Protein AF-0000000081105842 (afdb_homodimer)

InterPro domains:
  IPR046530 Copper acquisition factor BIM1-like domain [PF20238] (21-188)
  IPR046936 Copper acquisition factor BIM1-like [PTHR34992] (12-199)

Radius of gyration: 24.16 Å; Cα contacts (8 Å, |Δi|>4): 1075; chains: 2; bounding box: 125×65×45 Å

Sequence (418 aa):
MSARGFLAAFCLFALPLLSWAHTVIVYPGWRGDNLITNDTFPYGMQWMYPCGGIPLTTNRTYWPTTGGPISFQPGWFVGHATAMLQVNLGMGTDGPDGGPLEMSHRIVPPFSIVGPSNNPFPGTICLDKVQIPNPSDIGIKAGVNATIQVLMNAQHGASLFSCVDITFVDPGDKRLAPVNSTNCFNSSDIGFADIETITISKGVFIDDLMSARGFLAAFCLFALPLLSWAHTVIVYPGWRGDNLITNDTFPYGMQWMYPCGGIPLTTNRTYWPTTGGPISFQPGWFVGHATAMLQVNLGMGTDGPDGGPLEMSHRIVPPFSIVGPSNNPFPGTICLDKVQIPNPSDIGIKAGVNATIQVLMNAQHGASLFSCVDITFVDPGDKRLAPVNSTNCFNSSDIGFADIETITISKGVFIDDL

Solvent-accessible surface area (backbone atoms only — not comparable to full-atom values): 22474 Å² total; per-residue (Å²): 138,84,80,76,76,79,76,75,78,77,72,74,74,73,63,74,73,68,49,46,72,41,57,45,43,58,27,89,34,47,75,63,90,34,90,44,68,43,88,92,24,72,83,33,26,25,39,28,72,75,33,8,69,56,75,79,67,87,79,54,41,55,42,36,43,53,39,44,56,41,11,30,26,75,29,57,31,31,41,53,31,37,35,38,33,35,30,25,36,13,57,56,50,82,18,75,93,50,28,40,65,48,55,74,41,71,56,38,72,70,33,30,39,33,40,85,40,41,54,55,44,85,56,35,42,41,44,70,74,37,53,37,81,65,31,60,82,76,67,49,39,68,72,40,56,35,32,42,30,44,37,38,26,43,80,78,52,50,29,34,24,28,25,26,44,29,29,23,31,55,78,85,44,86,77,47,72,86,82,47,79,87,55,42,43,67,36,57,44,49,14,34,23,44,67,44,73,47,78,76,44,74,32,59,43,72,84,74,98,138,82,83,77,76,79,75,76,77,77,75,76,73,74,64,74,72,67,47,44,73,40,55,46,42,57,27,89,33,46,75,63,92,35,92,43,66,43,90,92,24,72,83,34,25,25,38,29,71,76,35,8,70,56,74,80,68,88,81,54,40,56,41,37,43,52,40,45,54,41,12,30,27,77,29,57,26,36,29,54,35,36,34,36,34,36,30,26,36,14,57,55,49,82,18,75,94,48,29,39,66,47,55,74,42,70,55,36,72,72,32,30,38,34,40,88,38,46,52,55,46,86,56,36,42,41,45,69,74,36,55,38,80,65,30,60,81,78,67,48,39,68,73,41,56,36,33,43,30,43,35,38,25,42,80,76,52,50,30,35,25,28,26,25,41,29,28,23,30,55,78,85,44,86,77,47,74,86,82,47,79,87,55,42,42,66,35,56,45,50,14,32,22,44,67,44,73,46,78,75,45,74,32,59,42,71,84,74,99

Secondary structure (DSSP, 8-state):
-----------------------EEEETT-S------SSSSTT-GGGSTTTTTPPPPSSPEEEETT---EEEES-SSTT-SEEEEEEEEEE-S-SGGG--S---EEEEEEEEEE-S-SS-----EEETT---SSGGGGT--TT-EEEEEEEEE-TTS-EEEEEEEEEEE-TT-TTSPP--TTTS---TT-EEEEEEEEEEE----GGG-/-----------------------EEEETT-S------SSSSTT-GGGSTTTTTPPPPSSPEEEETT---EEEE--SSS--SEEEEEEEEEE-S-SGGG--S---EEEEEEEEEE-S-SS-----EEETT---SSGGGGT--TT-EEEEEEEEE-TTS-EEEEEEEEEEE-TT-TTSPP--TTTS---TT-EEEEEEEEEEE----GGG-

Organism: NCBI:txid173218

pLDDT: mean 85.29, std 18.61, range [30.45, 98.75]

Structure (mmCIF, N/CA/C/O backbone):
data_AF-0000000081105842-model_v1
#
loop_
_entity.id
_entity.type
_entity.pdbx_description
1 polymer 'Copper acquisition factor BIM1-like domain-containing protein'
#
loop_
_atom_site.group_PDB
_atom_site.id
_atom_site.type_symbol
_atom_site.label_atom_id
_atom_site.label_alt_id
_atom_site.label_comp_id
_atom_site.label_asym_id
_atom_site.label_entity_id
_atom_site.label_seq_id
_atom_site.pdbx_PDB_ins_code
_atom_site.Cartn_x
_atom_site.Cartn_y
_atom_site.Cartn_z
_atom_site.occupancy
_atom_site.B_iso_or_equiv
_atom_site.auth_seq_id
_atom_site.auth_comp_id
_atom_site.auth_asym_id
_atom_site.auth_atom_id
_atom_site.pdbx_PDB_model_num
ATOM 1 N N . MET A 1 1 ? 63.469 15.727 -16.938 1 30.97 1 MET A N 1
ATOM 2 C CA . MET A 1 1 ? 62.094 16.219 -17.125 1 30.97 1 MET A CA 1
ATOM 3 C C . MET A 1 1 ? 61.094 15.211 -16.594 1 30.97 1 MET A C 1
ATOM 5 O O . MET A 1 1 ? 60.938 14.125 -17.141 1 30.97 1 MET A O 1
ATOM 9 N N . SER A 1 2 ? 60.844 15.164 -15.188 1 35.81 2 SER A N 1
ATOM 10 C CA . SER A 1 2 ? 60.031 14.281 -14.352 1 35.81 2 SER A CA 1
ATOM 11 C C . SER A 1 2 ? 58.562 14.461 -14.641 1 35.81 2 SER A C 1
ATOM 13 O O . SER A 1 2 ? 58.031 15.57 -14.578 1 35.81 2 SER A O 1
ATOM 15 N N . ALA A 1 3 ? 57.938 13.641 -15.57 1 39.03 3 ALA A N 1
ATOM 16 C CA . ALA A 1 3 ? 56.531 13.586 -15.938 1 39.03 3 ALA A CA 1
ATOM 17 C C . ALA A 1 3 ? 55.656 13.391 -14.703 1 39.03 3 ALA A C 1
ATOM 19 O O . ALA A 1 3 ? 55.75 12.375 -14.016 1 39.03 3 ALA A O 1
ATOM 20 N N . ARG A 1 4 ? 55.281 14.523 -14 1 40.44 4 ARG A N 1
ATOM 21 C CA . ARG A 1 4 ? 54.281 14.539 -12.945 1 40.44 4 ARG A CA 1
ATOM 22 C C . ARG A 1 4 ? 52.969 13.875 -13.406 1 40.44 4 ARG A C 1
ATOM 24 O O . ARG A 1 4 ? 52.375 14.305 -14.391 1 40.44 4 ARG A O 1
ATOM 31 N N . GLY A 1 5 ? 52.844 12.562 -13.281 1 39.09 5 GLY A N 1
ATOM 32 C CA . GLY A 1 5 ? 51.625 11.836 -13.562 1 39.09 5 GLY A CA 1
ATOM 33 C C . GLY A 1 5 ? 50.406 12.43 -12.883 1 39.09 5 GLY A C 1
ATOM 34 O O . GLY A 1 5 ? 50.406 12.68 -11.672 1 39.09 5 GLY A O 1
ATOM 35 N N . PHE A 1 6 ? 49.594 13.258 -13.625 1 42.22 6 PHE A N 1
ATOM 36 C CA . PHE A 1 6 ? 48.281 13.789 -13.195 1 42.22 6 PHE A CA 1
ATOM 37 C C . PHE A 1 6 ? 47.375 12.664 -12.734 1 42.22 6 PHE A C 1
ATOM 39 O O . PHE A 1 6 ? 46.969 11.812 -13.531 1 42.22 6 PHE A O 1
ATOM 46 N N . LEU A 1 7 ? 47.438 12.25 -11.461 1 39.81 7 LEU A N 1
ATOM 47 C CA . LEU A 1 7 ? 46.406 11.375 -10.898 1 39.81 7 LEU A CA 1
ATOM 48 C C . LEU A 1 7 ? 45.031 12.031 -10.953 1 39.81 7 LEU A C 1
ATOM 50 O O . LEU A 1 7 ? 44.812 13.055 -10.297 1 39.81 7 LEU A O 1
ATOM 54 N N . ALA A 1 8 ? 44.344 11.945 -12.055 1 38.25 8 ALA A N 1
ATOM 55 C CA . ALA A 1 8 ? 42.969 12.391 -12.133 1 38.25 8 ALA A CA 1
ATOM 56 C C . ALA A 1 8 ? 42.125 11.75 -11.023 1 38.25 8 ALA A C 1
ATOM 58 O O . ALA A 1 8 ? 42.094 10.523 -10.891 1 38.25 8 ALA A O 1
ATOM 59 N N . ALA A 1 9 ? 41.844 12.453 -9.961 1 39.62 9 ALA A N 1
ATOM 60 C CA . ALA A 1 9 ? 40.875 12.07 -8.938 1 39.62 9 ALA A CA 1
ATOM 61 C C . ALA A 1 9 ? 39.531 11.773 -9.562 1 39.62 9 ALA A C 1
ATOM 63 O O . ALA A 1 9 ? 38.906 12.648 -10.172 1 39.62 9 ALA A O 1
ATOM 64 N N . PHE A 1 10 ? 39.312 10.57 -10.094 1 39.09 10 PHE A N 1
ATOM 65 C CA . PHE A 1 10 ? 37.969 10.148 -10.492 1 39.09 10 PHE A CA 1
ATOM 66 C C . PHE A 1 10 ? 36.969 10.445 -9.398 1 39.09 10 PHE A C 1
ATOM 68 O O . PHE A 1 10 ? 37.062 9.906 -8.289 1 39.09 10 PHE A O 1
ATOM 75 N N . CYS A 1 11 ? 36.375 11.656 -9.352 1 36.66 11 CYS A N 1
ATOM 76 C CA . CYS A 1 11 ? 35.219 11.961 -8.5 1 36.66 11 CYS A CA 1
ATOM 77 C C . CYS A 1 11 ? 34.125 10.938 -8.695 1 36.66 11 CYS A C 1
ATOM 79 O O . CYS A 1 11 ? 33.531 10.82 -9.781 1 36.66 11 CYS A O 1
ATOM 81 N N . LEU A 1 12 ? 34.156 9.844 -8.047 1 36.91 12 LEU A N 1
ATOM 82 C CA . LEU A 1 12 ? 33 8.961 -7.961 1 36.91 12 LEU A CA 1
ATOM 83 C C . LEU A 1 12 ? 31.734 9.758 -7.664 1 36.91 12 LEU A C 1
ATOM 85 O O . LEU A 1 12 ? 31.609 10.352 -6.594 1 36.91 12 LEU A O 1
ATOM 89 N N . PHE A 1 13 ? 31.203 10.406 -8.68 1 35.5 13 PHE A N 1
ATOM 90 C CA . PHE A 1 13 ? 29.859 10.945 -8.523 1 35.5 13 PHE A CA 1
ATOM 91 C C . PHE A 1 13 ? 28.953 9.953 -7.809 1 35.5 13 PHE A C 1
ATOM 93 O O . PHE A 1 13 ? 28.734 8.836 -8.289 1 35.5 13 PHE A O 1
ATOM 100 N N . ALA A 1 14 ? 28.938 9.922 -6.523 1 37.06 14 ALA A N 1
ATOM 101 C CA . ALA A 1 14 ? 27.922 9.203 -5.766 1 37.06 14 ALA A CA 1
ATOM 102 C C . ALA A 1 14 ? 26.531 9.438 -6.359 1 37.06 14 ALA A C 1
ATOM 104 O O . ALA A 1 14 ? 25.969 10.523 -6.23 1 37.06 14 ALA A O 1
ATOM 105 N N . LEU A 1 15 ? 26.25 8.961 -7.535 1 39.03 15 LEU A N 1
ATOM 106 C CA . LEU A 1 15 ? 24.844 8.992 -7.926 1 39.03 15 LEU A CA 1
ATOM 107 C C . LEU A 1 15 ? 23.938 8.641 -6.746 1 39.03 15 LEU A C 1
ATOM 109 O O . LEU A 1 15 ? 24.219 7.688 -6.012 1 39.03 15 LEU A O 1
ATOM 113 N N . PRO A 1 16 ? 23.312 9.625 -6.246 1 40.47 16 PRO A N 1
ATOM 114 C CA . PRO A 1 16 ? 22.391 9.234 -5.184 1 40.47 16 PRO A CA 1
ATOM 115 C C . PRO A 1 16 ? 21.672 7.922 -5.488 1 40.47 16 PRO A C 1
ATOM 117 O O . PRO A 1 16 ? 21.188 7.723 -6.605 1 40.47 16 PRO A O 1
ATOM 120 N N . LEU A 1 17 ? 22.203 6.805 -5.055 1 39.97 17 LEU A N 1
ATOM 121 C CA . LEU A 1 17 ? 21.422 5.582 -5.055 1 39.97 17 LEU A CA 1
ATOM 122 C C . LEU A 1 17 ? 19.969 5.875 -4.691 1 39.97 17 LEU A C 1
ATOM 124 O O . LEU A 1 17 ? 19.672 6.25 -3.553 1 39.97 17 LEU A O 1
ATOM 128 N N . LEU A 1 18 ? 19.344 6.695 -5.539 1 42.38 18 LEU A N 1
ATOM 129 C CA . LEU A 1 18 ? 17.891 6.762 -5.324 1 42.38 18 LEU A CA 1
ATOM 130 C C . LEU A 1 18 ? 17.359 5.438 -4.777 1 42.38 18 LEU A C 1
ATOM 132 O O . LEU A 1 18 ? 17.719 4.371 -5.281 1 42.38 18 LEU A O 1
ATOM 136 N N . SER A 1 19 ? 17.266 5.324 -3.482 1 46.53 19 SER A N 1
ATOM 137 C CA . SER A 1 19 ? 16.688 4.293 -2.623 1 46.53 19 SER A CA 1
ATOM 138 C C . SER A 1 19 ? 15.461 3.66 -3.262 1 46.53 19 SER A C 1
ATOM 140 O O . SER A 1 19 ? 14.367 4.223 -3.203 1 46.53 19 SER A O 1
ATOM 142 N N . TRP A 1 20 ? 15.578 3.168 -4.574 1 57.19 20 TRP A N 1
ATOM 143 C CA . TRP A 1 20 ? 14.367 2.695 -5.246 1 57.19 20 TRP A CA 1
ATOM 144 C C . TRP A 1 20 ? 13.922 1.352 -4.68 1 57.19 20 TRP A C 1
ATOM 146 O O . TRP A 1 20 ? 14.727 0.421 -4.566 1 57.19 20 TRP A O 1
ATOM 156 N N . ALA A 1 21 ? 12.906 1.264 -3.826 1 62.78 21 ALA A N 1
ATOM 157 C CA . ALA A 1 21 ? 12.25 0.018 -3.441 1 62.78 21 ALA A CA 1
ATOM 158 C C . ALA A 1 21 ? 11.727 -0.724 -4.668 1 62.78 21 ALA A C 1
ATOM 160 O O . ALA A 1 21 ? 11.117 -0.119 -5.555 1 62.78 21 ALA A O 1
ATOM 161 N N . HIS A 1 22 ? 12.297 -1.938 -4.852 1 79.56 22 HIS A N 1
ATOM 162 C CA . HIS A 1 22 ? 11.82 -2.721 -5.984 1 79.56 22 HIS A CA 1
ATOM 163 C C . HIS A 1 22 ? 11.531 -4.16 -5.578 1 79.56 22 HIS A C 1
ATOM 165 O O . HIS A 1 22 ? 12.07 -4.648 -4.582 1 79.56 22 HIS A O 1
ATOM 171 N N . THR A 1 23 ? 10.641 -4.754 -6.203 1 87.5 23 THR A N 1
ATOM 172 C CA . THR A 1 23 ? 10.391 -6.188 -6.094 1 87.5 23 THR A CA 1
ATOM 173 C C . THR A 1 23 ? 10.391 -6.84 -7.473 1 87.5 23 THR A C 1
ATOM 175 O O . THR A 1 23 ? 9.766 -6.332 -8.406 1 87.5 23 THR A O 1
ATOM 178 N N . VAL A 1 24 ? 11.188 -7.918 -7.594 1 90.81 24 VAL A N 1
ATOM 179 C CA . VAL A 1 24 ? 11.344 -8.656 -8.844 1 90.81 24 VAL A CA 1
ATOM 180 C C . VAL A 1 24 ? 10.922 -10.109 -8.641 1 90.81 24 VAL A C 1
ATOM 182 O O . VAL A 1 24 ? 11.5 -10.82 -7.812 1 90.81 24 VAL A O 1
ATOM 185 N N . ILE A 1 25 ? 9.961 -10.555 -9.406 1 95.06 25 ILE A N 1
ATOM 186 C CA . ILE A 1 25 ? 9.602 -11.969 -9.344 1 95.06 25 ILE A CA 1
ATOM 187 C C . ILE A 1 25 ? 10.602 -12.797 -10.148 1 95.06 25 ILE A C 1
ATOM 189 O O . ILE A 1 25 ? 10.758 -12.594 -11.352 1 95.06 25 ILE A O 1
ATOM 193 N N . VAL A 1 26 ? 11.219 -13.688 -9.508 1 94.62 26 VAL A N 1
ATOM 194 C CA . VAL A 1 26 ? 12.219 -14.539 -10.141 1 94.62 26 VAL A CA 1
ATOM 195 C C . VAL A 1 26 ? 11.555 -15.797 -10.695 1 94.62 26 VAL A C 1
ATOM 197 O O . VAL A 1 26 ? 11.789 -16.172 -11.852 1 94.62 26 VAL A O 1
ATOM 200 N N . TYR A 1 27 ? 10.742 -16.391 -9.922 1 96.38 27 TYR A N 1
ATOM 201 C CA . TYR A 1 27 ? 9.922 -17.531 -10.328 1 96.38 27 TYR A CA 1
ATOM 202 C C . TYR A 1 27 ? 8.461 -17.312 -9.938 1 96.38 27 TYR A C 1
ATOM 204 O O . TYR A 1 27 ? 8.156 -17.031 -8.781 1 96.38 27 TYR A O 1
ATOM 212 N N . PRO A 1 28 ? 7.496 -17.531 -10.867 1 96.44 28 PRO A N 1
ATOM 213 C CA . PRO A 1 28 ? 7.664 -18.078 -12.219 1 96.44 28 PRO A CA 1
ATOM 214 C C . PRO A 1 28 ? 8.148 -17.031 -13.219 1 96.44 28 PRO A C 1
ATOM 216 O O . PRO A 1 28 ? 8.219 -17.312 -14.422 1 96.44 28 PRO A O 1
ATOM 219 N N . GLY A 1 29 ? 8.43 -15.781 -12.82 1 95.12 29 GLY A N 1
ATOM 220 C CA . GLY A 1 29 ? 8.961 -14.719 -13.656 1 95.12 29 GLY A CA 1
ATOM 221 C C . GLY A 1 29 ? 8.062 -13.492 -13.695 1 95.12 29 GLY A C 1
ATOM 222 O O . GLY A 1 29 ? 6.836 -13.617 -13.758 1 95.12 29 GLY A O 1
ATOM 223 N N . TRP A 1 30 ? 8.648 -12.367 -13.742 1 94.69 30 TRP A N 1
ATOM 224 C CA . TRP A 1 30 ? 7.84 -11.156 -13.727 1 94.69 30 TRP A CA 1
ATOM 225 C C . TRP A 1 30 ? 7.387 -10.789 -15.133 1 94.69 30 TRP A C 1
ATOM 227 O O . TRP A 1 30 ? 7.93 -11.289 -16.125 1 94.69 30 TRP A O 1
ATOM 237 N N . ARG A 1 31 ? 6.352 -9.883 -15.273 1 94.62 31 ARG A N 1
ATOM 238 C CA . ARG A 1 31 ? 5.824 -9.375 -16.531 1 94.62 31 ARG A CA 1
ATOM 239 C C . ARG A 1 31 ? 6.906 -8.641 -17.328 1 94.62 31 ARG A C 1
ATOM 241 O O . ARG A 1 31 ? 6.883 -8.633 -18.562 1 94.62 31 ARG A O 1
ATOM 248 N N . GLY A 1 32 ? 7.734 -7.992 -16.547 1 92.81 32 GLY A N 1
ATOM 249 C CA . GLY A 1 32 ? 8.758 -7.188 -17.188 1 92.81 32 GLY A CA 1
ATOM 250 C C . GLY A 1 32 ? 9.43 -6.211 -16.25 1 92.81 32 GLY A C 1
ATOM 251 O O . GLY A 1 32 ? 9.07 -6.125 -15.07 1 92.81 32 GLY A O 1
ATOM 252 N N . ASP A 1 33 ? 10.367 -5.531 -16.844 1 92.38 33 ASP A N 1
ATOM 253 C CA . ASP A 1 33 ? 11.141 -4.574 -16.062 1 92.38 33 ASP A CA 1
ATOM 254 C C . ASP A 1 33 ? 10.359 -3.285 -15.828 1 92.38 33 ASP A C 1
ATOM 256 O O . ASP A 1 33 ? 10.141 -2.51 -16.766 1 92.38 33 ASP A O 1
ATOM 260 N N . ASN A 1 34 ? 9.953 -3.125 -14.609 1 93.5 34 ASN A N 1
ATOM 261 C CA . ASN A 1 34 ? 9.242 -1.902 -14.25 1 93.5 34 ASN A CA 1
ATOM 262 C C . ASN A 1 34 ? 10.016 -1.093 -13.211 1 93.5 34 ASN A C 1
ATOM 264 O O . ASN A 1 34 ? 9.422 -0.315 -12.461 1 93.5 34 ASN A O 1
ATOM 268 N N . LEU A 1 35 ? 11.336 -1.365 -13.156 1 90.5 35 LEU A N 1
ATOM 269 C CA . LEU A 1 35 ? 12.219 -0.552 -12.336 1 90.5 35 LEU A CA 1
ATOM 270 C C . LEU A 1 35 ? 12.625 0.723 -13.07 1 90.5 35 LEU A C 1
ATOM 272 O O . LEU A 1 35 ? 13.805 0.937 -13.344 1 90.5 35 LEU A O 1
ATOM 276 N N . ILE A 1 36 ? 11.625 1.546 -13.32 1 92.69 36 ILE A N 1
ATOM 277 C CA . ILE A 1 36 ? 11.781 2.736 -14.148 1 92.69 36 ILE A CA 1
ATOM 278 C C . ILE A 1 36 ? 11.391 3.977 -13.352 1 92.69 36 ILE A C 1
ATOM 280 O O . ILE A 1 36 ? 10.328 4.012 -12.719 1 92.69 36 ILE A O 1
ATOM 284 N N . THR A 1 37 ? 12.219 4.922 -13.227 1 92.38 37 THR A N 1
ATOM 285 C CA . THR A 1 37 ? 11.945 6.266 -12.719 1 92.38 37 THR A CA 1
ATOM 286 C C . THR A 1 37 ? 12.359 7.316 -13.742 1 92.38 37 THR A C 1
ATOM 288 O O . THR A 1 37 ? 13.531 7.398 -14.125 1 92.38 37 THR A O 1
ATOM 291 N N . ASN A 1 38 ? 11.484 8.047 -14.211 1 93.81 38 ASN A N 1
ATOM 292 C CA . ASN A 1 38 ? 11.688 9.07 -15.227 1 93.81 38 ASN A CA 1
ATOM 293 C C . ASN A 1 38 ? 10.57 10.109 -15.203 1 93.81 38 ASN A C 1
ATOM 295 O O . ASN A 1 38 ? 9.836 10.219 -14.227 1 93.81 38 ASN A O 1
ATOM 299 N N . 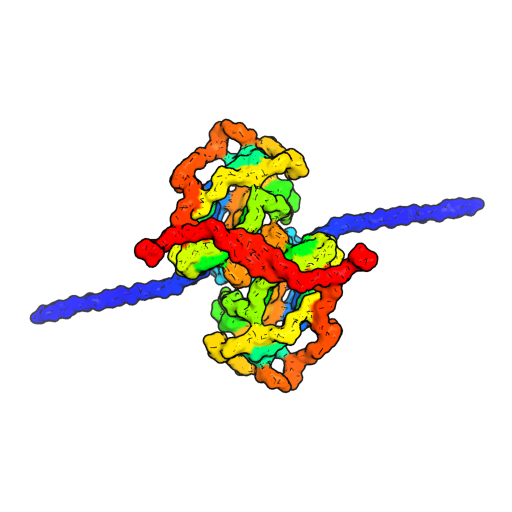ASP A 1 39 ? 10.438 10.891 -16.219 1 93.19 39 ASP A N 1
ATOM 300 C CA . ASP A 1 39 ? 9.453 11.969 -16.25 1 93.19 39 ASP A CA 1
ATOM 301 C C . ASP A 1 39 ? 8.031 11.414 -16.188 1 93.19 39 ASP A C 1
ATOM 303 O O . ASP A 1 39 ? 7.141 12.031 -15.602 1 93.19 39 ASP A O 1
ATOM 307 N N . THR A 1 40 ? 7.832 10.258 -16.875 1 93.88 40 THR A N 1
ATOM 308 C CA . THR A 1 40 ? 6.52 9.625 -16.891 1 93.88 40 THR A CA 1
ATOM 309 C C . THR A 1 40 ? 6.199 9.016 -15.523 1 93.88 40 THR A C 1
ATOM 311 O O . THR A 1 40 ? 5.047 9.031 -15.086 1 93.88 40 THR A O 1
ATOM 314 N N . PHE A 1 41 ? 7.234 8.531 -14.906 1 94.62 41 PHE A N 1
ATOM 315 C CA . PHE A 1 41 ? 7.125 7.918 -13.586 1 94.62 41 PHE A CA 1
ATOM 316 C C . PHE A 1 41 ? 8.086 8.562 -12.602 1 94.62 41 PHE A C 1
ATOM 318 O O . PHE A 1 41 ? 9.047 7.926 -12.156 1 94.62 41 PHE A O 1
ATOM 325 N N . PRO A 1 42 ? 7.738 9.711 -12.203 1 93.19 42 PRO A N 1
ATOM 326 C CA . PRO A 1 42 ? 8.727 10.461 -11.43 1 93.19 42 PRO A CA 1
ATOM 327 C C . PRO A 1 42 ? 8.953 9.875 -10.039 1 93.19 42 PRO A C 1
ATOM 329 O O . PRO A 1 42 ? 9.992 10.125 -9.414 1 93.19 42 PRO A O 1
ATOM 332 N N . TYR A 1 43 ? 7.996 9.078 -9.531 1 93.06 43 TYR A N 1
ATOM 333 C CA . TYR A 1 43 ? 8.148 8.477 -8.211 1 93.06 43 TYR A CA 1
ATOM 334 C C . TYR A 1 43 ? 8.547 7.012 -8.32 1 93.06 43 TYR A C 1
ATOM 336 O O . TYR A 1 43 ? 8.789 6.352 -7.309 1 93.06 43 TYR A O 1
ATOM 344 N N . GLY A 1 44 ? 8.594 6.52 -9.547 1 93 44 GLY A N 1
ATOM 345 C CA . GLY A 1 44 ? 8.852 5.109 -9.797 1 93 44 GLY A CA 1
ATOM 346 C C . GLY A 1 44 ? 7.648 4.371 -10.352 1 93 44 GLY A C 1
ATOM 347 O O . GLY A 1 44 ? 6.531 4.52 -9.852 1 93 44 GLY A O 1
ATOM 348 N N . MET A 1 45 ? 7.871 3.564 -11.312 1 95.44 45 MET A N 1
ATOM 349 C CA . MET A 1 45 ? 6.828 2.859 -12.047 1 95.44 45 MET A CA 1
ATOM 350 C C . MET A 1 45 ? 6.219 1.748 -11.203 1 95.44 45 MET A C 1
ATOM 352 O O . MET A 1 45 ? 5.023 1.465 -11.312 1 95.44 45 MET A O 1
ATOM 356 N N . GLN A 1 46 ? 6.957 1.226 -10.266 1 94.81 46 GLN A N 1
ATOM 357 C CA . GLN A 1 46 ? 6.527 0.035 -9.539 1 94.81 46 GLN A CA 1
ATOM 358 C C . GLN A 1 46 ? 5.438 0.372 -8.531 1 94.81 46 GLN A C 1
ATOM 360 O O . GLN A 1 46 ? 4.797 -0.526 -7.977 1 94.81 46 GLN A O 1
ATOM 365 N N . TRP A 1 47 ? 5.18 1.663 -8.328 1 95.44 47 TRP A N 1
ATOM 366 C CA . TRP A 1 47 ? 4.129 2.088 -7.41 1 95.44 47 TRP A CA 1
ATOM 367 C C . TRP A 1 47 ? 2.76 2.008 -8.078 1 95.44 47 TRP A C 1
ATOM 369 O O . TRP A 1 47 ? 1.73 2.168 -7.414 1 95.44 47 TRP A O 1
ATOM 379 N N . MET A 1 48 ? 2.707 1.716 -9.352 1 96.31 48 MET A N 1
ATOM 380 C CA . MET A 1 48 ? 1.454 1.775 -10.102 1 96.31 48 MET A CA 1
ATOM 381 C C . MET A 1 48 ? 0.638 0.503 -9.898 1 96.31 48 MET A C 1
ATOM 383 O O . MET A 1 48 ? 1.051 -0.579 -10.312 1 96.31 48 MET A O 1
ATOM 387 N N . TYR A 1 49 ? -0.498 0.628 -9.289 1 96.44 49 TYR A N 1
ATOM 388 C CA . TYR A 1 49 ? -1.422 -0.482 -9.086 1 96.44 49 TYR A CA 1
ATOM 389 C C . TYR A 1 49 ? -2.023 -0.94 -10.414 1 96.44 49 TYR A C 1
ATOM 391 O O . TYR A 1 49 ? -2.371 -0.116 -11.266 1 96.44 49 TYR A O 1
ATOM 399 N N . PRO A 1 50 ? -2.248 -2.158 -10.578 1 96.81 50 PRO A N 1
ATOM 400 C CA . PRO A 1 50 ? -2.008 -3.299 -9.695 1 96.81 50 PRO A CA 1
ATOM 401 C C . PRO A 1 50 ? -0.715 -4.043 -10.023 1 96.81 50 PRO A C 1
ATOM 403 O O . PRO A 1 50 ? -0.293 -4.918 -9.266 1 96.81 50 PRO A O 1
ATOM 406 N N . CYS A 1 51 ? -0.031 -3.73 -11.133 1 97.31 51 CYS A N 1
ATOM 407 C CA . CYS A 1 51 ? 1.043 -4.602 -11.594 1 97.31 51 CYS A CA 1
ATOM 408 C C . CYS A 1 51 ? 2.287 -3.797 -11.953 1 97.31 51 CYS A C 1
ATOM 410 O O . CYS A 1 51 ? 3.021 -4.156 -12.875 1 97.31 51 CYS A O 1
ATOM 412 N N . GLY A 1 52 ? 2.408 -2.664 -11.273 1 96.06 52 GLY A N 1
ATOM 413 C CA . GLY A 1 52 ? 3.629 -1.892 -11.453 1 96.06 52 GLY A CA 1
ATOM 414 C C . GLY A 1 52 ? 3.701 -1.188 -12.789 1 96.06 52 GLY A C 1
ATOM 415 O O . GLY A 1 52 ? 4.785 -1.034 -13.359 1 96.06 52 GLY A O 1
ATOM 416 N N . GLY A 1 53 ? 2.654 -0.948 -13.359 1 95.31 53 GLY A N 1
ATOM 417 C CA . GLY A 1 53 ? 2.596 -0.108 -14.547 1 95.31 53 GLY A CA 1
ATOM 418 C C . GLY A 1 53 ? 2.748 -0.887 -15.836 1 95.31 53 GLY A C 1
ATOM 419 O O . GLY A 1 53 ? 2.758 -0.303 -16.922 1 95.31 53 GLY A O 1
ATOM 420 N N . ILE A 1 54 ? 2.883 -2.17 -15.789 1 95.69 54 ILE A N 1
ATOM 421 C CA . ILE A 1 54 ? 3.021 -2.965 -17 1 95.69 54 ILE A CA 1
ATOM 422 C C . ILE A 1 54 ? 1.68 -3.604 -17.359 1 95.69 54 ILE A C 1
ATOM 424 O O . ILE A 1 54 ? 1.065 -4.273 -16.516 1 95.69 54 ILE A O 1
ATOM 428 N N . PRO A 1 55 ? 1.249 -3.393 -18.562 1 94.12 55 PRO A N 1
ATOM 429 C CA . PRO A 1 55 ? -0.024 -3.992 -18.969 1 94.12 55 PRO A CA 1
ATOM 430 C C . PRO A 1 55 ? 0.051 -5.512 -19.078 1 94.12 55 PRO A C 1
ATOM 432 O O . PRO A 1 55 ? 1.144 -6.086 -19.062 1 94.12 55 PRO A O 1
ATOM 435 N N . LEU A 1 56 ? -1.069 -6.074 -19.188 1 94.94 56 LEU A N 1
ATOM 436 C CA . LEU A 1 56 ? -1.19 -7.523 -19.328 1 94.94 56 LEU A CA 1
ATOM 437 C C . LEU A 1 56 ? -0.388 -8.023 -20.516 1 94.94 56 LEU A C 1
ATOM 439 O O . LEU A 1 56 ? -0.413 -7.406 -21.594 1 94.94 56 LEU A O 1
ATOM 443 N N . THR A 1 57 ? 0.233 -9.109 -20.266 1 88.69 57 THR A N 1
ATOM 444 C CA . THR A 1 57 ? 0.971 -9.719 -21.375 1 88.69 57 THR A CA 1
ATOM 445 C C . THR A 1 57 ? 0.201 -10.898 -21.953 1 88.69 57 THR A C 1
ATOM 447 O O . THR A 1 57 ? -0.643 -11.492 -21.266 1 88.69 57 THR A O 1
ATOM 450 N N . THR A 1 58 ? 0.537 -11.219 -23.234 1 86.56 58 THR A N 1
ATOM 451 C CA . THR A 1 58 ? -0.122 -12.352 -23.859 1 86.56 58 THR A CA 1
ATOM 452 C C . THR A 1 58 ? 0.697 -13.625 -23.672 1 86.56 58 THR A C 1
ATOM 454 O O . THR A 1 58 ? 0.172 -14.734 -23.797 1 86.56 58 THR A O 1
ATOM 457 N N . ASN A 1 59 ? 1.98 -13.391 -23.453 1 89.81 59 ASN A N 1
ATOM 458 C CA . ASN A 1 59 ? 2.812 -14.547 -23.109 1 89.81 59 ASN A CA 1
ATOM 459 C C . ASN A 1 59 ? 2.693 -14.914 -21.641 1 89.81 59 ASN A C 1
ATOM 461 O O . ASN A 1 59 ? 3.281 -14.25 -20.781 1 89.81 59 ASN A O 1
ATOM 465 N N . ARG A 1 60 ? 1.996 -15.992 -21.391 1 95.12 60 ARG A N 1
ATOM 466 C CA . ARG A 1 60 ? 1.729 -16.391 -20.016 1 95.12 60 ARG A CA 1
ATOM 467 C C . ARG A 1 60 ? 2.613 -17.562 -19.594 1 95.12 60 ARG A C 1
ATOM 469 O O . ARG A 1 60 ? 2.955 -18.406 -20.422 1 95.12 60 ARG A O 1
ATOM 476 N N . THR A 1 61 ? 3.031 -17.562 -18.344 1 97.38 61 THR A N 1
ATOM 477 C CA . THR A 1 61 ? 3.795 -18.656 -17.766 1 97.38 61 THR A CA 1
ATOM 478 C C . THR A 1 61 ? 2.863 -19.719 -17.172 1 97.38 61 THR A C 1
ATOM 480 O O . THR A 1 61 ? 1.82 -19.375 -16.609 1 97.38 61 THR A O 1
ATOM 483 N N . TYR A 1 62 ? 3.256 -20.953 -17.312 1 98.31 62 TYR A N 1
ATOM 484 C CA . TYR A 1 62 ? 2.438 -22.016 -16.734 1 98.31 62 TYR A CA 1
ATOM 485 C C . TYR A 1 62 ? 2.678 -22.141 -15.234 1 98.31 62 TYR A C 1
ATOM 487 O O . TYR A 1 62 ? 3.814 -22.016 -14.773 1 98.31 62 TYR A O 1
ATOM 495 N N . TRP A 1 63 ? 1.635 -22.391 -14.484 1 98.25 63 TRP A N 1
ATOM 496 C CA . TRP A 1 63 ? 1.665 -22.531 -13.031 1 98.25 63 TRP A CA 1
ATOM 497 C C . TRP A 1 63 ? 0.62 -23.531 -12.555 1 98.25 63 TRP A C 1
ATOM 499 O O . TRP A 1 63 ? -0.473 -23.609 -13.125 1 98.25 63 TRP A O 1
ATOM 509 N N . PRO A 1 64 ? 0.937 -24.312 -11.547 1 98.19 64 PRO A N 1
ATOM 510 C CA . PRO A 1 64 ? 0.045 -25.422 -11.188 1 98.19 64 PRO A CA 1
ATOM 511 C C . PRO A 1 64 ? -1.283 -24.938 -10.609 1 98.19 64 PRO A C 1
ATOM 513 O O . PRO A 1 64 ? -1.317 -23.953 -9.867 1 98.19 64 PRO A O 1
ATOM 516 N N . THR A 1 65 ? -2.352 -25.688 -10.828 1 98.44 65 THR A N 1
ATOM 517 C CA . THR A 1 65 ? -3.695 -25.391 -10.344 1 98.44 65 THR A CA 1
ATOM 518 C C . THR A 1 65 ? -3.752 -25.438 -8.82 1 98.44 65 THR A C 1
ATOM 520 O O . THR A 1 65 ? -4.613 -24.797 -8.211 1 98.44 65 THR A O 1
ATOM 523 N N . THR A 1 66 ? -2.846 -26.125 -8.219 1 97.62 66 THR A N 1
ATOM 524 C CA . THR A 1 66 ? -2.904 -26.312 -6.773 1 97.62 66 THR A CA 1
ATOM 525 C C . THR A 1 66 ? -1.937 -25.359 -6.066 1 97.62 66 THR A C 1
ATOM 527 O O . THR A 1 66 ? -1.771 -25.438 -4.848 1 97.62 66 THR A O 1
ATOM 530 N N . GLY A 1 67 ? -1.272 -24.547 -6.793 1 97.69 67 GLY A N 1
ATOM 531 C CA . GLY A 1 67 ? -0.23 -23.688 -6.254 1 97.69 67 GLY A CA 1
ATOM 532 C C . GLY A 1 67 ? 1.17 -24.172 -6.586 1 97.69 67 GLY A C 1
ATOM 533 O O . GLY A 1 67 ? 1.344 -25.266 -7.125 1 97.69 67 GLY A O 1
ATOM 534 N N . GLY A 1 68 ? 2.156 -23.391 -6.289 1 97 68 GLY A N 1
ATOM 535 C CA . GLY A 1 68 ? 3.557 -23.656 -6.574 1 97 68 GLY A CA 1
ATOM 536 C C . GLY A 1 68 ? 4.492 -22.625 -5.98 1 97 68 GLY A C 1
ATOM 537 O O . GLY A 1 68 ? 4.055 -21.719 -5.266 1 97 68 GLY A O 1
ATOM 538 N N . PRO A 1 69 ? 5.734 -22.797 -6.285 1 96.94 69 PRO A N 1
ATOM 539 C CA . PRO A 1 69 ? 6.707 -21.875 -5.715 1 96.94 69 PRO A CA 1
ATOM 540 C C . PRO A 1 69 ? 6.609 -20.469 -6.312 1 96.94 69 PRO A C 1
ATOM 542 O O . PRO A 1 69 ? 6.234 -20.312 -7.48 1 96.94 69 PRO A O 1
ATOM 545 N N . ILE A 1 70 ? 6.891 -19.531 -5.523 1 97.56 70 ILE A N 1
ATOM 546 C CA . ILE A 1 70 ? 7.07 -18.141 -5.914 1 97.56 70 ILE A CA 1
ATOM 547 C C . ILE A 1 70 ? 8.352 -17.594 -5.297 1 97.56 70 ILE A C 1
ATOM 549 O O . ILE A 1 70 ? 8.555 -17.688 -4.086 1 97.56 70 ILE A O 1
ATOM 553 N N . SER A 1 71 ? 9.188 -17.094 -6.133 1 96.12 71 SER A N 1
ATOM 554 C CA . SER A 1 71 ? 10.445 -16.516 -5.691 1 96.12 71 SER A CA 1
ATOM 555 C C . SER A 1 71 ? 10.586 -15.07 -6.176 1 96.12 71 SER A C 1
ATOM 557 O O . SER A 1 71 ? 10.234 -14.758 -7.312 1 96.12 71 SER A O 1
ATOM 559 N N . PHE A 1 72 ? 11.07 -14.25 -5.27 1 92.06 72 PHE A N 1
ATOM 560 C CA . PHE A 1 72 ? 11.227 -12.852 -5.648 1 92.06 72 PHE A CA 1
ATOM 561 C C . PHE A 1 72 ? 12.336 -12.188 -4.848 1 92.06 72 PHE A C 1
ATOM 563 O O . PHE A 1 72 ? 12.734 -12.695 -3.795 1 92.06 72 PHE A O 1
ATOM 570 N N . GLN A 1 73 ? 12.719 -11.133 -5.41 1 86.5 73 GLN A N 1
ATOM 571 C CA . GLN A 1 73 ? 13.68 -10.258 -4.746 1 86.5 73 GLN A CA 1
ATOM 572 C C . GLN A 1 73 ? 12.984 -9.039 -4.137 1 86.5 73 GLN A C 1
ATOM 574 O O . GLN A 1 73 ? 12.398 -8.227 -4.859 1 86.5 73 GLN A O 1
ATOM 579 N N . PRO A 1 74 ? 12.742 -8.891 -2.768 1 76 74 PRO A N 1
ATOM 580 C CA . PRO A 1 74 ? 11.984 -7.805 -2.139 1 76 74 PRO A CA 1
ATOM 581 C C . PRO A 1 74 ? 12.688 -6.453 -2.248 1 76 74 PRO A C 1
ATOM 583 O O . PRO A 1 74 ? 12.039 -5.406 -2.139 1 76 74 PRO A O 1
ATOM 586 N N . GLY A 1 75 ? 13.93 -6.137 -2.533 1 60.41 75 GLY A N 1
ATOM 587 C CA . GLY A 1 75 ? 14.445 -4.781 -2.629 1 60.41 75 GLY A CA 1
ATOM 588 C C . GLY A 1 75 ? 15.953 -4.727 -2.727 1 60.41 75 GLY A C 1
ATOM 589 O O . GLY A 1 75 ? 16.656 -5.215 -1.843 1 60.41 75 GLY A O 1
ATOM 590 N N . TRP A 1 76 ? 16.484 -5.012 -3.84 1 52.22 76 TRP A N 1
ATOM 591 C CA . TRP A 1 76 ? 17.875 -4.566 -3.926 1 52.22 76 TRP A CA 1
ATOM 592 C C . TRP A 1 76 ? 18.016 -3.156 -3.367 1 52.22 76 TRP A C 1
ATOM 594 O O . TRP A 1 76 ? 19.094 -2.787 -2.885 1 52.22 76 TRP A O 1
ATOM 604 N N . PHE A 1 77 ? 17.125 -2.18 -3.559 1 43.94 77 PHE A N 1
ATOM 605 C CA . PHE A 1 77 ? 17.531 -0.786 -3.42 1 43.94 77 PHE A CA 1
ATOM 606 C C . PHE A 1 77 ? 17.344 -0.307 -1.985 1 43.94 77 PHE A C 1
ATOM 608 O O . PHE A 1 77 ? 16.734 -1.003 -1.168 1 43.94 77 PHE A O 1
ATOM 615 N N . VAL A 1 78 ? 17.5 0.963 -1.713 1 43.56 78 VAL A N 1
ATOM 616 C CA . VAL A 1 78 ? 17.547 1.724 -0.469 1 43.56 78 VAL A CA 1
ATOM 617 C C . VAL A 1 78 ? 16.266 1.517 0.326 1 43.56 78 VAL A C 1
ATOM 619 O O . VAL A 1 78 ? 15.164 1.699 -0.202 1 43.56 78 VAL A O 1
ATOM 622 N N . GLY A 1 79 ? 16.375 0.8 1.348 1 51.5 79 GLY A N 1
ATOM 623 C CA . GLY A 1 79 ? 15.359 1.233 2.299 1 51.5 79 GLY A CA 1
ATOM 624 C C . GLY A 1 79 ? 14.867 0.114 3.195 1 51.5 79 GLY A C 1
ATOM 625 O O . GLY A 1 79 ? 14.586 0.335 4.375 1 51.5 79 GLY A O 1
ATOM 626 N N . HIS A 1 80 ? 14.352 -1.308 2.957 1 61.06 80 HIS A N 1
ATOM 627 C CA . HIS A 1 80 ? 13.383 -1.58 4.012 1 61.06 80 HIS A CA 1
ATOM 628 C C . HIS A 1 80 ? 13.922 -2.605 5.004 1 61.06 80 HIS A C 1
ATOM 630 O O . HIS A 1 80 ? 14.062 -3.785 4.668 1 61.06 80 HIS A O 1
ATOM 636 N N . ALA A 1 81 ? 14.695 -2.059 5.941 1 79 81 ALA A N 1
ATOM 637 C CA . ALA A 1 81 ? 14.977 -2.891 7.109 1 79 81 ALA A CA 1
ATOM 638 C C . ALA A 1 81 ? 13.797 -3.814 7.414 1 79 81 ALA A C 1
ATOM 640 O O . ALA A 1 81 ? 13.992 -4.93 7.91 1 79 81 ALA A O 1
ATOM 641 N N . THR A 1 82 ? 12.656 -3.303 7.047 1 87.25 82 THR A N 1
ATOM 642 C CA . THR A 1 82 ? 11.438 -4.098 7.18 1 87.25 82 THR A CA 1
ATOM 643 C C . THR A 1 82 ? 10.461 -3.787 6.051 1 87.25 82 THR A C 1
ATOM 645 O O . THR A 1 82 ? 10.492 -2.695 5.48 1 87.25 82 THR A O 1
ATOM 648 N N . ALA A 1 83 ? 9.758 -4.762 5.672 1 90.25 83 ALA A N 1
ATOM 649 C CA . ALA A 1 83 ? 8.672 -4.621 4.703 1 90.25 83 ALA A CA 1
ATOM 650 C C . ALA A 1 83 ? 7.598 -5.68 4.926 1 90.25 83 ALA A C 1
ATOM 652 O O . ALA A 1 83 ? 7.871 -6.738 5.5 1 90.25 83 ALA A O 1
ATOM 653 N N . MET A 1 84 ? 6.461 -5.328 4.539 1 92.06 84 MET A N 1
ATOM 654 C CA . MET A 1 84 ? 5.367 -6.297 4.574 1 92.06 84 MET A CA 1
ATOM 655 C C . MET A 1 84 ? 5.062 -6.824 3.174 1 92.06 84 MET A C 1
ATOM 657 O O . MET A 1 84 ? 4.965 -6.047 2.223 1 92.06 84 MET A O 1
ATOM 661 N N . LEU A 1 85 ? 4.914 -8.148 3.121 1 93.88 85 LEU A N 1
ATOM 662 C CA . LEU A 1 85 ? 4.684 -8.797 1.834 1 93.88 85 LEU A CA 1
ATOM 663 C C . LEU A 1 85 ? 3.357 -9.547 1.833 1 93.88 85 LEU A C 1
ATOM 665 O O . LEU A 1 85 ? 2.904 -10.016 2.879 1 93.88 85 LEU A O 1
ATOM 669 N N . GLN A 1 86 ? 2.859 -9.609 0.68 1 95.81 86 GLN A N 1
ATOM 670 C CA . GLN A 1 86 ? 1.643 -10.367 0.402 1 95.81 86 GLN A CA 1
ATOM 671 C C . GLN A 1 86 ? 1.587 -10.805 -1.06 1 95.81 86 GLN A C 1
ATOM 673 O O . GLN A 1 86 ? 2.201 -10.172 -1.924 1 95.81 86 GLN A O 1
ATOM 678 N N . VAL A 1 87 ? 0.931 -11.969 -1.314 1 98 87 VAL A N 1
ATOM 679 C CA . VAL A 1 87 ? 0.746 -12.422 -2.689 1 98 87 VAL A CA 1
ATOM 680 C C . VAL A 1 87 ? -0.74 -12.648 -2.965 1 98 87 VAL A C 1
ATOM 682 O O . VAL A 1 87 ? -1.424 -13.328 -2.195 1 98 87 VAL A O 1
ATOM 685 N N . ASN A 1 88 ? -1.164 -12.062 -4.039 1 97.44 88 ASN A N 1
ATOM 686 C CA . ASN A 1 88 ? -2.562 -12.195 -4.438 1 97.44 88 ASN A CA 1
ATOM 687 C C . ASN A 1 88 ? -2.697 -12.883 -5.797 1 97.44 88 ASN A C 1
ATOM 689 O O . ASN A 1 88 ? -1.738 -12.93 -6.566 1 97.44 88 ASN A O 1
ATOM 693 N N . LEU A 1 89 ? -3.85 -13.438 -5.984 1 97.94 89 LEU A N 1
ATOM 694 C CA . LEU A 1 89 ? -4.27 -13.984 -7.273 1 97.94 89 LEU A CA 1
ATOM 695 C C . LEU A 1 89 ? -5.457 -13.211 -7.828 1 97.94 89 LEU A C 1
ATOM 697 O O . LEU A 1 89 ? -6.438 -12.977 -7.121 1 97.94 89 LEU A O 1
ATOM 701 N N . GLY A 1 90 ? -5.34 -12.734 -9.008 1 97.06 90 GLY A N 1
ATOM 702 C CA . GLY A 1 90 ? -6.453 -12.164 -9.758 1 97.06 90 GLY A CA 1
ATOM 703 C C . GLY A 1 90 ? -7.027 -13.117 -10.789 1 97.06 90 GLY A C 1
ATOM 704 O O . GLY A 1 90 ? -6.293 -13.625 -11.641 1 97.06 90 GLY A O 1
ATOM 705 N N . MET A 1 91 ? -8.312 -13.305 -10.742 1 97.06 91 MET A N 1
ATOM 706 C CA . MET A 1 91 ? -9.016 -14.156 -11.688 1 97.06 91 MET A CA 1
ATOM 707 C C . MET A 1 91 ? -9.875 -13.328 -12.633 1 97.06 91 MET A C 1
ATOM 709 O O . MET A 1 91 ? -10.195 -12.172 -12.344 1 97.06 91 MET A O 1
ATOM 713 N N . GLY A 1 92 ? -10.188 -13.891 -13.781 1 92.94 92 GLY A N 1
ATOM 714 C CA . GLY A 1 92 ? -11.141 -13.289 -14.695 1 92.94 92 GLY A CA 1
ATOM 715 C C . GLY A 1 92 ? -10.484 -12.445 -15.773 1 92.94 92 GLY A C 1
ATOM 716 O O . GLY A 1 92 ? -9.258 -12.391 -15.867 1 92.94 92 GLY A O 1
ATOM 717 N N . THR A 1 93 ? -11.375 -11.891 -16.625 1 90.62 93 THR A N 1
ATOM 718 C CA . THR A 1 93 ? -10.891 -11.195 -17.812 1 90.62 93 THR A CA 1
ATOM 719 C C . THR A 1 93 ? -11.609 -9.859 -17.984 1 90.62 93 THR A C 1
ATOM 721 O O . THR A 1 93 ? -11.641 -9.305 -19.078 1 90.62 93 THR A O 1
ATOM 724 N N . ASP A 1 94 ? -12.219 -9.328 -16.938 1 91.44 94 ASP A N 1
ATOM 725 C CA . ASP A 1 94 ? -13.086 -8.164 -17.047 1 91.44 94 ASP A CA 1
ATOM 726 C C . ASP A 1 94 ? -12.289 -6.871 -16.875 1 91.44 94 ASP A C 1
ATOM 728 O O . ASP A 1 94 ? -12.836 -5.777 -17.031 1 91.44 94 ASP A O 1
ATOM 732 N N . GLY A 1 95 ? -11.102 -7.078 -16.578 1 92.69 95 GLY A N 1
ATOM 733 C CA . GLY A 1 95 ? -10.273 -5.898 -16.422 1 92.69 95 GLY A CA 1
ATOM 734 C C . GLY A 1 95 ? -9.625 -5.438 -17.719 1 92.69 95 GLY A C 1
ATOM 735 O O . GLY A 1 95 ? -9.922 -5.977 -18.781 1 92.69 95 GLY A O 1
ATOM 736 N N . PRO A 1 96 ? -8.859 -4.391 -17.625 1 93.44 96 PRO A N 1
ATOM 737 C CA . PRO A 1 96 ? -8.141 -3.889 -18.797 1 93.44 96 PRO A CA 1
ATOM 738 C C . PRO A 1 96 ? -7.383 -4.988 -19.531 1 93.44 96 PRO A C 1
ATOM 740 O O . PRO A 1 96 ? -6.801 -5.875 -18.906 1 93.44 96 PRO A O 1
ATOM 743 N N . ASP A 1 97 ? -7.449 -5.012 -20.906 1 90.69 97 ASP A N 1
ATOM 744 C CA . ASP A 1 97 ? -6.75 -5.906 -21.812 1 90.69 97 ASP A CA 1
ATOM 745 C C . ASP A 1 97 ? -7.117 -7.363 -21.562 1 90.69 97 ASP A C 1
ATOM 747 O O . ASP A 1 97 ? -6.395 -8.273 -21.969 1 90.69 97 ASP A O 1
ATOM 751 N N . GLY A 1 98 ? -8.141 -7.59 -20.797 1 92.12 98 GLY A N 1
ATOM 752 C CA . GLY A 1 98 ? -8.594 -8.945 -20.531 1 92.12 98 GLY A CA 1
ATOM 753 C C . GLY A 1 98 ? -7.98 -9.547 -19.281 1 92.12 98 GLY A C 1
ATOM 754 O O . GLY A 1 98 ? -7.906 -10.766 -19.156 1 92.12 98 GLY A O 1
ATOM 755 N N . GLY A 1 99 ? -7.438 -8.734 -18.469 1 94.75 99 GLY A N 1
ATOM 756 C CA . GLY A 1 99 ? -6.926 -9.18 -17.188 1 94.75 99 GLY A CA 1
ATOM 757 C C . GLY A 1 99 ? -7.945 -9.078 -16.062 1 94.75 99 GLY A C 1
ATOM 758 O O . GLY A 1 99 ? -9.094 -8.688 -16.297 1 94.75 99 GLY A O 1
ATOM 759 N N . PRO A 1 100 ? -7.5 -9.523 -14.93 1 95.94 100 PRO A N 1
ATOM 760 C CA . PRO A 1 100 ? -8.43 -9.438 -13.797 1 95.94 100 PRO A CA 1
ATOM 761 C C . PRO A 1 100 ? -8.742 -7.992 -13.406 1 95.94 100 PRO A C 1
ATOM 763 O O . PRO A 1 100 ? -7.871 -7.125 -13.469 1 95.94 100 PRO A O 1
ATOM 766 N N . LEU A 1 101 ? -9.938 -7.793 -13.016 1 93.88 101 LEU A N 1
ATOM 767 C CA . LEU A 1 101 ? -10.336 -6.488 -12.508 1 93.88 101 LEU A CA 1
ATOM 768 C C . LEU A 1 101 ? -9.891 -6.309 -11.055 1 93.88 101 LEU A C 1
ATOM 770 O O . LEU A 1 101 ? -9.617 -5.188 -10.625 1 93.88 101 LEU A O 1
ATOM 774 N N . GLU A 1 102 ? -9.797 -7.441 -10.336 1 91.81 102 GLU A N 1
ATOM 775 C CA . GLU A 1 102 ? -9.453 -7.418 -8.914 1 91.81 102 GLU A CA 1
ATOM 776 C C . GLU A 1 102 ? -8.391 -8.461 -8.594 1 91.81 102 GLU A C 1
ATOM 778 O O . GLU A 1 102 ? -8.43 -9.586 -9.102 1 91.81 102 GLU A O 1
ATOM 783 N N . MET A 1 103 ? -7.512 -8.062 -7.77 1 95.25 103 MET A N 1
ATOM 784 C CA . MET A 1 103 ? -6.551 -8.984 -7.18 1 95.25 103 MET A CA 1
ATOM 785 C C . MET A 1 103 ? -7.023 -9.469 -5.812 1 95.25 103 MET A C 1
ATOM 787 O O . MET A 1 103 ? -6.352 -9.25 -4.805 1 95.25 103 MET A O 1
ATOM 791 N N . SER A 1 104 ? -8.047 -10.25 -5.777 1 89.56 104 SER A N 1
ATOM 792 C CA . SER A 1 104 ? -8.844 -10.352 -4.559 1 89.56 104 SER A CA 1
ATOM 793 C C . SER A 1 104 ? -8.5 -11.609 -3.773 1 89.56 104 SER A C 1
ATOM 795 O O . SER A 1 104 ? -8.883 -11.75 -2.609 1 89.56 104 SER A O 1
ATOM 797 N N . HIS A 1 105 ? -7.82 -12.57 -4.379 1 94.62 105 HIS A N 1
ATOM 798 C CA . HIS A 1 105 ? -7.586 -13.836 -3.689 1 94.62 105 HIS A CA 1
ATOM 799 C C . HIS A 1 105 ? -6.199 -13.867 -3.055 1 94.62 105 HIS A C 1
ATOM 801 O O . HIS A 1 105 ? -5.203 -14.078 -3.744 1 94.62 105 HIS A O 1
ATOM 807 N N . ARG A 1 106 ? -6.207 -13.766 -1.774 1 94.94 106 ARG A N 1
ATOM 808 C CA . ARG A 1 106 ? -4.945 -13.812 -1.043 1 94.94 106 ARG A CA 1
ATOM 809 C C . ARG A 1 106 ? -4.422 -15.242 -0.948 1 94.94 106 ARG A C 1
ATOM 811 O O . ARG A 1 106 ? -4.98 -16.062 -0.224 1 94.94 106 ARG A O 1
ATOM 818 N N . ILE A 1 107 ? -3.34 -15.469 -1.596 1 97.31 107 ILE A N 1
ATOM 819 C CA . ILE A 1 107 ? -2.854 -16.844 -1.596 1 97.31 107 ILE A CA 1
ATOM 820 C C . ILE A 1 107 ? -1.654 -16.969 -0.658 1 97.31 107 ILE A C 1
ATOM 822 O O . ILE A 1 107 ? -1.268 -18.078 -0.276 1 97.31 107 ILE A O 1
ATOM 826 N N . VAL A 1 108 ? -1.026 -15.867 -0.32 1 97 108 VAL A N 1
ATOM 827 C CA . VAL A 1 108 ? -0.067 -15.789 0.777 1 97 108 VAL A CA 1
ATOM 828 C C . VAL A 1 108 ? -0.427 -14.617 1.69 1 97 108 VAL A C 1
ATOM 830 O O . VAL A 1 108 ? -0.347 -13.453 1.283 1 97 108 VAL A O 1
ATOM 833 N N . PRO A 1 109 ? -0.86 -14.891 2.916 1 94.44 109 PRO A N 1
ATOM 834 C CA . PRO A 1 109 ? -1.203 -13.797 3.826 1 94.44 109 PRO A CA 1
ATOM 835 C C . PRO A 1 109 ? -0.017 -12.883 4.121 1 94.44 109 PRO A C 1
ATOM 837 O O . PRO A 1 109 ? 1.132 -13.258 3.877 1 94.44 109 PRO A O 1
ATOM 840 N N . PRO A 1 110 ? -0.349 -11.695 4.629 1 94.94 110 PRO A N 1
ATOM 841 C CA . PRO A 1 110 ? 0.741 -10.758 4.891 1 94.94 110 PRO A CA 1
ATOM 842 C C . PRO A 1 110 ? 1.769 -11.305 5.879 1 94.94 110 PRO A C 1
ATOM 844 O O . PRO A 1 110 ? 1.404 -11.984 6.84 1 94.94 110 PRO A O 1
ATOM 847 N N . PHE A 1 111 ? 2.99 -11.047 5.648 1 93.75 111 PHE A N 1
ATOM 848 C CA . PHE A 1 111 ? 4.109 -11.297 6.551 1 93.75 111 PHE A CA 1
ATOM 849 C C . PHE A 1 111 ? 5.18 -10.227 6.395 1 93.75 111 PHE A C 1
ATOM 851 O O . PHE A 1 111 ? 5.16 -9.453 5.434 1 93.75 111 P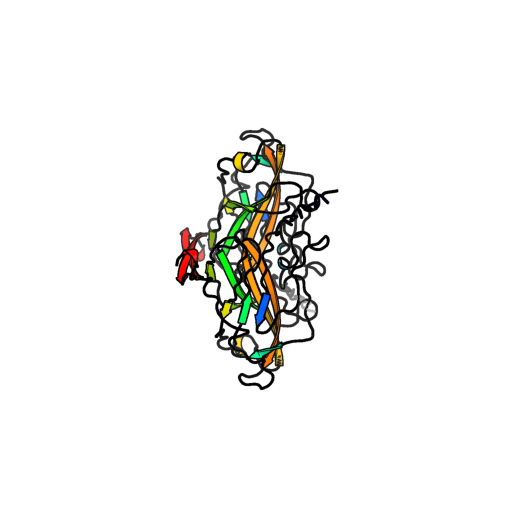HE A O 1
ATOM 858 N N . SER A 1 112 ? 6.051 -10.141 7.359 1 92.94 112 SER A N 1
ATOM 859 C CA . SER A 1 112 ? 7.098 -9.125 7.328 1 92.94 112 SER A CA 1
ATOM 860 C C . SER A 1 112 ? 8.469 -9.75 7.09 1 92.94 112 SER A C 1
ATOM 862 O O . SER A 1 112 ? 8.719 -10.883 7.508 1 92.94 112 SER A O 1
ATOM 864 N N . ILE A 1 113 ? 9.297 -9.023 6.461 1 89.81 113 ILE A N 1
ATOM 865 C CA . ILE A 1 113 ? 10.703 -9.406 6.367 1 89.81 113 ILE A CA 1
ATOM 866 C C . ILE A 1 113 ? 11.547 -8.484 7.238 1 89.81 113 ILE A C 1
ATOM 868 O O . ILE A 1 113 ? 11.164 -7.34 7.496 1 89.81 113 ILE A O 1
ATOM 872 N N . VAL A 1 114 ? 12.578 -9 7.66 1 87 114 VAL A N 1
ATOM 873 C CA . VAL A 1 114 ? 13.562 -8.266 8.445 1 87 114 VAL A CA 1
ATOM 874 C C . VAL A 1 114 ? 14.93 -8.367 7.781 1 87 114 VAL A C 1
ATOM 876 O O . VAL A 1 114 ? 15.508 -9.453 7.684 1 87 114 VAL A O 1
ATOM 879 N N . GLY A 1 115 ? 15.375 -7.316 7.285 1 82.38 115 GLY A N 1
ATOM 880 C CA . GLY A 1 115 ? 16.688 -7.254 6.668 1 82.38 115 GLY A CA 1
ATOM 881 C C . GLY A 1 115 ? 17.734 -6.609 7.559 1 82.38 115 GLY A C 1
ATOM 882 O O . GLY A 1 115 ? 17.422 -6.176 8.672 1 82.38 115 GLY A O 1
ATOM 883 N N . PRO A 1 116 ? 18.922 -6.582 7.051 1 79.94 116 PRO A N 1
ATOM 884 C CA . PRO A 1 116 ? 20.031 -6.117 7.891 1 79.94 116 PRO A CA 1
ATOM 885 C C . PRO A 1 116 ? 20.047 -4.602 8.07 1 79.94 116 PRO A C 1
ATOM 887 O O . PRO A 1 116 ? 20.562 -4.094 9.062 1 79.94 116 PRO A O 1
ATOM 890 N N . SER A 1 117 ? 19.531 -3.842 7.098 1 79.25 117 SER A N 1
ATOM 891 C CA . SER A 1 117 ? 19.531 -2.383 7.141 1 79.25 117 SER A CA 1
ATOM 892 C C . SER A 1 117 ? 18.594 -1.796 6.098 1 79.25 117 SER A C 1
ATOM 894 O O . SER A 1 117 ? 17.969 -2.533 5.324 1 79.25 117 SER A O 1
ATOM 896 N N . ASN A 1 118 ? 18.516 -0.503 6.141 1 79.12 118 ASN A N 1
ATOM 897 C CA . ASN A 1 118 ? 17.75 0.199 5.121 1 79.12 118 ASN A CA 1
ATOM 898 C C . ASN A 1 118 ? 18.562 0.417 3.85 1 79.12 118 ASN A C 1
ATOM 900 O O . ASN A 1 118 ? 18.031 0.918 2.852 1 79.12 118 ASN A O 1
ATOM 904 N N . ASN A 1 119 ? 19.75 -0.068 3.865 1 76.69 119 ASN A N 1
ATOM 905 C CA . ASN A 1 119 ? 20.578 -0.007 2.666 1 76.69 119 ASN A CA 1
ATOM 906 C C . ASN A 1 119 ? 20.328 -1.202 1.75 1 76.69 119 ASN A C 1
ATOM 908 O O . ASN A 1 119 ? 19.828 -2.236 2.193 1 76.69 119 ASN A O 1
ATOM 912 N N . PRO A 1 120 ? 20.703 -0.986 0.503 1 73.38 120 PRO A N 1
ATOM 913 C CA . PRO A 1 120 ? 20.5 -2.113 -0.412 1 73.38 120 PRO A CA 1
ATOM 914 C C . PRO A 1 120 ? 21.234 -3.375 0.038 1 73.38 120 PRO A C 1
ATOM 916 O O . PRO A 1 120 ? 22.344 -3.295 0.546 1 73.38 120 PRO A O 1
ATOM 919 N N . PHE A 1 121 ? 20.625 -4.461 -0.007 1 73.81 121 PHE A N 1
ATOM 920 C CA . PHE A 1 121 ? 21.219 -5.773 0.223 1 73.81 121 PHE A CA 1
ATOM 921 C C . PHE A 1 121 ? 20.625 -6.809 -0.723 1 73.81 121 PHE A C 1
ATOM 923 O O . PHE A 1 121 ? 19.453 -6.727 -1.085 1 73.81 121 PHE A O 1
ATOM 930 N N . PRO A 1 122 ? 21.547 -7.551 -1.217 1 74.38 122 PRO A N 1
ATOM 931 C CA . PRO A 1 122 ? 21.016 -8.602 -2.09 1 74.38 122 PRO A CA 1
ATOM 932 C C . PRO A 1 122 ? 20.156 -9.617 -1.338 1 74.38 122 PRO A C 1
ATOM 934 O O . PRO A 1 122 ? 20.234 -9.711 -0.11 1 74.38 122 PRO A O 1
ATOM 937 N N . GLY A 1 123 ? 19.203 -10.211 -1.954 1 80.44 123 GLY A N 1
ATOM 938 C CA . GLY A 1 123 ? 18.5 -11.32 -1.339 1 80.44 123 GLY A CA 1
ATOM 939 C C . GLY A 1 123 ? 17.297 -11.781 -2.141 1 80.44 123 GLY A C 1
ATOM 940 O O . GLY A 1 123 ? 16.797 -11.055 -3.006 1 80.44 123 GLY A O 1
ATOM 941 N N . THR A 1 124 ? 17.062 -12.977 -1.893 1 87 124 THR A N 1
ATOM 942 C CA . THR A 1 124 ? 15.891 -13.586 -2.518 1 87 124 THR A CA 1
ATOM 943 C C . THR A 1 124 ? 15.023 -14.289 -1.473 1 87 124 THR A C 1
ATOM 945 O O . THR A 1 124 ? 15.531 -14.781 -0.463 1 87 124 THR A O 1
ATOM 948 N N . ILE A 1 125 ? 13.82 -14.227 -1.689 1 91.19 125 ILE A N 1
ATOM 949 C CA . ILE A 1 125 ? 12.844 -14.977 -0.918 1 91.19 125 ILE A CA 1
ATOM 950 C C . ILE A 1 125 ? 12.211 -16.062 -1.799 1 91.19 125 ILE A C 1
ATOM 952 O O . ILE A 1 125 ? 11.859 -15.797 -2.953 1 91.19 125 ILE A O 1
ATOM 956 N N . CYS A 1 126 ? 12.133 -17.219 -1.249 1 95.25 126 CYS A N 1
ATOM 957 C CA . CYS A 1 126 ? 11.445 -18.312 -1.92 1 95.25 126 CYS A CA 1
ATOM 958 C C . CYS A 1 126 ? 10.305 -18.844 -1.065 1 95.25 126 CYS A C 1
ATOM 960 O O . CYS A 1 126 ? 10.531 -19.375 0.022 1 95.25 126 CYS A O 1
ATOM 962 N N . LEU A 1 127 ? 9.086 -18.625 -1.517 1 96.12 127 LEU A N 1
ATOM 963 C CA . LEU A 1 127 ? 7.914 -19.312 -0.986 1 96.12 127 LEU A CA 1
ATOM 964 C C . LEU A 1 127 ? 7.699 -20.641 -1.696 1 96.12 127 LEU A C 1
ATOM 966 O O . LEU A 1 127 ? 7.016 -20.703 -2.723 1 96.12 127 LEU A O 1
ATOM 970 N N . ASP A 1 128 ? 8.203 -21.641 -1.207 1 92.88 128 ASP A N 1
ATOM 971 C CA . ASP A 1 128 ? 8.406 -22.891 -1.955 1 92.88 128 ASP A CA 1
ATOM 972 C C . ASP A 1 128 ? 7.102 -23.672 -2.062 1 92.88 128 ASP A C 1
ATOM 974 O O . ASP A 1 128 ? 6.93 -24.469 -2.982 1 92.88 128 ASP A O 1
ATOM 978 N N . LYS A 1 129 ? 6.148 -23.375 -1.111 1 89.81 129 LYS A N 1
ATOM 979 C CA . LYS A 1 129 ? 4.938 -24.188 -1.106 1 89.81 129 LYS A CA 1
ATOM 980 C C . LYS A 1 129 ? 3.691 -23.312 -0.969 1 89.81 129 LYS A C 1
ATOM 982 O O . LYS A 1 129 ? 2.906 -23.484 -0.035 1 89.81 129 LYS A O 1
ATOM 987 N N . VAL A 1 130 ? 3.537 -22.5 -1.903 1 97.06 130 VAL A N 1
ATOM 988 C CA . VAL A 1 130 ? 2.275 -21.766 -1.918 1 97.06 130 VAL A CA 1
ATOM 989 C C . VAL A 1 130 ? 1.141 -22.703 -2.332 1 97.06 130 VAL A C 1
ATOM 991 O O . VAL A 1 130 ? 1.222 -23.359 -3.369 1 97.06 130 VAL A O 1
ATOM 994 N N . GLN A 1 131 ? 0.105 -22.75 -1.513 1 96.62 131 GLN A N 1
ATOM 995 C CA . GLN A 1 131 ? -1.002 -23.672 -1.763 1 96.62 131 GLN A CA 1
ATOM 996 C C . GLN A 1 131 ? -2.303 -22.906 -2.004 1 96.62 131 GLN A C 1
ATOM 998 O O . GLN A 1 131 ? -2.561 -21.891 -1.36 1 96.62 131 GLN A O 1
ATOM 1003 N N . ILE A 1 132 ? -2.979 -23.375 -2.912 1 95.88 132 ILE A N 1
ATOM 1004 C CA . ILE A 1 132 ? -4.355 -22.953 -3.117 1 95.88 132 ILE A CA 1
ATOM 1005 C C . ILE A 1 132 ? -5.309 -24.094 -2.775 1 95.88 132 ILE A C 1
ATOM 1007 O O . ILE A 1 132 ? -5.594 -24.953 -3.617 1 95.88 132 ILE A O 1
ATOM 1011 N N . PRO A 1 133 ? -5.828 -23.922 -1.58 1 88 133 PRO A N 1
ATOM 1012 C CA . PRO A 1 133 ? -6.754 -25 -1.222 1 88 133 PRO A CA 1
ATOM 1013 C C . PRO A 1 133 ? -8.078 -24.922 -1.982 1 88 133 PRO A C 1
ATOM 1015 O O . PRO A 1 133 ? -8.594 -23.828 -2.207 1 88 133 PRO A O 1
ATOM 1018 N N . ASN A 1 134 ? -8.555 -25.891 -2.447 1 94.06 134 ASN A N 1
ATOM 1019 C CA . ASN A 1 134 ? -9.82 -26.016 -3.162 1 94.06 134 ASN A CA 1
ATOM 1020 C C . ASN A 1 134 ? -9.883 -25.062 -4.355 1 94.06 134 ASN A C 1
ATOM 1022 O O . ASN A 1 134 ? -10.789 -24.234 -4.445 1 94.06 134 ASN A O 1
ATOM 1026 N N . PRO A 1 135 ? -8.992 -25.156 -5.199 1 96.38 135 PRO A N 1
ATOM 1027 C CA . PRO A 1 135 ? -8.852 -24.219 -6.316 1 96.38 135 PRO A CA 1
ATOM 1028 C C . PRO A 1 135 ? -10.141 -24.062 -7.121 1 96.38 135 PRO A C 1
ATOM 1030 O O . PRO A 1 135 ? -10.438 -22.969 -7.621 1 96.38 135 PRO A O 1
ATOM 1033 N N . SER A 1 136 ? -10.969 -25.062 -7.211 1 96.31 136 SER A N 1
ATOM 1034 C CA . SER A 1 136 ? -12.195 -25 -8.008 1 96.31 136 SER A CA 1
ATOM 1035 C C . SER A 1 136 ? -13.195 -24.016 -7.406 1 96.31 136 SER A C 1
ATOM 1037 O O . SER A 1 136 ? -14.062 -23.5 -8.117 1 96.31 136 SER A O 1
ATOM 1039 N N . ASP A 1 137 ? -13.031 -23.766 -6.117 1 96.56 137 ASP A N 1
ATOM 1040 C CA . ASP A 1 137 ? -13.961 -22.859 -5.43 1 96.56 137 ASP A CA 1
ATOM 1041 C C . ASP A 1 137 ? -13.891 -21.453 -6.008 1 96.56 137 ASP A C 1
ATOM 1043 O O . ASP A 1 137 ? -14.867 -20.703 -5.953 1 96.56 137 ASP A O 1
ATOM 1047 N N . ILE A 1 138 ? -12.711 -21.219 -6.629 1 95.38 138 ILE A N 1
ATOM 1048 C CA . ILE A 1 138 ? -12.578 -19.859 -7.152 1 95.38 138 ILE A CA 1
ATOM 1049 C C . ILE A 1 138 ? -12.367 -19.906 -8.664 1 95.38 138 ILE A C 1
ATOM 1051 O O . ILE A 1 138 ? -11.781 -18.984 -9.242 1 95.38 138 ILE A O 1
ATOM 1055 N N . GLY A 1 139 ? -12.711 -21.078 -9.227 1 97.06 139 GLY A N 1
ATOM 1056 C CA . GLY A 1 139 ? -12.766 -21.156 -10.68 1 97.06 139 GLY A CA 1
ATOM 1057 C C . GLY A 1 139 ? -11.445 -21.594 -11.297 1 97.06 139 GLY A C 1
ATOM 1058 O O . GLY A 1 139 ? -11.273 -21.516 -12.516 1 97.06 139 GLY A O 1
ATOM 1059 N N . ILE A 1 140 ? -10.523 -22.125 -10.555 1 98.31 140 ILE A N 1
ATOM 1060 C CA . ILE A 1 140 ? -9.227 -22.531 -11.078 1 98.31 140 ILE A CA 1
ATOM 1061 C C . ILE A 1 140 ? -9.336 -23.922 -11.695 1 98.31 140 ILE A C 1
ATOM 1063 O O . ILE A 1 140 ? -9.844 -24.859 -11.062 1 98.31 140 ILE A O 1
ATOM 1067 N N . LYS A 1 141 ? -8.938 -24.016 -12.828 1 98.25 141 LYS A N 1
ATOM 1068 C CA . LYS A 1 141 ? -8.766 -25.266 -13.555 1 98.25 141 LYS A CA 1
ATOM 1069 C C . LYS A 1 141 ? -7.734 -25.109 -14.672 1 98.25 141 LYS A C 1
ATOM 1071 O O . LYS A 1 141 ? -7.379 -24 -15.047 1 98.25 141 LYS A O 1
ATOM 1076 N N . ALA A 1 142 ? -7.312 -26.234 -15.164 1 98.5 142 ALA A N 1
ATOM 1077 C CA . ALA A 1 142 ? -6.328 -26.188 -16.25 1 98.5 142 ALA A CA 1
ATOM 1078 C C . ALA A 1 142 ? -6.844 -25.375 -17.422 1 98.5 142 ALA A C 1
ATOM 1080 O O . ALA A 1 142 ? -8.008 -25.5 -17.812 1 98.5 142 ALA A O 1
ATOM 1081 N N . GLY A 1 143 ? -5.98 -24.453 -17.938 1 98.19 143 GLY A N 1
ATOM 1082 C CA . GLY A 1 143 ? -6.336 -23.641 -19.094 1 98.19 143 GLY A CA 1
ATOM 1083 C C . GLY A 1 143 ? -6.82 -22.25 -18.703 1 98.19 143 GLY A C 1
ATOM 1084 O O . GLY A 1 143 ? -6.871 -21.359 -19.547 1 98.19 143 GLY A O 1
ATOM 1085 N N . VAL A 1 144 ? -7.184 -22.094 -17.484 1 98 144 VAL A N 1
ATOM 1086 C CA . VAL A 1 144 ? -7.688 -20.797 -17.016 1 98 144 VAL A CA 1
ATOM 1087 C C . VAL A 1 144 ? -6.523 -19.844 -16.797 1 98 144 VAL A C 1
ATOM 1089 O O . VAL A 1 144 ? -5.484 -20.219 -16.266 1 98 144 VAL A O 1
ATOM 1092 N N . ASN A 1 145 ? -6.672 -18.625 -17.266 1 97.25 145 ASN A N 1
ATOM 1093 C CA . ASN A 1 145 ? -5.684 -17.578 -17.078 1 97.25 145 ASN A CA 1
ATOM 1094 C C . ASN A 1 145 ? -5.91 -16.812 -15.773 1 97.25 145 ASN A C 1
ATOM 1096 O O . ASN A 1 145 ? -7.047 -16.672 -15.328 1 97.25 145 ASN A O 1
ATOM 1100 N N . ALA A 1 146 ? -4.812 -16.391 -15.195 1 97.88 146 ALA A N 1
ATOM 1101 C CA . ALA A 1 146 ? -4.832 -15.562 -13.984 1 97.88 146 ALA A CA 1
ATOM 1102 C C . ALA A 1 146 ? -3.584 -14.688 -13.891 1 97.88 146 ALA A C 1
ATOM 1104 O O . ALA A 1 146 ? -2.707 -14.758 -14.758 1 97.88 146 ALA A O 1
ATOM 1105 N N . THR A 1 147 ? -3.564 -13.844 -12.984 1 98.06 147 THR A N 1
ATOM 1106 C CA . THR A 1 147 ? -2.404 -13.016 -12.672 1 98.06 147 THR A CA 1
ATOM 1107 C C . THR A 1 147 ? -1.997 -13.18 -11.211 1 98.06 147 THR A C 1
ATOM 1109 O O . THR A 1 147 ? -2.838 -13.086 -10.312 1 98.06 147 THR A O 1
ATOM 1112 N N . ILE A 1 148 ? -0.721 -13.516 -10.984 1 98.38 148 ILE A N 1
ATOM 1113 C CA . ILE A 1 148 ? -0.149 -13.484 -9.641 1 98.38 148 ILE A CA 1
ATOM 1114 C C . ILE A 1 148 ? 0.432 -12.094 -9.359 1 98.38 148 ILE A C 1
ATOM 1116 O O . ILE A 1 148 ? 1.209 -11.57 -10.164 1 98.38 148 ILE A O 1
ATOM 1120 N N . GLN A 1 149 ? 0.015 -11.508 -8.297 1 98.12 149 GLN A N 1
ATOM 1121 C CA . GLN A 1 149 ? 0.51 -10.203 -7.852 1 98.12 149 GLN A CA 1
ATOM 1122 C C . GLN A 1 149 ? 1.335 -10.344 -6.578 1 98.12 149 GLN A C 1
ATOM 1124 O O . GLN A 1 149 ? 0.844 -10.844 -5.562 1 98.12 149 GLN A O 1
ATOM 1129 N N . VAL A 1 150 ? 2.58 -9.969 -6.617 1 97.25 150 VAL A N 1
ATOM 1130 C CA . VAL A 1 150 ? 3.416 -9.812 -5.434 1 97.25 150 VAL A CA 1
ATOM 1131 C C . VAL A 1 150 ? 3.463 -8.344 -5.023 1 97.25 150 VAL A C 1
ATOM 1133 O O . VAL A 1 150 ? 3.803 -7.477 -5.836 1 97.25 150 VAL A O 1
ATOM 1136 N N . LEU A 1 151 ? 3.061 -8.102 -3.885 1 95.06 151 LEU A N 1
ATOM 1137 C CA . LEU A 1 151 ? 3.154 -6.707 -3.459 1 95.06 151 LEU A CA 1
ATOM 1138 C C . LEU A 1 151 ? 3.975 -6.586 -2.178 1 95.06 151 LEU A C 1
ATOM 1140 O O . LEU A 1 151 ? 3.994 -7.508 -1.359 1 95.06 151 LEU A O 1
ATOM 1144 N N . MET A 1 152 ? 4.656 -5.508 -2.043 1 93.31 152 MET A N 1
ATOM 1145 C CA . MET A 1 152 ? 5.508 -5.152 -0.913 1 93.31 152 MET A CA 1
ATOM 1146 C C . MET A 1 152 ? 5.176 -3.756 -0.399 1 93.31 152 MET A C 1
ATOM 1148 O O . MET A 1 152 ? 5.293 -2.773 -1.135 1 93.31 152 MET A O 1
ATOM 1152 N N . ASN A 1 153 ? 4.734 -3.73 0.823 1 92.75 153 ASN A N 1
ATOM 1153 C CA . ASN A 1 153 ? 4.539 -2.432 1.457 1 92.75 153 ASN A CA 1
ATOM 1154 C C . ASN A 1 153 ? 5.836 -1.908 2.07 1 92.75 153 ASN A C 1
ATOM 1156 O O . ASN A 1 153 ? 6.414 -2.549 2.951 1 92.75 153 ASN A O 1
ATOM 1160 N N . ALA A 1 154 ? 6.211 -0.771 1.637 1 90.5 154 ALA A N 1
ATOM 1161 C CA . ALA A 1 154 ? 7.387 -0.12 2.209 1 90.5 154 ALA A CA 1
ATOM 1162 C C . ALA A 1 154 ? 7.086 0.432 3.6 1 90.5 154 ALA A C 1
ATOM 1164 O O . ALA A 1 154 ? 5.941 0.384 4.059 1 90.5 154 ALA A O 1
ATOM 1165 N N . GLN A 1 155 ? 8.109 0.971 4.23 1 88.62 155 GLN A N 1
ATOM 1166 C CA . GLN A 1 155 ? 7.953 1.478 5.59 1 88.62 155 GLN A CA 1
ATOM 1167 C C . GLN A 1 155 ? 7.012 2.68 5.621 1 88.62 155 GLN A C 1
ATOM 1169 O O . GLN A 1 155 ? 6.289 2.883 6.598 1 88.62 155 GLN A O 1
ATOM 1174 N N . HIS A 1 156 ? 7.039 3.422 4.559 1 90.94 156 HIS A N 1
ATOM 1175 C CA . HIS A 1 156 ? 6.16 4.586 4.539 1 90.94 156 HIS A CA 1
ATOM 1176 C C . HIS A 1 156 ? 4.746 4.199 4.113 1 90.94 156 HIS A C 1
ATOM 1178 O O . HIS A 1 156 ? 3.904 5.07 3.877 1 90.94 156 HIS A O 1
ATOM 1184 N N . GLY A 1 157 ? 4.535 2.949 3.832 1 92.19 157 GLY A N 1
ATOM 1185 C CA . GLY A 1 157 ? 3.178 2.434 3.742 1 92.19 157 GLY A CA 1
ATOM 1186 C C . GLY A 1 157 ? 2.729 2.18 2.316 1 92.19 157 GLY A C 1
ATOM 1187 O O . GLY A 1 157 ? 1.743 1.475 2.086 1 92.19 157 GLY A O 1
ATOM 1188 N N . ALA A 1 158 ? 3.402 2.756 1.344 1 94.06 158 ALA A N 1
ATOM 1189 C CA . ALA A 1 158 ? 3.004 2.568 -0.049 1 94.06 158 ALA A CA 1
ATOM 1190 C C . ALA A 1 158 ? 3.369 1.171 -0.541 1 94.06 158 ALA A C 1
ATOM 1192 O O . ALA A 1 158 ? 4.336 0.57 -0.063 1 94.06 158 ALA A O 1
ATOM 1193 N N . SER A 1 159 ? 2.639 0.74 -1.485 1 94.25 159 SER A N 1
ATOM 1194 C CA . SER A 1 159 ? 2.818 -0.618 -1.988 1 94.25 159 SER A CA 1
ATOM 1195 C C . SER A 1 159 ? 3.529 -0.618 -3.338 1 94.25 159 SER A C 1
ATOM 1197 O O . SER A 1 159 ? 3.16 0.138 -4.238 1 94.25 159 SER A O 1
ATOM 1199 N N . LEU A 1 160 ? 4.508 -1.511 -3.439 1 94.12 160 LEU A N 1
ATOM 1200 C CA . LEU A 1 160 ? 5.133 -1.862 -4.711 1 94.12 160 LEU A CA 1
ATOM 1201 C C . LEU A 1 160 ? 4.484 -3.105 -5.309 1 94.12 160 LEU A C 1
ATOM 1203 O O . LEU A 1 160 ? 4.082 -4.012 -4.582 1 94.12 160 LEU A O 1
ATOM 1207 N N . PHE A 1 161 ? 4.492 -3.104 -6.672 1 95.75 161 PHE A N 1
ATOM 1208 C CA . PHE A 1 161 ? 3.783 -4.199 -7.316 1 95.75 161 PHE A CA 1
ATOM 1209 C C . PHE A 1 161 ? 4.664 -4.875 -8.359 1 95.75 161 PHE A C 1
ATOM 1211 O O . PHE A 1 161 ? 5.391 -4.203 -9.094 1 95.75 161 PHE A O 1
ATOM 1218 N N . SER A 1 162 ? 4.613 -6.117 -8.438 1 96.12 162 SER A N 1
ATOM 1219 C CA . SER A 1 162 ? 5.113 -6.961 -9.516 1 96.12 162 SER A CA 1
ATOM 1220 C C . SER A 1 162 ? 4.145 -8.102 -9.82 1 96.12 162 SER A C 1
ATOM 1222 O O . SER A 1 162 ? 3.58 -8.703 -8.906 1 96.12 162 SER A O 1
ATOM 1224 N N . CYS A 1 163 ? 3.973 -8.352 -11.109 1 97.62 163 CYS A N 1
ATOM 1225 C CA . CYS A 1 163 ? 2.996 -9.367 -11.484 1 97.62 163 CYS A CA 1
ATOM 1226 C C . CYS A 1 163 ? 3.598 -10.367 -12.469 1 97.62 163 CYS A C 1
ATOM 1228 O O . CYS A 1 163 ? 4.621 -10.086 -13.094 1 97.62 163 CYS A O 1
ATOM 1230 N N . VAL A 1 164 ? 2.969 -11.445 -12.57 1 97.75 164 VAL A N 1
ATOM 1231 C CA . VAL A 1 164 ? 3.193 -12.43 -13.617 1 97.75 164 VAL A CA 1
ATOM 1232 C C . VAL A 1 164 ? 1.854 -12.992 -14.094 1 97.75 164 VAL A C 1
ATOM 1234 O O . VAL A 1 164 ? 0.979 -13.297 -13.281 1 97.75 164 VAL A O 1
ATOM 1237 N N . ASP A 1 165 ? 1.729 -13.062 -15.367 1 97.75 165 ASP A N 1
ATOM 1238 C CA . ASP A 1 165 ? 0.529 -13.648 -15.961 1 97.75 165 ASP A CA 1
ATOM 1239 C C . ASP A 1 165 ? 0.711 -15.148 -16.203 1 97.75 165 ASP A C 1
ATOM 1241 O O . ASP A 1 165 ? 1.688 -15.57 -16.828 1 97.75 165 ASP A O 1
ATOM 1245 N N . ILE A 1 166 ? -0.293 -15.914 -15.742 1 97.94 166 ILE A N 1
ATOM 1246 C CA . ILE A 1 166 ? -0.104 -17.359 -15.773 1 97.94 166 ILE A CA 1
ATOM 1247 C C . ILE A 1 166 ? -1.288 -18.016 -16.469 1 97.94 166 ILE A C 1
ATOM 1249 O O . ILE A 1 166 ? -2.342 -17.406 -16.641 1 97.94 166 ILE A O 1
ATOM 1253 N N . THR A 1 167 ? -1.078 -19.141 -16.969 1 97.81 167 THR A N 1
ATOM 1254 C CA . THR A 1 167 ? -2.094 -20.125 -17.312 1 97.81 167 THR A CA 1
ATOM 1255 C C . THR A 1 167 ? -1.967 -21.359 -16.422 1 97.81 167 THR A C 1
ATOM 1257 O O . THR A 1 167 ? -0.886 -21.938 -16.312 1 97.81 167 THR A O 1
ATOM 1260 N N . PHE A 1 168 ? -3.049 -21.75 -15.805 1 98.56 168 PHE A N 1
ATOM 1261 C CA . PHE A 1 168 ? -3.012 -22.906 -14.922 1 98.56 168 PHE A CA 1
ATOM 1262 C C . PHE A 1 168 ? -2.871 -24.188 -15.719 1 98.56 168 PHE A C 1
ATOM 1264 O O . PHE A 1 168 ? -3.51 -24.359 -16.766 1 98.56 168 PHE A O 1
ATOM 1271 N N . VAL A 1 169 ? -2.055 -25.062 -15.25 1 98.75 169 VAL A N 1
ATOM 1272 C CA . VAL A 1 169 ? -1.963 -26.438 -15.75 1 98.75 169 VAL A CA 1
ATOM 1273 C C . VAL A 1 169 ? -2 -27.406 -14.578 1 98.75 169 VAL A C 1
ATOM 1275 O O . VAL A 1 169 ? -1.856 -27.016 -13.422 1 98.75 169 VAL A O 1
ATOM 1278 N N . ASP A 1 170 ? -2.221 -28.641 -14.867 1 98.12 170 ASP A N 1
ATOM 1279 C CA . ASP A 1 170 ? -2.248 -29.656 -13.82 1 98.12 170 ASP A CA 1
ATOM 1280 C C . ASP A 1 170 ? -0.87 -29.828 -13.188 1 98.12 170 ASP A C 1
ATOM 1282 O O . ASP A 1 170 ? 0.151 -29.688 -13.859 1 98.12 170 ASP A O 1
ATOM 1286 N N . PRO A 1 171 ? -0.868 -30.156 -11.875 1 96.19 171 PRO A N 1
ATOM 1287 C CA . PRO A 1 171 ? 0.428 -30.469 -11.266 1 96.19 171 PRO A CA 1
ATOM 1288 C C . PRO A 1 171 ? 1.194 -31.547 -12.039 1 96.19 171 PRO A C 1
ATOM 1290 O O . PRO A 1 171 ? 0.598 -32.5 -12.516 1 96.19 171 PRO A O 1
ATOM 1293 N N . GLY A 1 172 ? 2.428 -31.344 -12.273 1 95.75 172 GLY A N 1
ATOM 1294 C CA . GLY A 1 172 ? 3.256 -32.312 -12.961 1 95.75 172 GLY A CA 1
ATOM 1295 C C . GLY A 1 172 ? 3.273 -32.125 -14.469 1 95.75 172 GLY A C 1
ATOM 1296 O O . GLY A 1 172 ? 3.951 -32.875 -15.188 1 95.75 172 GLY A O 1
ATOM 1297 N N . ASP A 1 173 ? 2.441 -31.203 -14.906 1 98.12 173 ASP A N 1
ATOM 1298 C CA . ASP A 1 173 ? 2.449 -30.922 -16.328 1 98.12 173 ASP A CA 1
ATOM 1299 C 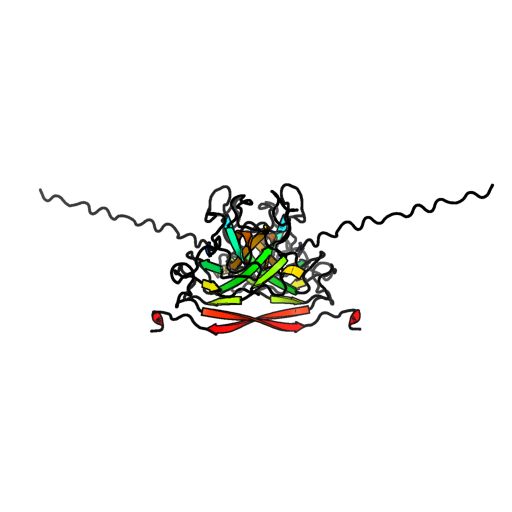C . ASP A 1 173 ? 3.865 -30.625 -16.828 1 98.12 173 ASP A C 1
ATOM 1301 O O . ASP A 1 173 ? 4.613 -29.891 -16.172 1 98.12 173 ASP A O 1
ATOM 1305 N N . LYS A 1 174 ? 4.277 -31.094 -18.016 1 97.75 174 LYS A N 1
ATOM 1306 C CA . LYS A 1 174 ? 5.629 -31 -18.562 1 97.75 174 LYS A CA 1
ATOM 1307 C C . LYS A 1 174 ? 5.977 -29.562 -18.938 1 97.75 174 LYS A C 1
ATOM 1309 O O . LYS A 1 174 ? 7.148 -29.234 -19.109 1 97.75 174 LYS A O 1
ATOM 1314 N N . ARG A 1 175 ? 4.949 -28.734 -19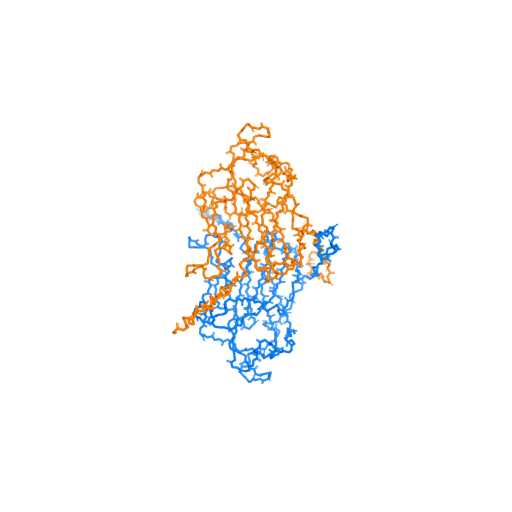.078 1 97.44 175 ARG A N 1
ATOM 1315 C CA . ARG A 1 175 ? 5.172 -27.344 -19.5 1 97.44 175 ARG A CA 1
ATOM 1316 C C . ARG A 1 175 ? 5.586 -26.484 -18.312 1 97.44 175 ARG A C 1
ATOM 1318 O O . ARG A 1 175 ? 6.012 -25.344 -18.484 1 97.44 175 ARG A O 1
ATOM 1325 N N . LEU A 1 176 ? 5.543 -27 -17.094 1 97.62 176 LEU A N 1
ATOM 1326 C CA . LEU A 1 176 ? 5.984 -26.266 -15.922 1 97.62 176 LEU A CA 1
ATOM 1327 C C . LEU A 1 176 ? 7.496 -26.062 -15.938 1 97.62 176 LEU A C 1
ATOM 1329 O O . LEU A 1 176 ? 8.25 -27.016 -16.125 1 97.62 176 LEU A O 1
ATOM 1333 N N . ALA A 1 177 ? 7.863 -24.797 -15.75 1 95.69 177 ALA A N 1
ATOM 1334 C CA . ALA A 1 177 ? 9.297 -24.531 -15.664 1 95.69 177 ALA A CA 1
ATOM 1335 C C . ALA A 1 177 ? 9.898 -25.156 -14.406 1 95.69 177 ALA A C 1
ATOM 1337 O O . ALA A 1 177 ? 9.273 -25.141 -13.344 1 95.69 177 ALA A O 1
ATOM 1338 N N . PRO A 1 178 ? 11.062 -25.688 -14.531 1 95.56 178 PRO A N 1
ATOM 1339 C CA . PRO A 1 178 ? 11.695 -26.281 -13.352 1 95.56 178 PRO A CA 1
ATOM 1340 C C . PRO A 1 178 ? 12.008 -25.25 -12.266 1 95.56 178 PRO A C 1
ATOM 1342 O O . PRO A 1 178 ? 12.312 -24.094 -12.57 1 95.56 178 PRO A O 1
ATOM 1345 N N . VAL A 1 179 ? 11.906 -25.703 -11.086 1 94.88 179 VAL A N 1
ATOM 1346 C CA . VAL A 1 179 ? 12.32 -24.938 -9.914 1 94.88 179 VAL A CA 1
ATOM 1347 C C . VAL A 1 179 ? 13.508 -25.641 -9.242 1 94.88 179 VAL A C 1
ATOM 1349 O O . VAL A 1 179 ? 13.508 -26.859 -9.07 1 94.88 179 VAL A O 1
ATOM 1352 N N . ASN A 1 180 ? 14.523 -24.875 -8.992 1 94.56 180 ASN A N 1
ATOM 1353 C CA . ASN A 1 180 ? 15.703 -25.406 -8.328 1 94.56 180 ASN A CA 1
ATOM 1354 C C . ASN A 1 180 ? 16.391 -24.359 -7.469 1 94.56 180 ASN A C 1
ATOM 1356 O O . ASN A 1 180 ? 15.859 -23.25 -7.289 1 94.56 180 ASN A O 1
ATOM 1360 N N . SER A 1 181 ? 17.547 -24.641 -7 1 93.38 181 SER A N 1
ATOM 1361 C CA . SER A 1 181 ? 18.219 -23.797 -6.016 1 93.38 181 SER A CA 1
ATOM 1362 C C . SER A 1 181 ? 18.781 -22.531 -6.66 1 93.38 181 SER A C 1
ATOM 1364 O O . SER A 1 181 ? 19.203 -21.609 -5.961 1 93.38 181 SER A O 1
ATOM 1366 N N . THR A 1 182 ? 18.688 -22.422 -7.945 1 92.44 182 THR A N 1
ATOM 1367 C CA . THR A 1 182 ? 19.219 -21.234 -8.602 1 92.44 182 THR A CA 1
ATOM 1368 C C . THR A 1 182 ? 18.125 -20.188 -8.781 1 92.44 182 THR A C 1
ATOM 1370 O O . THR A 1 182 ? 18.422 -19 -8.961 1 92.44 182 THR A O 1
ATOM 1373 N N . ASN A 1 183 ? 16.906 -20.641 -8.75 1 93.94 183 ASN A N 1
ATOM 1374 C CA . ASN A 1 183 ? 15.852 -19.656 -9.008 1 93.94 183 ASN A CA 1
ATOM 1375 C C . ASN A 1 183 ? 14.867 -19.562 -7.848 1 93.94 183 ASN A C 1
ATOM 1377 O O . ASN A 1 183 ? 13.969 -18.719 -7.855 1 93.94 183 ASN A O 1
ATOM 1381 N N . CYS A 1 184 ? 15.07 -20.375 -6.867 1 95 184 CYS A N 1
ATOM 1382 C CA . CYS A 1 184 ? 14.211 -20.312 -5.691 1 95 184 CYS A CA 1
ATOM 1383 C C . CYS A 1 184 ? 14.969 -20.734 -4.441 1 95 184 CYS A C 1
ATOM 1385 O O . CYS A 1 184 ? 15.156 -21.938 -4.203 1 95 184 CYS A O 1
ATOM 1387 N N . PHE A 1 185 ? 15.359 -19.781 -3.646 1 92.5 185 PHE A N 1
ATOM 1388 C CA . PHE A 1 185 ? 16.062 -20 -2.391 1 92.5 185 PHE A CA 1
ATOM 1389 C C . PHE A 1 185 ? 15.93 -18.797 -1.472 1 92.5 185 PHE A C 1
ATOM 1391 O O . PHE A 1 185 ? 15.617 -17.688 -1.928 1 92.5 185 PHE A O 1
ATOM 1398 N N . ASN A 1 186 ? 16.094 -19.016 -0.198 1 89.69 186 ASN A N 1
ATOM 1399 C CA . ASN A 1 186 ? 16.062 -17.938 0.784 1 89.69 186 ASN A CA 1
ATOM 1400 C C . ASN A 1 186 ? 17.469 -17.469 1.14 1 89.69 186 ASN A C 1
ATOM 1402 O O . ASN A 1 186 ? 18.312 -18.266 1.524 1 89.69 186 ASN A O 1
ATOM 1406 N N . SER A 1 187 ? 17.625 -16.188 0.925 1 87.38 187 SER A N 1
ATOM 1407 C CA . SER A 1 187 ? 18.891 -15.625 1.367 1 87.38 187 SER A CA 1
ATOM 1408 C C . SER A 1 187 ? 19 -15.625 2.889 1 87.38 187 SER A C 1
ATOM 1410 O O . SER A 1 187 ? 18.016 -15.352 3.586 1 87.38 187 SER A O 1
ATOM 1412 N N . SER A 1 188 ? 20.188 -15.805 3.41 1 84.12 188 SER A N 1
ATOM 1413 C CA . SER A 1 188 ? 20.406 -15.93 4.848 1 84.12 188 SER A CA 1
ATOM 1414 C C . SER A 1 188 ? 20.297 -14.586 5.547 1 84.12 188 SER A C 1
ATOM 1416 O O . SER A 1 188 ? 20.094 -14.523 6.762 1 84.12 188 SER A O 1
ATOM 1418 N N . ASP A 1 189 ? 20.391 -13.508 4.828 1 84.06 189 ASP A N 1
ATOM 1419 C CA . ASP A 1 189 ? 20.406 -12.18 5.438 1 84.06 189 ASP A CA 1
ATOM 1420 C C . ASP A 1 189 ? 19 -11.633 5.59 1 84.06 189 ASP A C 1
ATOM 1422 O O . ASP A 1 189 ? 18.812 -10.469 5.969 1 84.06 189 ASP A O 1
ATOM 1426 N N . ILE A 1 190 ? 18.062 -12.43 5.27 1 87.31 190 ILE A N 1
ATOM 1427 C CA . ILE A 1 190 ? 16.688 -11.977 5.395 1 87.31 190 ILE A CA 1
ATOM 1428 C C . ILE A 1 190 ? 15.961 -12.828 6.438 1 87.31 190 ILE A C 1
ATOM 1430 O O . ILE A 1 190 ? 15.953 -14.055 6.352 1 87.31 190 ILE A O 1
ATOM 1434 N N . GLY A 1 191 ? 15.438 -12.148 7.441 1 90 191 GLY A N 1
ATOM 1435 C CA . GLY A 1 191 ? 14.555 -12.781 8.406 1 90 191 GLY A CA 1
ATOM 1436 C C . GLY A 1 191 ? 13.086 -12.523 8.133 1 90 191 GLY A C 1
ATOM 1437 O O . GLY A 1 191 ? 12.742 -11.773 7.219 1 90 191 GLY A O 1
ATOM 1438 N N . PHE A 1 192 ? 12.281 -13.219 8.953 1 92.31 192 PHE A N 1
ATOM 1439 C CA . PHE A 1 192 ? 10.836 -13.109 8.75 1 92.31 192 PHE A CA 1
ATOM 1440 C C . PHE A 1 192 ? 10.125 -12.852 10.07 1 92.31 192 PHE A C 1
ATOM 1442 O O . PHE A 1 192 ? 10.617 -13.227 11.133 1 92.31 192 PHE A O 1
ATOM 1449 N N . ALA A 1 193 ? 8.992 -12.164 9.938 1 94.19 193 ALA A N 1
ATOM 1450 C CA . ALA A 1 193 ? 8.156 -11.898 11.109 1 94.19 193 ALA A CA 1
ATOM 1451 C C . ALA A 1 193 ? 6.672 -12.031 10.766 1 94.19 193 ALA A C 1
ATOM 1453 O O . ALA A 1 193 ? 6.262 -11.734 9.641 1 94.19 193 ALA A O 1
ATOM 1454 N N . ASP A 1 194 ? 5.93 -12.469 11.781 1 94.88 194 ASP A N 1
ATOM 1455 C CA . ASP A 1 194 ? 4.473 -12.461 11.672 1 94.88 194 ASP A CA 1
ATOM 1456 C C . ASP A 1 194 ? 3.902 -11.086 12.016 1 94.88 194 ASP A C 1
ATOM 1458 O O . ASP A 1 194 ? 4.465 -10.367 12.844 1 94.88 194 ASP A O 1
ATOM 1462 N N . ILE A 1 195 ? 2.842 -10.789 11.398 1 93 195 ILE A N 1
ATOM 1463 C CA . ILE A 1 195 ? 2.121 -9.555 11.695 1 93 195 ILE A CA 1
ATOM 1464 C C . ILE A 1 195 ? 0.869 -9.867 12.508 1 93 195 ILE A C 1
ATOM 1466 O O . ILE A 1 195 ? 0.07 -10.727 12.125 1 93 195 ILE A O 1
ATOM 1470 N N . GLU A 1 196 ? 0.761 -9.242 13.578 1 92.62 196 GLU A N 1
ATOM 1471 C CA . GLU A 1 196 ? -0.409 -9.414 14.438 1 92.62 196 GLU A CA 1
ATOM 1472 C C . GLU A 1 196 ? -1.058 -8.07 14.766 1 92.62 196 GLU A C 1
ATOM 1474 O O . GLU A 1 196 ? -0.395 -7.035 14.734 1 92.62 196 GLU A O 1
ATOM 1479 N N . THR A 1 197 ? -2.346 -8.148 14.945 1 90.06 197 THR A N 1
ATOM 1480 C CA . THR A 1 197 ? -3.068 -6.965 15.406 1 90.06 197 THR A CA 1
ATOM 1481 C C . THR A 1 197 ? -3.621 -7.184 16.812 1 90.06 197 THR A C 1
ATOM 1483 O O . THR A 1 197 ? -4.082 -8.281 17.141 1 90.06 197 THR A O 1
ATOM 1486 N N . ILE A 1 198 ? -3.469 -6.156 17.625 1 90.56 198 ILE A N 1
ATOM 1487 C CA . ILE A 1 198 ? -4.016 -6.164 18.984 1 90.56 198 ILE A CA 1
ATOM 1488 C C . ILE A 1 198 ? -5.121 -5.117 19.094 1 90.56 198 ILE A C 1
ATOM 1490 O O . ILE A 1 198 ? -4.848 -3.914 19.094 1 90.56 198 ILE A O 1
ATOM 1494 N N . THR A 1 199 ? -6.309 -5.574 19.344 1 88.75 199 THR A N 1
ATOM 1495 C CA . THR A 1 199 ? -7.445 -4.66 19.406 1 88.75 199 THR A CA 1
ATOM 1496 C C . THR A 1 199 ? -7.34 -3.758 20.641 1 88.75 199 THR A C 1
ATOM 1498 O O . THR A 1 199 ? -7.137 -4.238 21.75 1 88.75 199 THR A O 1
ATOM 1501 N N . ILE A 1 200 ? -7.426 -2.488 20.469 1 88.56 200 ILE A N 1
ATOM 1502 C CA . ILE A 1 200 ? -7.367 -1.494 21.531 1 88.56 200 ILE A CA 1
ATOM 1503 C C . ILE A 1 200 ? -8.781 -1.051 21.906 1 88.56 200 ILE A C 1
ATOM 1505 O O . ILE A 1 200 ? -9.078 -0.821 23.078 1 88.56 200 ILE A O 1
ATOM 1509 N N . SER A 1 201 ? -9.578 -0.89 20.859 1 85.44 201 SER A N 1
ATOM 1510 C CA . SER A 1 201 ? -10.977 -0.515 21.047 1 85.44 201 SER A CA 1
ATOM 1511 C C . SER A 1 201 ? -11.875 -1.133 19.984 1 85.44 201 SER A C 1
ATOM 1513 O O . SER A 1 201 ? -11.438 -1.354 18.844 1 85.44 201 SER A O 1
ATOM 1515 N N . LYS A 1 202 ? -13.094 -1.46 20.391 1 80.88 202 LYS A N 1
ATOM 1516 C CA . LYS A 1 202 ? -14.07 -2.014 19.453 1 80.88 202 LYS A CA 1
ATOM 1517 C C . LYS A 1 202 ? -15.133 -0.979 19.094 1 80.88 202 LYS A C 1
ATOM 1519 O O . LYS A 1 202 ? -15.5 -0.14 19.922 1 80.88 202 LYS A O 1
ATOM 1524 N N . GLY A 1 203 ? -15.461 -0.994 17.828 1 74.38 203 GLY A N 1
ATOM 1525 C CA . GLY A 1 203 ? -16.641 -0.21 17.469 1 74.38 203 GLY A CA 1
ATOM 1526 C C . GLY A 1 203 ? -17.906 -0.718 18.125 1 74.38 203 GLY A C 1
ATOM 1527 O O . GLY A 1 203 ? -17.969 -1.862 18.578 1 74.38 203 GLY A O 1
ATOM 1528 N N . VAL A 1 204 ? -18.703 0.224 18.5 1 67.94 204 VAL A N 1
ATOM 1529 C CA . VAL A 1 204 ? -20.031 -0.139 18.984 1 67.94 204 VAL A CA 1
ATOM 1530 C C . VAL A 1 204 ? -20.953 -0.444 17.812 1 67.94 204 VAL A C 1
ATOM 1532 O O . VAL A 1 204 ? -21.266 0.443 17.016 1 67.94 204 VAL A O 1
ATOM 1535 N N . PHE A 1 205 ? -21.188 -1.807 17.688 1 62.22 205 PHE A N 1
ATOM 1536 C CA . PHE A 1 205 ? -22 -2.207 16.547 1 62.22 205 PHE A CA 1
ATOM 1537 C C . PHE A 1 205 ? -23.438 -2.461 16.969 1 62.22 205 PHE A C 1
ATOM 1539 O O . PHE A 1 205 ? -23.688 -2.943 18.078 1 62.22 205 PHE A O 1
ATOM 1546 N N . ILE A 1 206 ? -24.297 -1.795 16.234 1 51.16 206 ILE A N 1
ATOM 1547 C CA . ILE A 1 206 ? -25.719 -1.905 16.578 1 51.16 206 ILE A CA 1
ATOM 1548 C C . ILE A 1 206 ? -26.047 -3.359 16.891 1 51.16 206 ILE A C 1
ATOM 1550 O O . ILE A 1 206 ? -26.797 -3.639 17.828 1 51.16 206 ILE A O 1
ATOM 1554 N N . ASP A 1 207 ? -25.453 -4.125 16.031 1 47.38 207 ASP A N 1
ATOM 1555 C CA . ASP A 1 207 ? -25.828 -5.512 16.281 1 47.38 207 ASP A CA 1
ATOM 1556 C C . ASP A 1 207 ? -25.266 -6.004 17.609 1 47.38 207 ASP A C 1
ATOM 1558 O O . ASP A 1 207 ? -25.625 -7.086 18.078 1 47.38 207 ASP A O 1
ATOM 1562 N N . ASP A 1 208 ? -24.375 -5.336 18.094 1 45.56 208 ASP A N 1
ATOM 1563 C CA . ASP A 1 208 ? -23.828 -5.719 19.391 1 45.56 208 ASP A CA 1
ATOM 1564 C C . ASP A 1 208 ? -24.688 -5.184 20.531 1 45.56 208 ASP A C 1
ATOM 1566 O O . ASP A 1 208 ? -24.406 -5.445 21.703 1 45.56 208 ASP A O 1
ATOM 1570 N N . LEU A 1 209 ? -25.469 -4.305 20.188 1 36.31 209 LEU A N 1
ATOM 1571 C CA . LEU A 1 209 ? -26.406 -3.846 21.219 1 36.31 209 LEU A CA 1
ATOM 1572 C C . LEU A 1 209 ? -27.641 -4.746 21.266 1 36.31 209 LEU A C 1
ATOM 1574 O O . LEU A 1 209 ? -28.078 -5.254 20.234 1 36.31 209 LEU A O 1
ATOM 1578 N N . MET B 1 1 ? -64.625 -2.234 -18.75 1 30.45 1 MET B N 1
ATOM 1579 C CA . MET B 1 1 ? -63.312 -2.123 -19.328 1 30.45 1 MET B CA 1
ATOM 1580 C C . MET B 1 1 ? -62.281 -1.752 -18.266 1 30.45 1 MET B C 1
ATOM 1582 O O . MET B 1 1 ? -62.25 -0.612 -17.797 1 30.45 1 MET B O 1
ATOM 1586 N N . SER B 1 2 ? -61.875 -2.717 -17.328 1 35.03 2 SER B N 1
ATOM 1587 C CA . SER B 1 2 ? -61.031 -2.639 -16.156 1 35.03 2 SER B CA 1
ATOM 1588 C C . SER B 1 2 ? -59.562 -2.369 -16.547 1 35.03 2 SER B C 1
ATOM 1590 O O . SER B 1 2 ? -59.031 -3.049 -17.406 1 35.03 2 SER B O 1
ATOM 1592 N N . ALA B 1 3 ? -59.125 -1.074 -16.469 1 38.91 3 ALA B N 1
ATOM 1593 C CA . ALA B 1 3 ? -57.75 -0.583 -16.703 1 38.91 3 ALA B CA 1
ATOM 1594 C C . ALA B 1 3 ? -56.75 -1.314 -15.82 1 38.91 3 ALA B C 1
ATOM 1596 O O . ALA B 1 3 ? -56.812 -1.204 -14.586 1 38.91 3 ALA B O 1
ATOM 1597 N N . ARG B 1 4 ? -56.25 -2.537 -16.25 1 40.53 4 ARG B N 1
ATOM 1598 C CA . ARG B 1 4 ? -55.156 -3.236 -15.617 1 40.53 4 ARG B CA 1
ATOM 1599 C C . ARG B 1 4 ? -53.938 -2.32 -15.477 1 40.53 4 ARG B C 1
ATOM 1601 O O . ARG B 1 4 ? -53.438 -1.784 -16.469 1 40.53 4 ARG B O 1
ATOM 1608 N N . GLY B 1 5 ? -53.812 -1.54 -14.398 1 38.88 5 GLY B N 1
ATOM 1609 C CA . GLY B 1 5 ? -52.656 -0.741 -14.086 1 38.88 5 GLY B CA 1
ATOM 1610 C C . GLY B 1 5 ? -51.344 -1.522 -14.18 1 38.88 5 GLY B C 1
ATOM 1611 O O . GLY B 1 5 ? -51.219 -2.617 -13.625 1 38.88 5 GLY B O 1
ATOM 1612 N N . PHE B 1 6 ? -50.594 -1.349 -15.305 1 42.38 6 PHE B N 1
ATOM 1613 C CA . PHE B 1 6 ? -49.25 -1.868 -15.508 1 42.38 6 PHE B CA 1
ATOM 1614 C C . PHE B 1 6 ? -48.312 -1.437 -14.383 1 42.38 6 PHE B C 1
ATOM 1616 O O . PHE B 1 6 ? -48.031 -0.248 -14.227 1 42.38 6 PHE B O 1
ATOM 1623 N N . LEU B 1 7 ? -48.281 -2.133 -13.258 1 39.66 7 LEU B N 1
ATOM 1624 C CA . LEU B 1 7 ? -47.25 -1.909 -12.273 1 39.66 7 LEU B CA 1
ATOM 1625 C C . LEU B 1 7 ? -45.875 -2.168 -12.875 1 39.66 7 LEU B C 1
ATOM 1627 O O . LEU B 1 7 ? -45.562 -3.297 -13.266 1 39.66 7 LEU B O 1
ATOM 1631 N N . ALA B 1 8 ? -45.281 -1.189 -13.516 1 38.25 8 ALA B N 1
ATOM 1632 C CA . ALA B 1 8 ? -43.875 -1.283 -13.961 1 38.25 8 ALA B CA 1
ATOM 1633 C C . ALA B 1 8 ? -42.969 -1.653 -12.805 1 38.25 8 ALA B C 1
ATOM 1635 O O . ALA B 1 8 ? -42.938 -0.968 -11.781 1 38.25 8 ALA B O 1
ATOM 1636 N N . ALA B 1 9 ? -42.594 -2.881 -12.672 1 39.62 9 ALA B N 1
ATOM 1637 C CA . ALA B 1 9 ? -41.531 -3.336 -11.781 1 39.62 9 ALA B CA 1
ATOM 1638 C C . ALA B 1 9 ? -40.25 -2.555 -12.031 1 39.62 9 ALA B C 1
ATOM 1640 O O . ALA B 1 9 ? -39.688 -2.588 -13.133 1 39.62 9 ALA B O 1
ATOM 1641 N N . PHE B 1 10 ? -40.094 -1.378 -11.43 1 38.22 10 PHE B N 1
ATOM 1642 C CA . PHE B 1 10 ? -38.812 -0.703 -11.445 1 38.22 10 PHE B CA 1
ATOM 1643 C C . PHE B 1 10 ? -37.688 -1.659 -11.039 1 38.22 10 PHE B C 1
ATOM 1645 O O . PHE B 1 10 ? -37.688 -2.162 -9.914 1 38.22 10 PHE B O 1
ATOM 1652 N N . CYS B 1 11 ? -37.094 -2.395 -11.992 1 37.22 11 CYS B N 1
ATOM 1653 C CA . CYS B 1 11 ? -35.875 -3.164 -11.766 1 37.22 11 CYS B CA 1
ATOM 1654 C C . CYS B 1 11 ? -34.781 -2.289 -11.164 1 37.22 11 CYS B C 1
ATOM 1656 O O . CYS B 1 11 ? -34.312 -1.356 -11.812 1 37.22 11 CYS B O 1
ATOM 1658 N N . LEU B 1 12 ? -34.781 -2.086 -9.891 1 37.34 12 LEU B N 1
ATOM 1659 C CA . LEU B 1 12 ? -33.594 -1.521 -9.234 1 37.34 12 LEU B CA 1
ATOM 1660 C C . LEU B 1 12 ? -32.312 -2.174 -9.75 1 37.34 12 LEU B C 1
ATOM 1662 O O . LEU B 1 12 ? -32.125 -3.373 -9.555 1 37.34 12 LEU B O 1
ATOM 1666 N N . PHE B 1 13 ? -31.875 -1.746 -10.914 1 36 13 PHE B N 1
ATOM 1667 C CA . PHE B 1 13 ? -30.531 -2.121 -11.336 1 36 13 PHE B CA 1
ATOM 1668 C C . PHE B 1 13 ? -29.547 -2.008 -10.172 1 36 13 PHE B C 1
ATOM 1670 O O . PHE B 1 13 ? -29.328 -0.915 -9.648 1 36 13 PHE B O 1
ATOM 1677 N N . ALA B 1 14 ? -29.438 -2.986 -9.352 1 37.56 14 ALA B N 1
ATOM 1678 C CA . ALA B 1 14 ? -28.328 -3.072 -8.398 1 37.56 14 ALA B CA 1
ATOM 1679 C C . ALA B 1 14 ? -27.016 -2.691 -9.055 1 37.56 14 ALA B C 1
ATOM 1681 O O . ALA B 1 14 ? -26.484 -3.445 -9.875 1 37.56 14 ALA B O 1
ATOM 1682 N N . LEU B 1 15 ? -26.828 -1.443 -9.406 1 39.16 15 LEU B N 1
ATOM 1683 C CA . LEU B 1 15 ? -25.453 -1.086 -9.789 1 39.16 15 LEU B CA 1
ATOM 1684 C C . LEU B 1 15 ? -24.438 -1.756 -8.875 1 39.16 15 LEU B C 1
ATOM 1686 O O . LEU B 1 15 ? -24.609 -1.766 -7.652 1 39.16 15 LEU B O 1
ATOM 1690 N N . PRO B 1 16 ? -23.812 -2.727 -9.391 1 40.28 16 PRO B N 1
ATOM 1691 C CA . PRO B 1 16 ? -22.781 -3.275 -8.523 1 40.28 16 PRO B CA 1
ATOM 1692 C C . PRO B 1 16 ? -22.031 -2.193 -7.746 1 40.28 16 PRO B C 1
ATOM 1694 O O . PRO B 1 16 ? -21.641 -1.172 -8.32 1 40.28 16 PRO B O 1
ATOM 1697 N N . LEU B 1 17 ? -22.469 -1.87 -6.559 1 39.91 17 LEU B N 1
ATOM 1698 C CA . LEU B 1 17 ? -21.625 -1.068 -5.672 1 39.91 17 LEU 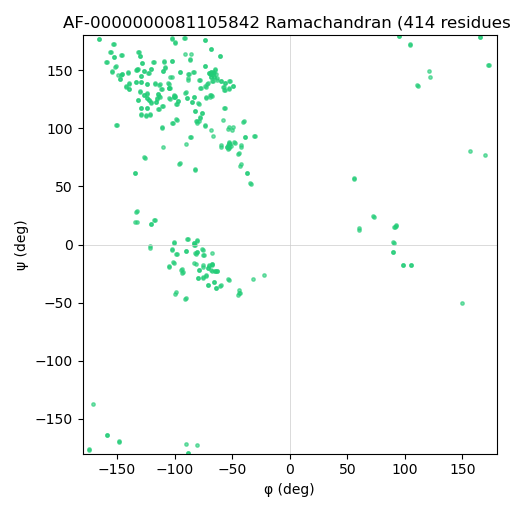B CA 1
ATOM 1699 C C . LEU B 1 17 ? -20.156 -1.455 -5.82 1 39.91 17 LEU B C 1
ATOM 1701 O O . LEU B 1 17 ? -19.766 -2.559 -5.438 1 39.91 17 LEU B O 1
ATOM 1705 N N . LEU B 1 18 ? -19.656 -1.253 -7.031 1 42.22 18 LEU B N 1
ATOM 1706 C CA . LEU B 1 18 ? -18.203 -1.382 -7.09 1 42.22 18 LEU B CA 1
ATOM 1707 C C . LEU B 1 18 ? -17.562 -0.962 -5.766 1 42.22 18 LEU B C 1
ATOM 1709 O O . LEU B 1 18 ? -17.922 0.074 -5.203 1 42.22 18 LEU B O 1
ATOM 1713 N N . SER B 1 19 ? -17.328 -1.91 -4.898 1 46.47 19 SER B N 1
ATOM 1714 C CA . SER B 1 19 ? -16.625 -1.91 -3.615 1 46.47 19 SER B CA 1
ATOM 1715 C C . SER B 1 19 ? -15.453 -0.939 -3.625 1 46.47 19 SER B C 1
ATOM 1717 O O . SER B 1 19 ? -14.398 -1.242 -4.184 1 46.47 19 SER B O 1
ATOM 1719 N N . TRP B 1 20 ? -15.711 0.39 -4.012 1 56.94 20 TRP B N 1
ATOM 1720 C CA . TRP B 1 20 ? -14.57 1.286 -4.172 1 56.94 20 TRP B CA 1
ATOM 1721 C C . TRP B 1 20 ? -14 1.683 -2.814 1 56.94 20 TRP B C 1
ATOM 1723 O O . TRP B 1 20 ? -14.734 2.119 -1.925 1 56.94 20 TRP B O 1
ATOM 1733 N N . ALA B 1 21 ? -12.883 1.124 -2.326 1 62.38 21 ALA B N 1
ATOM 1734 C CA . ALA B 1 21 ? -12.125 1.625 -1.186 1 62.38 21 ALA B CA 1
ATOM 1735 C C . ALA B 1 21 ? -11.688 3.072 -1.409 1 62.38 21 ALA B C 1
ATOM 1737 O O . ALA B 1 21 ? -11.219 3.426 -2.494 1 62.38 21 ALA B O 1
ATOM 1738 N N . HIS B 1 22 ? -12.211 3.949 -0.495 1 79.25 22 HIS B N 1
ATOM 1739 C CA . HIS B 1 22 ? -11.812 5.348 -0.635 1 79.25 22 HIS B CA 1
ATOM 1740 C C . HIS B 1 22 ? -11.406 5.941 0.709 1 79.25 22 HIS B C 1
ATOM 1742 O O . HIS B 1 22 ? -11.805 5.441 1.762 1 79.25 22 HIS B O 1
ATOM 1748 N N . THR B 1 23 ? -10.555 6.844 0.698 1 87.62 23 THR B N 1
ATOM 1749 C CA . THR B 1 23 ? -10.219 7.668 1.853 1 87.62 23 THR B CA 1
ATOM 1750 C C . THR B 1 23 ? -10.328 9.148 1.509 1 87.62 23 THR B C 1
ATOM 1752 O O . THR B 1 23 ? -9.82 9.594 0.476 1 87.62 23 THR B O 1
ATOM 1755 N N . VAL B 1 24 ? -11.078 9.875 2.355 1 90.94 24 VAL B N 1
ATOM 1756 C CA . VAL B 1 24 ? -11.32 11.305 2.172 1 90.94 24 VAL B CA 1
ATOM 1757 C C . VAL B 1 24 ? -10.812 12.07 3.389 1 90.94 24 VAL B C 1
ATOM 1759 O O . VAL B 1 24 ? -11.273 11.844 4.512 1 90.94 24 VAL B O 1
ATOM 1762 N N . ILE B 1 25 ? -9.93 12.992 3.168 1 95.06 25 ILE B N 1
ATOM 1763 C CA . ILE B 1 25 ? -9.492 13.844 4.273 1 95.06 25 ILE B CA 1
ATOM 1764 C C . ILE B 1 25 ? -10.531 14.93 4.523 1 95.06 25 ILE B C 1
ATOM 1766 O O . ILE B 1 25 ? -10.82 15.734 3.639 1 95.06 25 ILE B O 1
ATOM 1770 N N . VAL B 1 26 ? -11.031 14.977 5.676 1 94.69 26 VAL B N 1
ATOM 1771 C CA . VAL B 1 26 ? -12.055 15.945 6.055 1 94.69 26 VAL B CA 1
ATOM 1772 C C . VAL B 1 26 ? -11.391 17.203 6.617 1 94.69 26 VAL B C 1
ATOM 1774 O O . VAL B 1 26 ? -11.719 18.328 6.223 1 94.69 26 VAL B O 1
ATOM 1777 N N . TYR B 1 27 ? -10.477 17.016 7.48 1 96.44 27 TYR B N 1
ATOM 1778 C CA . TYR B 1 27 ? -9.648 18.078 8.023 1 96.44 27 TYR B CA 1
ATOM 1779 C C . TYR B 1 27 ? -8.172 17.719 7.953 1 96.44 27 TYR B C 1
ATOM 1781 O O . TYR B 1 27 ? -7.762 16.656 8.422 1 96.44 27 TYR B O 1
ATOM 1789 N N . PRO B 1 28 ? -7.289 18.625 7.453 1 96.44 28 PRO B N 1
ATOM 1790 C CA . PRO B 1 28 ? -7.566 20.016 7.055 1 96.44 28 PRO B CA 1
ATOM 1791 C C . PRO B 1 28 ? -8.195 20.109 5.668 1 96.44 28 PRO B C 1
ATOM 1793 O O . PRO B 1 28 ? -8.367 21.219 5.141 1 96.44 28 PRO B O 1
ATOM 1796 N N . GLY B 1 29 ? -8.508 19 4.988 1 95.12 29 GLY B N 1
ATOM 1797 C CA . GLY B 1 29 ? -9.148 18.938 3.684 1 95.12 29 GLY B CA 1
ATOM 1798 C C . GLY B 1 29 ? -8.32 18.219 2.641 1 95.12 29 GLY B C 1
ATOM 1799 O O . GLY B 1 29 ? -7.09 18.312 2.637 1 95.12 29 GLY B O 1
ATOM 1800 N N . TRP B 1 30 ? -8.969 17.594 1.73 1 94.56 30 TRP B N 1
ATOM 1801 C CA . TRP B 1 30 ? -8.21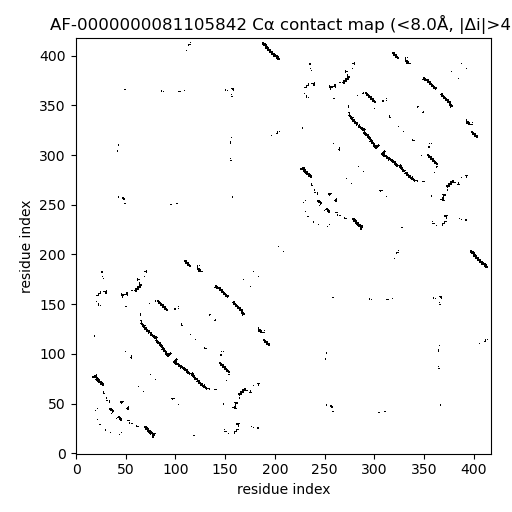9 16.844 0.718 1 94.56 30 TRP B CA 1
ATOM 1802 C C . TRP B 1 30 ? -7.934 17.734 -0.495 1 94.56 30 TRP B C 1
ATOM 1804 O O . TRP B 1 30 ? -8.547 18.781 -0.666 1 94.56 30 TRP B O 1
ATOM 1814 N N . ARG B 1 31 ? -6.957 17.312 -1.377 1 94.56 31 ARG B N 1
ATOM 1815 C CA . ARG B 1 31 ? -6.59 18 -2.607 1 94.56 31 ARG B CA 1
ATOM 1816 C C . ARG B 1 31 ? -7.777 18.109 -3.557 1 94.56 31 ARG B C 1
ATOM 1818 O O . ARG B 1 31 ? -7.883 19.062 -4.328 1 94.56 31 ARG B O 1
ATOM 1825 N N . GLY B 1 32 ? -8.555 17.062 -3.5 1 92.88 32 GLY B N 1
ATOM 1826 C CA . GLY B 1 32 ? -9.68 17 -4.422 1 92.88 32 GLY B CA 1
ATOM 1827 C C . GLY B 1 32 ? -10.305 15.625 -4.523 1 92.88 32 GLY B C 1
ATOM 1828 O O . GLY B 1 32 ? -9.828 14.672 -3.904 1 92.88 32 GLY B O 1
ATOM 1829 N N . ASP B 1 33 ? -11.32 15.633 -5.324 1 92.5 33 ASP B N 1
ATOM 1830 C CA . ASP B 1 33 ? -12.062 14.383 -5.504 1 92.5 33 ASP B CA 1
ATOM 1831 C C . ASP B 1 33 ? -11.32 13.438 -6.445 1 92.5 33 ASP B C 1
ATOM 1833 O O . ASP B 1 33 ? -11.234 13.688 -7.648 1 92.5 33 ASP B O 1
ATOM 1837 N N . ASN B 1 34 ? -10.82 12.398 -5.855 1 93.5 34 ASN B N 1
ATOM 1838 C CA . ASN B 1 34 ? -10.133 11.383 -6.652 1 93.5 34 ASN B CA 1
ATOM 1839 C C . ASN B 1 34 ? -10.836 10.031 -6.562 1 93.5 34 ASN B C 1
ATOM 1841 O O . ASN B 1 34 ? -10.211 8.992 -6.766 1 93.5 34 ASN B O 1
ATOM 1845 N N . LEU B 1 35 ? -12.125 10.109 -6.18 1 90.5 35 LEU B N 1
ATOM 1846 C CA . LEU B 1 35 ? -12.961 8.914 -6.207 1 90.5 35 LEU B CA 1
ATOM 1847 C C . LEU B 1 35 ? -13.508 8.664 -7.609 1 90.5 35 LEU B C 1
ATOM 1849 O O . LEU B 1 35 ? -14.719 8.688 -7.824 1 90.5 35 LEU B O 1
ATOM 1853 N N . ILE B 1 36 ? -12.586 8.391 -8.523 1 92.69 36 ILE B N 1
ATOM 1854 C CA . ILE B 1 36 ? -12.883 8.281 -9.945 1 92.69 36 ILE B CA 1
ATOM 1855 C C . ILE B 1 36 ? -12.469 6.898 -10.453 1 92.69 36 ILE B C 1
ATOM 1857 O O . ILE B 1 36 ? -11.352 6.445 -10.195 1 92.69 36 ILE B O 1
ATOM 1861 N N . THR B 1 37 ? -13.336 6.16 -11.031 1 92.31 37 THR B N 1
ATOM 1862 C CA . THR B 1 37 ? -13.078 4.941 -11.789 1 92.31 37 THR B CA 1
ATOM 1863 C C . THR B 1 37 ? -13.641 5.055 -13.203 1 92.31 37 THR B C 1
ATOM 1865 O O . THR B 1 37 ? -14.852 5.246 -13.383 1 92.31 37 THR B O 1
ATOM 1868 N N . ASN B 1 38 ? -12.852 5.008 -14.141 1 93.81 38 ASN B N 1
ATOM 1869 C CA . ASN B 1 38 ? -13.203 5.145 -15.547 1 93.81 38 ASN B CA 1
ATOM 1870 C C . ASN B 1 38 ? -12.141 4.535 -16.453 1 93.81 38 ASN B C 1
ATOM 1872 O O . ASN B 1 38 ? -11.312 3.75 -16 1 93.81 38 ASN B O 1
ATOM 1876 N N . ASP B 1 39 ? -12.156 4.848 -17.703 1 93.31 39 ASP B N 1
ATOM 1877 C CA . ASP B 1 39 ? -11.227 4.246 -18.672 1 93.31 39 ASP B CA 1
ATOM 1878 C C . ASP B 1 39 ? -9.781 4.621 -18.344 1 93.31 39 ASP B C 1
ATOM 1880 O O . ASP B 1 39 ? -8.867 3.824 -18.547 1 93.31 39 ASP B O 1
ATOM 1884 N N . THR B 1 40 ? -9.594 5.883 -17.891 1 94 40 THR B N 1
ATOM 1885 C CA . THR B 1 40 ? -8.266 6.359 -17.531 1 94 40 THR B CA 1
ATOM 1886 C C . THR B 1 40 ? -7.773 5.699 -16.25 1 94 40 THR B C 1
ATOM 1888 O O . THR B 1 40 ? -6.586 5.406 -16.109 1 94 40 THR B O 1
ATOM 1891 N N . PHE B 1 41 ? -8.719 5.461 -15.391 1 94.62 41 PHE B N 1
ATOM 1892 C CA . PHE B 1 41 ? -8.445 4.832 -14.109 1 94.62 41 PHE B CA 1
ATOM 1893 C C . PHE B 1 41 ? -9.336 3.609 -13.898 1 94.62 41 PHE B C 1
ATOM 1895 O O . PHE B 1 41 ? -10.211 3.615 -13.031 1 94.62 41 PHE B O 1
ATOM 1902 N N . PRO B 1 42 ? -8.992 2.602 -14.57 1 93.19 42 PRO B N 1
ATOM 1903 C CA . PRO B 1 42 ? -9.938 1.478 -14.57 1 93.19 42 PRO B CA 1
ATOM 1904 C C . PRO B 1 42 ? -9.992 0.752 -13.227 1 93.19 42 PRO B C 1
ATOM 1906 O O . PRO B 1 42 ? -10.977 0.069 -12.93 1 93.19 42 PRO B O 1
ATOM 1909 N N . TYR B 1 43 ? -8.953 0.9 -12.398 1 92.94 43 TYR B N 1
ATOM 1910 C CA . TYR B 1 43 ? -8.938 0.242 -11.094 1 92.94 43 TYR B CA 1
ATOM 1911 C C . TYR B 1 43 ? -9.273 1.229 -9.984 1 92.94 43 TYR B C 1
ATOM 1913 O O . TYR B 1 43 ? -9.383 0.844 -8.812 1 92.94 43 TYR B O 1
ATOM 1921 N N . GLY B 1 44 ? -9.43 2.488 -10.359 1 93 44 GLY B N 1
ATOM 1922 C CA . GLY B 1 44 ? -9.641 3.553 -9.391 1 93 44 GLY B CA 1
ATOM 1923 C C . GLY B 1 44 ? -8.469 4.508 -9.281 1 93 44 GLY B C 1
ATOM 1924 O O . GLY B 1 44 ? -7.316 4.082 -9.195 1 93 44 GLY B O 1
ATOM 1925 N N . MET B 1 45 ? -8.742 5.746 -9.219 1 95.44 45 MET B N 1
ATOM 1926 C CA . MET B 1 45 ? -7.746 6.812 -9.234 1 95.44 45 MET B CA 1
ATOM 1927 C C . MET B 1 45 ? -6.996 6.879 -7.91 1 95.44 45 MET B C 1
ATOM 1929 O O . MET B 1 45 ? -5.809 7.203 -7.879 1 95.44 45 MET B O 1
ATOM 1933 N N . GLN B 1 46 ? -7.621 6.445 -6.852 1 94.81 46 GLN B N 1
ATOM 1934 C CA . GLN B 1 46 ? -7.066 6.645 -5.516 1 94.81 46 GLN B CA 1
ATOM 1935 C C . GLN B 1 46 ? -5.895 5.703 -5.262 1 94.81 46 GLN B C 1
ATOM 1937 O O . GLN B 1 46 ? -5.156 5.867 -4.285 1 94.81 46 GLN B O 1
ATOM 1942 N N . TRP B 1 47 ? -5.676 4.75 -6.176 1 95.31 47 TRP B N 1
ATOM 1943 C CA . TRP B 1 47 ? -4.555 3.82 -6.047 1 95.31 47 TRP B CA 1
ATOM 1944 C C . TRP B 1 47 ? -3.26 4.457 -6.535 1 95.31 47 TRP B C 1
ATOM 1946 O O . TRP B 1 47 ? -2.178 3.896 -6.355 1 95.31 47 TRP B O 1
ATOM 1956 N N . MET B 1 48 ? -3.324 5.629 -7.102 1 96.31 48 MET B N 1
ATOM 1957 C CA . MET B 1 48 ? -2.16 6.238 -7.742 1 96.31 48 MET B CA 1
ATOM 1958 C C . MET B 1 48 ? -1.265 6.914 -6.711 1 96.31 48 MET B C 1
ATOM 1960 O O . MET B 1 48 ? -1.663 7.898 -6.082 1 96.31 48 MET B O 1
ATOM 1964 N N . TYR B 1 49 ? -0.087 6.43 -6.547 1 96.5 49 TYR B N 1
ATOM 1965 C CA . TYR B 1 49 ? 0.908 7.008 -5.652 1 96.5 49 TYR B CA 1
ATOM 1966 C C . TYR B 1 49 ? 1.396 8.352 -6.176 1 96.5 49 TYR B C 1
ATOM 1968 O O . TYR B 1 49 ? 1.614 8.516 -7.379 1 96.5 49 TYR B O 1
ATOM 1976 N N . PRO B 1 50 ? 1.656 9.25 -5.355 1 96.88 50 PRO B N 1
ATOM 1977 C CA . PRO B 1 50 ? 1.569 9.258 -3.893 1 96.88 50 PRO B CA 1
ATOM 1978 C C . PRO B 1 50 ? 0.291 9.922 -3.385 1 96.88 50 PRO B C 1
ATOM 1980 O O . PRO B 1 50 ? -0.003 9.867 -2.188 1 96.88 50 PRO B O 1
ATOM 1983 N N . CYS B 1 51 ? -0.505 10.562 -4.246 1 97.31 51 CYS B N 1
ATOM 1984 C CA . CYS B 1 51 ? -1.576 11.414 -3.744 1 97.31 51 CYS B CA 1
ATOM 1985 C C . CYS B 1 51 ? -2.887 11.125 -4.469 1 97.31 51 CYS B C 1
ATOM 1987 O O . CYS B 1 51 ? -3.688 12.039 -4.691 1 97.31 51 CYS B O 1
ATOM 1989 N N . GLY B 1 52 ? -3.012 9.891 -4.914 1 96.12 52 GLY B N 1
ATOM 1990 C CA . GLY B 1 52 ? -4.277 9.484 -5.504 1 96.12 52 GLY B CA 1
ATOM 1991 C C . GLY B 1 52 ? -4.516 10.086 -6.879 1 96.12 52 GLY B C 1
ATOM 1992 O O . GLY B 1 52 ? -5.656 10.391 -7.238 1 96.12 52 GLY B O 1
ATOM 1993 N N . GLY B 1 53 ? -3.547 10.422 -7.523 1 95.31 53 GLY B N 1
ATOM 1994 C CA . GLY B 1 53 ? -3.645 10.828 -8.922 1 95.31 53 GLY B CA 1
ATOM 1995 C C . GLY B 1 53 ? -3.889 12.312 -9.094 1 95.31 53 GLY B C 1
ATOM 1996 O O . GLY B 1 53 ? -4.031 12.797 -10.219 1 95.31 53 GLY B O 1
ATOM 1997 N N . ILE B 1 54 ? -3.947 13.07 -8.047 1 95.69 54 ILE B N 1
ATOM 1998 C CA . ILE B 1 54 ? -4.172 14.508 -8.164 1 95.69 54 ILE B CA 1
ATOM 1999 C C . ILE B 1 54 ? -2.846 15.25 -8.016 1 95.69 54 ILE B C 1
ATOM 2001 O O . ILE B 1 54 ? -2.117 15.047 -7.043 1 95.69 54 ILE B O 1
ATOM 2005 N N . PRO B 1 55 ? -2.557 16.078 -8.969 1 94.19 55 PRO B N 1
ATOM 2006 C CA . PRO B 1 55 ? -1.303 16.828 -8.891 1 94.19 55 PRO B CA 1
ATOM 2007 C C . PRO B 1 55 ? -1.312 17.859 -7.766 1 94.19 55 PRO B C 1
ATOM 2009 O O . PRO B 1 55 ? -2.367 18.156 -7.195 1 94.19 55 PRO B O 1
ATOM 2012 N N . LEU B 1 56 ? -0.181 18.359 -7.504 1 95 56 LEU B N 1
ATOM 2013 C CA . LEU B 1 56 ? -0.001 19.375 -6.477 1 95 56 LEU B CA 1
ATOM 2014 C C . LEU B 1 56 ? -0.893 20.578 -6.746 1 95 56 LEU B C 1
ATOM 2016 O O . LEU B 1 56 ? -1.005 21.031 -7.891 1 95 56 LEU B O 1
ATOM 2020 N N . THR B 1 57 ? -1.431 21.031 -5.672 1 88.88 57 THR B N 1
ATOM 2021 C CA . THR B 1 57 ? -2.246 22.234 -5.809 1 88.88 57 THR B CA 1
ATOM 2022 C C . THR B 1 57 ? -1.481 23.453 -5.324 1 88.88 57 THR B C 1
ATOM 2024 O O . THR B 1 57 ? -0.543 23.344 -4.531 1 88.88 57 THR B O 1
ATOM 2027 N N . THR B 1 58 ? -1.936 24.625 -5.824 1 86.5 58 THR B N 1
ATOM 2028 C CA . THR B 1 58 ? -1.287 25.859 -5.391 1 86.5 58 THR B CA 1
ATOM 2029 C C . THR B 1 58 ? -2.023 26.469 -4.203 1 86.5 58 THR B C 1
ATOM 2031 O O . THR B 1 58 ? -1.464 27.297 -3.475 1 86.5 58 THR B O 1
ATOM 2034 N N . ASN B 1 59 ? -3.289 26.109 -4.125 1 89.94 59 ASN B N 1
ATOM 2035 C CA . ASN B 1 59 ? -4.027 26.531 -2.943 1 89.94 59 ASN B CA 1
ATOM 2036 C C . ASN B 1 59 ? -3.752 25.625 -1.751 1 89.94 59 ASN B C 1
ATOM 2038 O O . ASN B 1 59 ? -4.316 24.531 -1.654 1 89.94 59 ASN B O 1
ATOM 2042 N N . ARG B 1 60 ? -2.957 26.109 -0.834 1 95.12 60 ARG B N 1
ATOM 2043 C CA . ARG B 1 60 ? -2.533 25.297 0.302 1 95.12 60 ARG B CA 1
ATOM 2044 C C . ARG B 1 60 ? -3.314 25.672 1.56 1 95.12 60 ARG B C 1
ATOM 2046 O O . ARG B 1 60 ? -3.684 26.828 1.75 1 95.12 60 ARG B O 1
ATOM 2053 N N . THR B 1 61 ? -3.607 24.688 2.367 1 97.38 61 THR B N 1
ATOM 2054 C CA . THR B 1 61 ? -4.25 24.875 3.66 1 97.38 61 THR B CA 1
ATOM 2055 C C . THR B 1 61 ? -3.213 25.109 4.754 1 97.38 61 THR B C 1
ATOM 2057 O O . THR B 1 61 ? -2.135 24.516 4.734 1 97.38 61 THR B O 1
ATOM 2060 N N . TYR B 1 62 ? -3.555 26 5.672 1 98.31 62 TYR B N 1
ATOM 2061 C CA . TYR B 1 62 ? -2.631 26.25 6.77 1 98.31 62 TYR B CA 1
ATOM 2062 C C . TYR B 1 62 ? -2.709 25.156 7.82 1 98.31 62 TYR B C 1
ATOM 2064 O O . TYR B 1 62 ? -3.797 24.656 8.133 1 98.31 62 TYR B O 1
ATOM 2072 N N . TRP B 1 63 ? -1.588 24.781 8.383 1 98.25 63 TRP B N 1
ATOM 2073 C CA . TRP B 1 63 ? -1.463 23.734 9.391 1 98.25 63 TRP B CA 1
ATOM 2074 C C . TRP B 1 63 ? -0.329 24.047 10.359 1 98.25 63 TRP B C 1
ATOM 2076 O O . TRP B 1 63 ? 0.703 24.594 9.969 1 98.25 63 TRP B O 1
ATOM 2086 N N . PRO B 1 64 ? -0.512 23.734 11.617 1 98.19 64 PRO B N 1
ATOM 2087 C CA . PRO B 1 64 ? 0.464 24.188 12.609 1 98.19 64 PRO B CA 1
ATOM 2088 C C . PRO B 1 64 ? 1.819 23.5 12.469 1 98.19 64 PRO B C 1
ATOM 2090 O O . PRO B 1 64 ? 1.881 22.297 12.148 1 98.19 64 PRO B O 1
ATOM 2093 N N . THR B 1 65 ? 2.898 24.188 12.805 1 98.44 65 THR B N 1
ATOM 2094 C CA . THR B 1 65 ? 4.27 23.688 12.727 1 98.44 65 THR B CA 1
ATOM 2095 C C . THR B 1 65 ? 4.48 22.531 13.703 1 98.44 65 THR B C 1
ATOM 2097 O O . THR B 1 65 ? 5.371 21.703 13.508 1 98.44 65 THR B O 1
ATOM 2100 N N . THR B 1 66 ? 3.682 22.453 14.703 1 97.62 66 THR B N 1
ATOM 2101 C CA . THR B 1 66 ? 3.898 21.453 15.742 1 97.62 66 THR B CA 1
ATOM 2102 C C . THR B 1 66 ? 2.965 20.266 15.539 1 97.62 66 THR B C 1
ATOM 2104 O O . THR B 1 66 ? 2.936 19.344 16.359 1 97.62 66 THR B O 1
ATOM 2107 N N . GLY B 1 67 ? 2.178 20.281 14.523 1 97.75 67 GLY B N 1
ATOM 2108 C CA . GLY B 1 67 ? 1.155 19.281 14.297 1 97.75 67 GLY B CA 1
ATOM 2109 C C . GLY B 1 67 ? -0.246 19.766 14.609 1 97.75 67 GLY B C 1
ATOM 2110 O O . GLY B 1 67 ? -0.422 20.875 15.133 1 97.75 67 GLY B O 1
ATOM 2111 N N . GLY B 1 68 ? -1.229 19 14.297 1 97 68 GLY B N 1
ATOM 2112 C CA . GLY B 1 68 ? -2.637 19.312 14.469 1 97 68 GLY B CA 1
ATOM 2113 C C . GLY B 1 68 ? -3.555 18.156 14.125 1 97 68 GLY B C 1
ATOM 2114 O O . GLY B 1 68 ? -3.09 17.047 13.82 1 97 68 GLY B O 1
ATOM 2115 N N . PRO B 1 69 ? -4.809 18.438 14.203 1 97 69 PRO B N 1
ATOM 2116 C CA . PRO B 1 69 ? -5.762 17.359 13.938 1 97 69 PRO B CA 1
ATOM 2117 C C . PRO B 1 69 ? -5.793 16.953 12.461 1 97 69 PRO B C 1
ATOM 2119 O O . PRO B 1 69 ? -5.547 17.781 11.586 1 97 69 PRO B O 1
ATOM 2122 N N . ILE B 1 70 ? -6.039 15.742 12.25 1 97.56 70 ILE B N 1
ATOM 2123 C CA . ILE B 1 70 ? -6.324 15.164 10.938 1 97.56 70 ILE B CA 1
ATOM 2124 C C . ILE B 1 70 ? -7.566 14.281 11.023 1 97.56 70 ILE B C 1
ATOM 2126 O O . ILE B 1 70 ? -7.637 13.383 11.867 1 97.56 70 ILE B O 1
ATOM 2130 N N . SER B 1 71 ? -8.508 14.578 10.203 1 96.19 71 SER B N 1
ATOM 2131 C CA . SER B 1 71 ? -9.742 13.805 10.156 1 96.19 71 SER B CA 1
ATOM 2132 C C . SER B 1 71 ? -10 13.281 8.75 1 96.19 71 SER B C 1
ATOM 2134 O O . SER B 1 71 ? -9.781 13.984 7.762 1 96.19 71 SER B O 1
ATOM 2136 N N . PHE B 1 72 ? -10.43 12.031 8.719 1 92.25 72 PHE B N 1
ATOM 2137 C CA . PHE B 1 72 ? -10.688 11.445 7.41 1 92.25 72 PHE B CA 1
ATOM 2138 C C . PHE B 1 72 ? -11.742 10.352 7.504 1 92.25 72 PHE B C 1
ATOM 2140 O O . PHE B 1 72 ? -12 9.828 8.586 1 92.25 72 PHE B O 1
ATOM 2147 N N . GLN B 1 73 ? -12.242 10.117 6.363 1 86.56 73 GLN B N 1
ATOM 2148 C CA . GLN B 1 73 ? -13.156 9 6.188 1 86.56 73 GLN B CA 1
ATOM 2149 C C . GLN B 1 73 ? -12.453 7.801 5.555 1 86.56 73 GLN B C 1
ATOM 2151 O O . GLN B 1 73 ? -11.977 7.883 4.422 1 86.56 73 GLN B O 1
ATOM 2156 N N . PRO B 1 74 ? -12.078 6.652 6.262 1 76.38 74 PRO B N 1
ATOM 2157 C CA . PRO B 1 74 ? -11.297 5.527 5.742 1 76.38 74 PRO B CA 1
ATOM 2158 C C . PRO B 1 74 ? -12.055 4.727 4.684 1 76.38 74 PRO B C 1
ATOM 2160 O O . PRO B 1 74 ? -11.445 4.016 3.885 1 76.38 74 PRO B O 1
ATOM 2163 N N . GLY B 1 75 ? -13.32 4.766 4.219 1 60.66 75 GLY B N 1
ATOM 2164 C CA . GLY B 1 75 ? -13.82 3.973 3.109 1 60.66 75 GLY B CA 1
ATOM 2165 C C . GLY B 1 75 ? -15.328 3.785 3.148 1 60.66 75 GLY B C 1
ATOM 2166 O O . GLY B 1 75 ? -15.867 3.252 4.121 1 60.66 75 GLY B O 1
ATOM 2167 N N . TRP B 1 76 ? -16.109 4.719 2.73 1 51.81 76 TRP B N 1
ATOM 2168 C CA . TRP B 1 76 ? -17.5 4.352 2.449 1 51.81 76 TRP B CA 1
ATOM 2169 C C . TRP B 1 76 ? -17.562 3.043 1.67 1 51.81 76 TRP B C 1
ATOM 2171 O O . TRP B 1 76 ? -18.609 2.383 1.641 1 51.81 76 TRP B O 1
ATOM 2181 N N . PHE B 1 77 ? -16.828 2.707 0.681 1 43.31 77 PHE B N 1
ATOM 2182 C CA . PHE B 1 77 ? -17.266 1.688 -0.261 1 43.31 77 PHE B CA 1
ATOM 2183 C C . PHE B 1 77 ? -17.016 0.291 0.293 1 43.31 77 PHE B C 1
ATOM 2185 O O . PHE B 1 77 ? -16.375 0.136 1.333 1 43.31 77 PHE B O 1
ATOM 2192 N N . VAL B 1 78 ? -17.234 -0.705 -0.52 1 42.22 78 VAL B N 1
ATOM 2193 C CA . VAL B 1 78 ? -17.156 -2.133 -0.235 1 42.22 78 VAL B CA 1
ATOM 2194 C C . VAL B 1 78 ? -15.797 -2.459 0.381 1 42.22 78 VAL B C 1
ATOM 2196 O O . VAL B 1 78 ? -14.766 -2.305 -0.27 1 42.22 78 VAL B O 1
ATOM 2199 N N . GLY B 1 79 ? -15.852 -2.334 1.586 1 50.5 79 GLY B N 1
ATOM 2200 C CA . GLY B 1 79 ? -14.578 -2.879 2.027 1 50.5 79 GLY B CA 1
ATOM 2201 C C . GLY B 1 79 ? -14.492 -3.047 3.531 1 50.5 79 GLY B C 1
ATOM 2202 O O . GLY B 1 79 ? -15.469 -2.799 4.246 1 50.5 79 GLY B O 1
ATOM 2203 N N . HIS B 1 80 ? -13.078 -2.596 4.332 1 60.28 80 HIS B N 1
ATOM 2204 C CA . HIS B 1 80 ? -12.148 -3.465 5.043 1 60.28 80 HIS B CA 1
ATOM 2205 C C . HIS B 1 80 ? -12.539 -3.607 6.512 1 60.28 80 HIS B C 1
ATOM 2207 O O . HIS B 1 80 ? -12.547 -2.621 7.254 1 60.28 80 HIS B O 1
ATOM 2213 N N . ALA B 1 81 ? -13.422 -4.605 6.598 1 78.88 81 ALA B N 1
ATOM 2214 C CA . ALA B 1 81 ? -13.531 -5.008 8 1 78.88 81 ALA B CA 1
ATOM 2215 C C . ALA B 1 81 ? -12.289 -4.602 8.789 1 78.88 81 ALA B C 1
ATOM 2217 O O . ALA B 1 81 ? -12.375 -4.312 9.984 1 78.88 81 ALA B O 1
ATOM 2218 N N . THR B 1 82 ? -11.242 -4.516 7.996 1 87.44 82 THR B N 1
ATOM 2219 C CA . THR B 1 82 ? -9.984 -4.062 8.57 1 87.44 82 THR B CA 1
ATOM 2220 C C . THR B 1 82 ? -9.148 -3.324 7.527 1 87.44 82 THR B C 1
ATOM 2222 O O . THR B 1 82 ? -9.297 -3.557 6.328 1 87.44 82 THR B O 1
ATOM 2225 N N . ALA B 1 83 ? -8.453 -2.373 7.969 1 90.25 83 ALA B N 1
ATOM 2226 C CA . ALA B 1 83 ? -7.484 -1.65 7.152 1 90.25 83 ALA B CA 1
ATOM 2227 C C . ALA B 1 83 ? -6.34 -1.11 8.008 1 90.25 83 ALA B C 1
ATOM 2229 O O . ALA B 1 83 ? -6.5 -0.912 9.211 1 90.25 83 ALA B O 1
ATOM 2230 N N . MET B 1 84 ? -5.27 -0.959 7.379 1 92 84 MET B N 1
ATOM 2231 C CA . MET B 1 84 ? -4.137 -0.324 8.039 1 92 84 MET B CA 1
ATOM 2232 C C . MET B 1 84 ? -3.949 1.108 7.551 1 92 84 MET B C 1
ATOM 2234 O O . MET B 1 84 ? -3.99 1.367 6.348 1 92 84 MET B O 1
ATOM 2238 N N . LEU B 1 85 ? -3.742 1.987 8.531 1 93.88 85 LEU B N 1
ATOM 2239 C CA . LEU B 1 85 ? -3.613 3.404 8.211 1 93.88 85 LEU B CA 1
ATOM 2240 C C . LEU B 1 85 ? -2.26 3.943 8.656 1 93.88 85 LEU B C 1
ATOM 2242 O O . LEU B 1 85 ? -1.679 3.449 9.633 1 93.88 85 LEU B O 1
ATOM 2246 N N . GLN B 1 86 ? -1.877 4.902 7.941 1 95.81 86 GLN B N 1
ATOM 2247 C CA . GLN B 1 86 ? -0.655 5.648 8.227 1 95.81 86 GLN B CA 1
ATOM 2248 C C . GLN B 1 86 ? -0.727 7.062 7.66 1 95.81 86 GLN B C 1
ATOM 2250 O O . GLN B 1 86 ? -1.448 7.312 6.691 1 95.81 86 GLN B O 1
ATOM 2255 N N . VAL B 1 87 ? -0.046 8.031 8.352 1 98 87 VAL B N 1
ATOM 2256 C CA . VAL B 1 87 ? 0.02 9.398 7.828 1 98 87 VAL B CA 1
ATOM 2257 C C . VAL B 1 87 ? 1.479 9.82 7.68 1 98 87 VAL B C 1
ATOM 2259 O O . VAL B 1 87 ? 2.271 9.68 8.617 1 98 87 VAL B O 1
ATOM 2262 N N . ASN B 1 88 ? 1.763 10.32 6.523 1 97.56 88 ASN B N 1
ATOM 2263 C CA . ASN B 1 88 ? 3.117 10.781 6.234 1 97.56 88 ASN B CA 1
ATOM 2264 C C . ASN B 1 88 ? 3.146 12.266 5.91 1 97.56 88 ASN B C 1
ATOM 2266 O O . ASN B 1 88 ? 2.117 12.852 5.57 1 97.56 88 ASN B O 1
ATOM 2270 N N . LEU B 1 89 ? 4.285 12.812 6.113 1 97.94 89 LEU B N 1
ATOM 2271 C CA . LEU B 1 89 ? 4.598 14.18 5.699 1 97.94 89 LEU B CA 1
ATOM 2272 C C . LEU B 1 89 ? 5.684 14.188 4.633 1 97.94 89 LEU B C 1
ATOM 2274 O O . LEU B 1 89 ? 6.723 13.539 4.789 1 97.94 89 LEU B O 1
ATOM 2278 N N . GLY B 1 90 ? 5.422 14.805 3.537 1 97.12 90 GLY B N 1
ATOM 2279 C CA . GLY B 1 90 ? 6.422 15.086 2.52 1 97.12 90 GLY B CA 1
ATOM 2280 C C . GLY B 1 90 ? 6.93 16.516 2.561 1 97.12 90 GLY B C 1
ATOM 2281 O O . GLY B 1 90 ? 6.141 17.469 2.512 1 97.12 90 GLY B O 1
ATOM 2282 N N . MET B 1 91 ? 8.219 16.656 2.619 1 97.06 91 MET B N 1
ATOM 2283 C CA . MET B 1 91 ? 8.867 17.969 2.627 1 97.06 91 MET B CA 1
ATOM 2284 C C . MET B 1 91 ? 9.586 18.234 1.309 1 97.06 91 MET B C 1
ATOM 2286 O O . MET B 1 91 ? 9.875 17.297 0.561 1 97.06 91 MET B O 1
ATOM 2290 N N . GLY B 1 92 ? 9.797 19.484 0.998 1 93.06 92 GLY B N 1
ATOM 2291 C CA . GLY B 1 92 ? 10.625 19.875 -0.137 1 93.06 92 GLY B CA 1
ATOM 2292 C C . GLY B 1 92 ? 9.82 20.141 -1.395 1 93.06 92 GLY B C 1
ATOM 2293 O O . GLY B 1 92 ? 8.586 20.109 -1.37 1 93.06 92 GLY B O 1
ATOM 2294 N N . THR B 1 93 ? 10.586 20.516 -2.434 1 90.75 93 THR B N 1
ATOM 2295 C CA . THR B 1 93 ? 9.953 20.984 -3.662 1 90.75 93 THR B CA 1
ATOM 2296 C C . THR B 1 93 ? 10.586 20.312 -4.883 1 90.75 93 THR B C 1
ATOM 2298 O O . THR B 1 93 ? 10.477 20.828 -6 1 90.75 93 THR B O 1
ATOM 2301 N N . ASP B 1 94 ? 11.266 19.203 -4.703 1 91.62 94 ASP B N 1
ATOM 2302 C CA . ASP B 1 94 ? 12.062 18.609 -5.77 1 91.62 94 ASP B CA 1
ATOM 2303 C C . ASP B 1 94 ? 11.234 17.625 -6.594 1 91.62 94 ASP B C 1
ATOM 2305 O O . ASP B 1 94 ? 11.711 17.078 -7.59 1 91.62 94 ASP B O 1
ATOM 2309 N N . GLY B 1 95 ? 10.094 17.453 -6.129 1 92.75 95 GLY B N 1
ATOM 2310 C CA . GLY B 1 95 ? 9.234 16.547 -6.863 1 92.75 95 GLY B CA 1
ATOM 2311 C C . GLY B 1 95 ? 8.438 17.234 -7.957 1 92.75 95 GLY B C 1
ATOM 2312 O O . GLY B 1 95 ? 8.648 18.406 -8.242 1 92.75 95 GLY B O 1
ATOM 2313 N N . PRO B 1 96 ? 7.641 16.469 -8.641 1 93.56 96 PRO B N 1
ATOM 2314 C CA . PRO B 1 96 ? 6.789 17.031 -9.688 1 93.56 96 PRO B CA 1
ATOM 2315 C C . PRO B 1 96 ? 6.012 18.266 -9.219 1 93.56 96 PRO B C 1
ATOM 2317 O O . PRO B 1 96 ? 5.539 18.297 -8.078 1 93.56 96 PRO B O 1
ATOM 2320 N N . ASP B 1 97 ? 5.938 19.344 -10.047 1 90.69 97 ASP B N 1
ATOM 2321 C CA . ASP B 1 97 ? 5.191 20.578 -9.852 1 90.69 97 ASP B CA 1
ATOM 2322 C C . ASP B 1 97 ? 5.648 21.297 -8.594 1 90.69 97 ASP B C 1
ATOM 2324 O O . ASP B 1 97 ? 4.93 22.156 -8.062 1 90.69 97 ASP B O 1
ATOM 2328 N N . GLY B 1 98 ? 6.762 20.906 -8.055 1 92.12 98 GLY B N 1
ATOM 2329 C CA . GLY B 1 98 ? 7.305 21.578 -6.883 1 92.12 98 GLY B CA 1
ATOM 2330 C C . GLY B 1 98 ? 6.855 20.938 -5.578 1 92.12 98 GLY B C 1
ATOM 2331 O O . GLY B 1 98 ? 6.863 21.594 -4.531 1 92.12 98 GLY B O 1
ATOM 2332 N N . GLY B 1 99 ? 6.355 19.781 -5.648 1 94.81 99 GLY B N 1
ATOM 2333 C CA . GLY B 1 99 ? 5.996 19.031 -4.453 1 94.81 99 GLY B CA 1
ATOM 2334 C C . GLY B 1 99 ? 7.121 18.141 -3.943 1 94.81 99 GLY B C 1
ATOM 2335 O O . GLY B 1 99 ? 8.219 18.141 -4.504 1 94.81 99 GLY B O 1
ATOM 2336 N N . PRO B 1 100 ? 6.812 17.516 -2.852 1 96.06 100 PRO B N 1
ATOM 2337 C CA . PRO B 1 100 ? 7.844 16.625 -2.311 1 96.06 100 PRO B CA 1
ATOM 2338 C C . PRO B 1 100 ? 8.133 15.43 -3.221 1 96.06 100 PRO B C 1
ATOM 2340 O O . PRO B 1 100 ? 7.215 14.891 -3.844 1 96.06 100 PRO B O 1
ATOM 2343 N N . LEU B 1 101 ? 9.344 15.07 -3.252 1 94 101 LEU B N 1
ATOM 2344 C CA . LEU B 1 101 ? 9.734 13.875 -3.994 1 94 101 LEU B CA 1
ATOM 2345 C C . LEU B 1 101 ? 9.43 12.609 -3.193 1 94 101 LEU B C 1
ATOM 2347 O O . LEU B 1 101 ? 9.156 11.555 -3.77 1 94 101 LEU B O 1
ATOM 2351 N N . GLU B 1 102 ? 9.469 12.766 -1.856 1 92.06 102 GLU B N 1
ATOM 2352 C CA . GLU B 1 102 ? 9.266 11.625 -0.964 1 92.06 102 GLU B CA 1
ATOM 2353 C C . GLU B 1 102 ? 8.289 11.969 0.158 1 92.06 102 GLU B C 1
ATOM 2355 O O . GLU B 1 102 ? 8.336 13.07 0.715 1 92.06 102 GLU B O 1
ATOM 2360 N N . MET B 1 103 ? 7.477 11.039 0.439 1 95.38 103 MET B N 1
ATOM 2361 C CA . MET B 1 103 ? 6.629 11.109 1.625 1 95.38 103 MET B CA 1
ATOM 2362 C C . MET B 1 103 ? 7.262 10.359 2.793 1 95.38 103 MET B C 1
ATOM 2364 O O . MET B 1 103 ? 6.691 9.398 3.307 1 95.38 103 MET B O 1
ATOM 2368 N N . SER B 1 104 ? 8.328 10.891 3.33 1 89.88 104 SER B N 1
ATOM 2369 C CA . SER B 1 104 ? 9.25 10.047 4.078 1 89.88 104 SER B CA 1
ATOM 2370 C C . SER B 1 104 ? 9.055 10.203 5.582 1 89.88 104 SER B C 1
ATOM 2372 O O . SER B 1 104 ? 9.555 9.398 6.367 1 89.88 104 SER B O 1
ATOM 2374 N N . HIS B 1 105 ? 8.359 11.234 6.031 1 94.75 105 HIS B N 1
ATOM 2375 C CA . HIS B 1 105 ? 8.258 11.469 7.465 1 94.75 105 HIS B CA 1
ATOM 2376 C C . HIS B 1 105 ? 6.949 10.93 8.023 1 94.75 105 HIS B C 1
ATOM 2378 O O . HIS B 1 105 ? 5.898 11.547 7.863 1 94.75 105 HIS B O 1
ATOM 2384 N N . ARG B 1 106 ? 7.082 9.875 8.734 1 95.12 106 ARG B N 1
ATOM 2385 C CA . ARG B 1 106 ? 5.906 9.273 9.352 1 95.12 106 ARG B CA 1
ATOM 2386 C C . ARG B 1 106 ? 5.457 10.062 10.57 1 95.12 106 ARG B C 1
ATOM 2388 O O . ARG B 1 106 ? 6.129 10.047 11.609 1 95.12 106 ARG B O 1
ATOM 2395 N N . ILE B 1 107 ? 4.336 10.656 10.469 1 97.38 107 ILE B N 1
ATOM 2396 C CA . ILE B 1 107 ? 3.914 11.5 11.586 1 97.38 107 ILE B CA 1
ATOM 2397 C C . ILE B 1 107 ? 2.824 10.781 12.383 1 97.38 107 ILE B C 1
ATOM 2399 O O . ILE B 1 107 ? 2.529 11.164 13.516 1 97.38 107 ILE B O 1
ATOM 2403 N N . VAL B 1 108 ? 2.182 9.805 11.797 1 97.06 108 VAL B N 1
ATOM 2404 C CA . VAL B 1 108 ? 1.337 8.852 12.508 1 97.06 108 VAL B CA 1
ATOM 2405 C C . VAL B 1 108 ? 1.731 7.422 12.125 1 97.06 108 VAL B C 1
ATOM 2407 O O . VAL B 1 108 ? 1.559 7.012 10.977 1 97.06 108 VAL B O 1
ATOM 2410 N N . PRO B 1 109 ? 2.303 6.668 13.055 1 94.62 109 PRO B N 1
ATOM 2411 C CA . PRO B 1 109 ? 2.684 5.289 12.734 1 94.62 109 PRO B CA 1
ATOM 2412 C C . PRO B 1 109 ? 1.491 4.43 12.328 1 94.62 109 PRO B C 1
ATOM 2414 O O . PRO B 1 109 ? 0.342 4.797 12.578 1 94.62 109 PRO B O 1
ATOM 2417 N N . PRO B 1 110 ? 1.819 3.301 11.68 1 95.06 110 PRO B N 1
ATOM 2418 C CA . PRO B 1 110 ? 0.718 2.451 11.219 1 95.06 110 PRO B CA 1
ATOM 2419 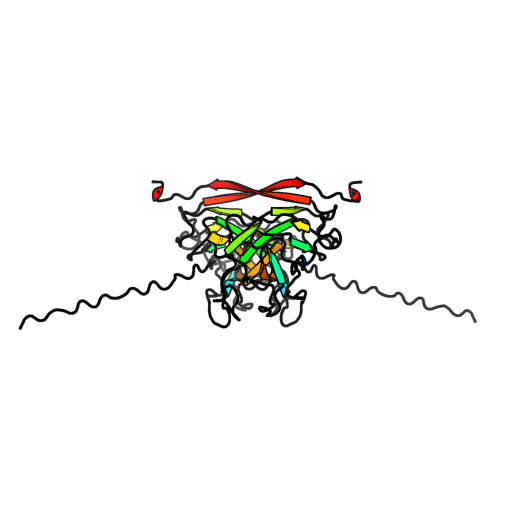C C . PRO B 1 110 ? -0.173 1.975 12.367 1 95.06 110 PRO B C 1
ATOM 2421 O O . PRO B 1 110 ? 0.322 1.672 13.453 1 95.06 110 PRO B O 1
ATOM 2424 N N . PHE B 1 111 ? -1.431 1.937 12.156 1 93.75 111 PHE B N 1
ATOM 2425 C CA . PHE B 1 111 ? -2.434 1.333 13.023 1 93.75 111 PHE B CA 1
ATOM 2426 C C . PHE B 1 111 ? -3.568 0.731 12.203 1 93.75 111 PHE B C 1
ATOM 2428 O O . PHE B 1 111 ? -3.686 0.998 11.008 1 93.75 111 PHE B O 1
ATOM 2435 N N . SER B 1 112 ? -4.336 -0.114 12.828 1 92.81 112 SER B N 1
ATOM 2436 C CA . SER B 1 112 ? -5.426 -0.778 12.125 1 92.81 112 SER B CA 1
ATOM 2437 C C . SER B 1 112 ? -6.785 -0.277 12.609 1 92.81 112 SER B C 1
ATOM 2439 O O . SER B 1 112 ? -6.938 0.092 13.773 1 92.81 112 SER B O 1
ATOM 2441 N N . ILE B 1 113 ? -7.703 -0.287 11.734 1 89.81 113 ILE B N 1
ATOM 2442 C CA . ILE B 1 113 ? -9.086 -0.043 12.117 1 89.81 113 ILE B CA 1
ATOM 2443 C C . ILE B 1 113 ? -9.883 -1.343 12.023 1 89.81 113 ILE B C 1
ATOM 2445 O O . ILE B 1 113 ? -9.531 -2.24 11.258 1 89.81 113 ILE B O 1
ATOM 2449 N N . VAL B 1 114 ? -10.844 -1.396 12.789 1 87 114 VAL B N 1
ATOM 2450 C CA . VAL B 1 114 ? -11.781 -2.518 12.812 1 87 114 VAL B CA 1
ATOM 2451 C C . VAL B 1 114 ? -13.203 -2.008 12.617 1 87 114 VAL B C 1
ATOM 2453 O O . VAL B 1 114 ? -13.734 -1.277 13.453 1 87 114 VAL B O 1
ATOM 2456 N N . GLY B 1 115 ? -13.734 -2.309 11.539 1 82.38 115 GLY B N 1
ATOM 2457 C CA . GLY B 1 115 ? -15.102 -1.936 11.234 1 82.38 115 GLY B CA 1
ATOM 2458 C C . GLY B 1 115 ? -16.078 -3.088 11.383 1 82.38 115 GLY B C 1
ATOM 2459 O O . GLY B 1 115 ? -15.68 -4.211 11.695 1 82.38 115 GLY B O 1
ATOM 2460 N N . PRO B 1 116 ? -17.328 -2.764 11.172 1 80 116 PRO B N 1
ATOM 2461 C CA . PRO B 1 116 ? -18.359 -3.768 11.438 1 80 116 PRO B CA 1
ATOM 2462 C C . PRO B 1 116 ? -18.422 -4.852 10.367 1 80 116 PRO B C 1
ATOM 2464 O O . PRO B 1 116 ? -18.859 -5.969 10.641 1 80 116 PRO B O 1
ATOM 2467 N N . SER B 1 117 ? -18.047 -4.543 9.125 1 79.38 117 SER B N 1
ATOM 2468 C CA . SER B 1 117 ? -18.125 -5.484 8.016 1 79.38 117 SER B CA 1
ATOM 2469 C C . SER B 1 117 ? -17.312 -4.996 6.816 1 79.38 117 SER B C 1
ATOM 2471 O O . SER B 1 117 ? -16.75 -3.898 6.852 1 79.38 117 SER B O 1
ATOM 2473 N N . ASN B 1 118 ? -17.297 -5.836 5.836 1 79.12 118 ASN B N 1
ATOM 2474 C CA . ASN B 1 118 ? -16.672 -5.445 4.586 1 79.12 118 ASN B CA 1
ATOM 2475 C C . ASN B 1 118 ? -17.609 -4.625 3.709 1 79.12 118 ASN B C 1
ATOM 2477 O O . ASN B 1 118 ? -17.219 -4.133 2.65 1 79.12 118 ASN B O 1
ATOM 2481 N N . ASN B 1 119 ? -18.781 -4.391 4.203 1 76.75 119 ASN B N 1
ATOM 2482 C CA . ASN B 1 119 ? -19.719 -3.535 3.496 1 76.75 119 ASN B CA 1
ATOM 2483 C C . ASN B 1 119 ? -19.516 -2.062 3.836 1 76.75 119 ASN B C 1
ATOM 2485 O O . ASN B 1 119 ? -18.922 -1.739 4.867 1 76.75 119 ASN B O 1
ATOM 2489 N N . PRO B 1 120 ? -20 -1.247 2.928 1 73.44 120 PRO B N 1
ATOM 2490 C CA . PRO B 1 120 ? -19.844 0.179 3.225 1 73.44 120 PRO B CA 1
ATOM 2491 C C . PRO B 1 120 ? -20.484 0.579 4.559 1 73.44 120 PRO B C 1
ATOM 2493 O O . PRO B 1 120 ? -21.547 0.076 4.914 1 73.44 120 PRO B O 1
ATOM 2496 N N . PHE B 1 121 ? -19.844 1.32 5.32 1 74.06 121 PHE B N 1
ATOM 2497 C CA . PHE B 1 121 ? -20.359 1.933 6.539 1 74.06 121 PHE B CA 1
ATOM 2498 C C . PHE B 1 121 ? -19.812 3.348 6.703 1 74.06 121 PHE B C 1
ATOM 2500 O O . PHE B 1 121 ? -18.688 3.639 6.297 1 74.06 121 PHE B O 1
ATOM 2507 N N . PRO B 1 122 ? -20.734 4.152 7.07 1 74.75 122 PRO B N 1
ATOM 2508 C CA . PRO B 1 122 ? -20.25 5.52 7.289 1 74.75 122 PRO B CA 1
ATOM 2509 C C . PRO B 1 122 ? -19.266 5.617 8.461 1 74.75 122 PRO B C 1
ATOM 2511 O O . PRO B 1 122 ? -19.203 4.711 9.297 1 74.75 122 PRO B O 1
ATOM 2514 N N . GLY B 1 123 ? -18.375 6.527 8.445 1 80.81 123 GLY B N 1
ATOM 2515 C CA . GLY B 1 123 ? -17.547 6.777 9.617 1 80.81 123 GLY B CA 1
ATOM 2516 C C . GLY B 1 123 ? -16.422 7.75 9.359 1 80.81 123 GLY B C 1
ATOM 2517 O O . GLY B 1 123 ? -16.062 8 8.211 1 80.81 123 GLY B O 1
ATOM 2518 N N . THR B 1 124 ? -16.094 8.305 10.414 1 87.25 124 THR B N 1
ATOM 2519 C CA . THR B 1 124 ? -14.961 9.234 10.391 1 87.25 124 THR B CA 1
ATOM 2520 C C . THR B 1 124 ? -13.961 8.898 11.492 1 87.25 124 THR B C 1
ATOM 2522 O O . THR B 1 124 ? -14.336 8.391 12.555 1 87.25 124 THR B O 1
ATOM 2525 N N . ILE B 1 125 ? -12.797 9.094 11.195 1 91.25 125 ILE B N 1
ATOM 2526 C CA . ILE B 1 125 ? -11.703 9.008 12.164 1 91.25 125 ILE B CA 1
ATOM 2527 C C . ILE B 1 125 ? -11.117 10.398 12.391 1 91.25 125 ILE B C 1
ATOM 2529 O O . ILE B 1 125 ? -10.906 11.156 11.445 1 91.25 125 ILE B O 1
ATOM 2533 N N . CYS B 1 126 ? -10.922 10.703 13.625 1 95.25 126 CYS B N 1
ATOM 2534 C CA . CYS B 1 126 ? -10.258 11.945 13.992 1 95.25 126 CYS B CA 1
ATOM 2535 C C . CYS B 1 126 ? -9.008 11.672 14.82 1 95.25 126 CYS B C 1
ATOM 2537 O O . CYS B 1 126 ? -9.102 11.148 15.938 1 95.25 126 CYS B O 1
ATOM 2539 N N . LEU B 1 127 ? -7.859 11.945 14.25 1 96.19 127 LEU B N 1
ATOM 2540 C CA . LEU B 1 127 ? -6.609 12.031 15 1 96.19 127 LEU B CA 1
ATOM 2541 C C . LEU B 1 127 ? -6.406 13.43 15.578 1 96.19 127 LEU B C 1
ATOM 2543 O O . LEU B 1 127 ? -5.832 14.297 14.914 1 96.19 127 LEU B O 1
ATOM 2547 N N . ASP B 1 128 ? -6.801 13.648 16.703 1 92.88 128 ASP B N 1
ATOM 2548 C CA . ASP B 1 128 ? -7.016 14.992 17.219 1 92.88 128 ASP B CA 1
ATOM 2549 C C . ASP B 1 128 ? -5.691 15.641 17.641 1 92.88 128 ASP B C 1
ATOM 2551 O O . ASP B 1 128 ? -5.578 16.859 17.672 1 92.88 128 ASP B O 1
ATOM 2555 N N . LYS B 1 129 ? -4.668 14.766 17.906 1 89.88 129 LYS B N 1
ATOM 2556 C CA . LYS B 1 129 ? -3.422 15.328 18.406 1 89.88 129 LYS B CA 1
ATOM 2557 C C . LYS B 1 129 ? -2.217 14.734 17.688 1 89.88 129 LYS B C 1
ATOM 2559 O O . LYS B 1 129 ? -1.328 14.156 18.312 1 89.88 129 LYS B O 1
ATOM 2564 N N . VAL B 1 130 ? -2.191 14.961 16.453 1 97.12 130 VAL B N 1
ATOM 2565 C CA . VAL B 1 130 ? -0.976 14.578 15.734 1 97.12 130 VAL B CA 1
ATOM 2566 C C . VAL B 1 130 ? 0.155 15.539 16.094 1 97.12 130 VAL B C 1
ATOM 2568 O O . VAL B 1 130 ? 0 16.75 15.977 1 97.12 130 VAL B O 1
ATOM 2571 N N 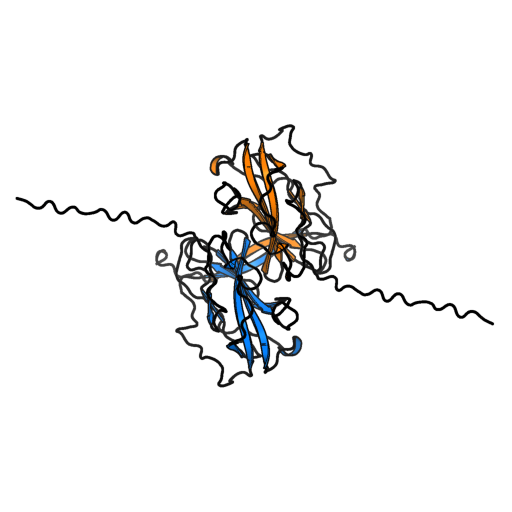. GLN B 1 131 ? 1.263 14.984 16.531 1 96.62 131 GLN B N 1
ATOM 2572 C CA . GLN B 1 131 ? 2.381 15.805 16.984 1 96.62 131 GLN B CA 1
ATOM 2573 C C . GLN B 1 131 ? 3.613 15.586 16.109 1 96.62 131 GLN B C 1
ATOM 2575 O O . GLN B 1 131 ? 3.883 14.461 15.68 1 96.62 131 GLN B O 1
ATOM 2580 N N . ILE B 1 132 ? 4.211 16.625 15.844 1 95.88 132 ILE B N 1
ATOM 2581 C CA . ILE B 1 132 ? 5.539 16.578 15.242 1 95.88 132 ILE B CA 1
ATOM 2582 C C . ILE B 1 132 ? 6.578 17.078 16.25 1 95.88 132 ILE B C 1
ATOM 2584 O O . ILE B 1 132 ? 6.809 18.281 16.359 1 95.88 132 ILE B O 1
ATOM 2588 N N . PRO B 1 133 ? 7.203 16.062 16.797 1 87.88 133 PRO B N 1
ATOM 2589 C CA . PRO B 1 133 ? 8.211 16.516 17.766 1 87.88 133 PRO B CA 1
ATOM 2590 C C . PRO B 1 133 ? 9.445 17.109 17.094 1 87.88 133 PRO B C 1
ATOM 2592 O O . PRO B 1 133 ? 9.883 16.641 16.047 1 87.88 133 PRO B O 1
ATOM 2595 N N . ASN B 1 134 ? 9.922 18.109 17.516 1 94.12 134 ASN B N 1
ATOM 2596 C CA . ASN B 1 134 ? 11.109 18.797 17.031 1 94.12 134 ASN B CA 1
ATOM 2597 C C . ASN B 1 134 ? 11 19.141 15.547 1 94.12 134 ASN B C 1
ATOM 2599 O O . ASN B 1 134 ? 11.844 18.734 14.75 1 94.12 134 ASN B O 1
ATOM 2603 N N . PRO B 1 135 ? 10.039 19.812 15.188 1 96.38 135 PRO B N 1
ATOM 2604 C CA . PRO B 1 135 ? 9.734 20.078 13.781 1 96.38 135 PRO B CA 1
ATOM 2605 C C . PRO B 1 135 ? 10.93 20.672 13.023 1 96.38 135 PRO B C 1
ATOM 2607 O O . PRO B 1 135 ? 11.117 20.391 11.836 1 96.38 135 PRO B O 1
ATOM 2610 N N . SER B 1 136 ? 11.797 21.406 13.672 1 96.25 136 SER B N 1
ATOM 2611 C CA . SER B 1 136 ? 12.922 22.047 13 1 96.25 136 SER B CA 1
ATOM 2612 C C . SER B 1 136 ? 13.93 21.016 12.508 1 96.25 136 SER B C 1
ATOM 2614 O O . SER B 1 136 ? 14.695 21.281 11.578 1 96.25 136 SER B O 1
ATOM 2616 N N . ASP B 1 137 ? 13.898 19.828 13.117 1 96.56 137 ASP B N 1
ATOM 2617 C CA . ASP B 1 137 ? 14.836 18.781 12.758 1 96.56 137 ASP B CA 1
ATOM 2618 C C . ASP B 1 137 ? 14.641 18.344 11.305 1 96.56 137 ASP B C 1
ATOM 2620 O O . ASP B 1 137 ? 15.578 17.875 10.656 1 96.56 137 ASP B O 1
ATOM 2624 N N . ILE B 1 138 ? 13.406 18.625 10.859 1 95.44 138 ILE B N 1
ATOM 2625 C CA . ILE B 1 138 ? 13.156 18.172 9.5 1 95.44 138 ILE B CA 1
ATOM 2626 C C . ILE B 1 138 ? 12.789 19.375 8.617 1 95.44 138 ILE B C 1
ATOM 2628 O O . ILE B 1 138 ? 12.109 19.219 7.602 1 95.44 138 ILE B O 1
ATOM 2632 N N . GLY B 1 139 ? 13.125 20.562 9.133 1 97.12 139 GLY B N 1
ATOM 2633 C CA . GLY B 1 139 ? 13.031 21.75 8.297 1 97.12 139 GLY B CA 1
ATOM 2634 C C . GLY B 1 139 ? 11.68 22.438 8.391 1 97.12 139 GLY B C 1
ATOM 2635 O O . GLY B 1 139 ? 11.383 23.328 7.594 1 97.12 139 GLY B O 1
ATOM 2636 N N . ILE B 1 140 ? 10.875 22.141 9.359 1 98.31 140 ILE B N 1
ATOM 2637 C CA . ILE B 1 140 ? 9.547 22.75 9.484 1 98.31 140 ILE B CA 1
ATOM 2638 C C . ILE B 1 140 ? 9.664 24.109 10.172 1 98.31 140 ILE B C 1
ATOM 2640 O O . ILE B 1 140 ? 10.273 24.219 11.234 1 98.31 140 ILE B O 1
ATOM 2644 N N . LYS B 1 141 ? 9.164 25.016 9.578 1 98.25 141 LYS B N 1
ATOM 2645 C CA . LYS B 1 141 ? 8.977 26.359 10.117 1 98.25 141 LYS B CA 1
ATOM 2646 C C . LYS B 1 141 ? 7.828 27.078 9.414 1 98.25 141 LYS B C 1
ATOM 2648 O O . LYS B 1 141 ? 7.383 26.656 8.344 1 98.25 141 LYS B O 1
ATOM 2653 N N . ALA B 1 142 ? 7.41 28.141 10.023 1 98.5 142 ALA B N 1
ATOM 2654 C CA . ALA B 1 142 ? 6.316 28.906 9.422 1 98.5 142 ALA B CA 1
ATOM 2655 C C . ALA B 1 142 ? 6.668 29.344 8 1 98.5 142 ALA B C 1
ATOM 2657 O O . ALA B 1 142 ? 7.789 29.781 7.742 1 98.5 142 ALA B O 1
ATOM 2658 N N . GLY B 1 143 ? 5.707 29.125 7.059 1 98.25 143 GLY B N 1
ATOM 2659 C CA . GLY B 1 143 ? 5.902 29.531 5.676 1 98.25 143 GLY B CA 1
ATOM 2660 C C . GLY B 1 143 ? 6.355 28.391 4.781 1 98.25 143 GLY B C 1
ATOM 2661 O O . GLY B 1 143 ? 6.273 28.484 3.553 1 98.25 143 GLY B O 1
ATOM 2662 N N . VAL B 1 144 ? 6.832 27.359 5.379 1 98 144 VAL B N 1
ATOM 2663 C CA . VAL B 1 144 ? 7.316 26.219 4.609 1 98 144 VAL B CA 1
ATOM 2664 C C . VAL B 1 144 ? 6.137 25.375 4.113 1 98 144 VAL B C 1
ATOM 2666 O O . VAL B 1 144 ? 5.176 25.156 4.852 1 98 144 VAL B O 1
ATOM 2669 N N . ASN B 1 145 ? 6.184 25 2.861 1 97.31 145 ASN B N 1
ATOM 2670 C CA . ASN B 1 145 ? 5.168 24.141 2.26 1 97.31 145 ASN B CA 1
ATOM 2671 C C . ASN B 1 145 ? 5.492 22.656 2.453 1 97.31 145 ASN B C 1
ATOM 2673 O O . ASN B 1 145 ? 6.66 22.281 2.496 1 97.31 145 ASN B O 1
ATOM 2677 N N . ALA B 1 146 ? 4.438 21.891 2.598 1 97.88 146 ALA B N 1
ATOM 2678 C CA . ALA B 1 146 ? 4.543 20.438 2.703 1 97.88 146 ALA B CA 1
ATOM 2679 C C . ALA B 1 146 ? 3.27 19.75 2.213 1 97.88 146 ALA B C 1
ATOM 2681 O O . ALA B 1 146 ? 2.312 20.422 1.814 1 97.88 146 ALA B O 1
ATOM 2682 N N . THR B 1 147 ? 3.309 18.5 2.123 1 98.06 147 THR B N 1
ATOM 2683 C CA . THR B 1 147 ? 2.15 17.688 1.788 1 98.06 147 THR B CA 1
ATOM 2684 C C . THR B 1 147 ? 1.904 16.625 2.865 1 98.06 147 THR B C 1
ATOM 2686 O O . THR B 1 147 ? 2.826 15.914 3.268 1 98.06 147 THR B O 1
ATOM 2689 N N . ILE B 1 148 ? 0.669 16.594 3.4 1 98.38 148 ILE B N 1
ATOM 2690 C CA . ILE B 1 148 ? 0.239 15.5 4.262 1 98.38 148 ILE B CA 1
ATOM 2691 C C . ILE B 1 148 ? -0.379 14.391 3.416 1 98.38 148 ILE B C 1
ATOM 2693 O O . ILE B 1 148 ? -1.26 14.641 2.592 1 98.38 148 ILE B O 1
ATOM 2697 N N . GLN B 1 149 ? 0.118 13.211 3.566 1 98.12 149 GLN B N 1
ATOM 2698 C CA . GLN B 1 149 ? -0.392 12.023 2.885 1 98.12 149 GLN B CA 1
ATOM 2699 C C . GLN B 1 149 ? -1.074 11.078 3.869 1 98.12 149 GLN B C 1
ATOM 2701 O O . GLN B 1 149 ? -0.458 10.633 4.84 1 98.12 149 GLN B O 1
ATOM 2706 N N . VAL B 1 150 ? -2.334 10.812 3.68 1 97.25 150 VAL B N 1
ATOM 2707 C CA . VAL B 1 150 ? -3.051 9.75 4.379 1 97.25 150 VAL B CA 1
ATOM 2708 C C . VAL B 1 150 ? -3.129 8.516 3.488 1 97.25 150 VAL B C 1
ATOM 2710 O O . VAL B 1 150 ? -3.6 8.586 2.352 1 97.25 150 VAL B O 1
ATOM 2713 N N . LEU B 1 151 ? -2.615 7.5 3.959 1 95.12 151 LEU B N 1
ATOM 2714 C CA . LEU B 1 151 ? -2.734 6.293 3.148 1 95.12 151 LEU B CA 1
ATOM 2715 C C . LEU B 1 151 ? -3.424 5.18 3.932 1 95.12 151 LEU B C 1
ATOM 2717 O O . LEU B 1 151 ? -3.314 5.117 5.156 1 95.12 151 LEU B O 1
ATOM 2721 N N . MET B 1 152 ? -4.145 4.367 3.25 1 93.25 152 MET B N 1
ATOM 2722 C CA . MET B 1 152 ? -4.895 3.225 3.76 1 93.25 152 MET B CA 1
ATOM 2723 C C . MET B 1 152 ? -4.578 1.966 2.957 1 93.25 152 MET B C 1
ATOM 2725 O O . MET B 1 152 ? -4.82 1.919 1.75 1 93.25 152 MET B O 1
ATOM 2729 N N . ASN B 1 153 ? -4.02 1.023 3.65 1 92.62 153 ASN B N 1
ATOM 2730 C CA . ASN B 1 153 ? -3.824 -0.275 3.014 1 92.62 153 ASN B CA 1
ATOM 2731 C C . ASN B 1 153 ? -5.074 -1.145 3.121 1 92.62 153 ASN B C 1
ATOM 2733 O O . ASN B 1 153 ? -5.52 -1.462 4.227 1 92.62 153 ASN B O 1
ATOM 2737 N N . ALA B 1 154 ? -5.551 -1.538 2.004 1 90.31 154 ALA B N 1
ATOM 2738 C CA . ALA B 1 154 ? -6.688 -2.451 1.973 1 90.31 154 ALA B CA 1
ATOM 2739 C C . ALA B 1 154 ? -6.273 -3.863 2.377 1 90.31 154 ALA B C 1
ATOM 2741 O O . ALA B 1 154 ? -5.086 -4.133 2.58 1 90.31 154 ALA B O 1
ATOM 2742 N N . GLN B 1 155 ? -7.254 -4.75 2.467 1 88.62 155 GLN B N 1
ATOM 2743 C CA . GLN B 1 155 ? -6.977 -6.117 2.898 1 88.62 155 GLN B CA 1
ATOM 2744 C C . GLN B 1 155 ? -6.098 -6.844 1.885 1 88.62 155 GLN B C 1
ATOM 2746 O O . GLN B 1 155 ? -5.285 -7.695 2.258 1 88.62 155 GLN B O 1
ATOM 2751 N N . HIS B 1 156 ? -6.277 -6.488 0.646 1 90.75 156 HIS B N 1
ATOM 2752 C CA . HIS B 1 156 ? -5.465 -7.152 -0.365 1 90.75 156 HIS B CA 1
ATOM 2753 C C . HIS B 1 156 ? -4.086 -6.512 -0.473 1 90.75 156 HIS B C 1
ATOM 2755 O O . HIS B 1 156 ? -3.312 -6.84 -1.376 1 90.75 156 HIS B O 1
ATOM 2761 N N . GLY B 1 157 ? -3.838 -5.496 0.305 1 92.06 157 GLY B N 1
ATOM 2762 C CA . GLY B 1 157 ? -2.475 -5.031 0.513 1 92.06 157 GLY B CA 1
ATOM 2763 C C . GLY B 1 157 ? -2.166 -3.744 -0.224 1 92.06 157 GLY B C 1
ATOM 2764 O O . GLY B 1 157 ? -1.177 -3.072 0.077 1 92.06 157 GLY B O 1
ATOM 2765 N N . ALA B 1 158 ? -2.971 -3.387 -1.206 1 93.94 158 ALA B N 1
ATOM 2766 C CA . ALA B 1 158 ? -2.713 -2.168 -1.968 1 93.94 158 ALA B CA 1
ATOM 2767 C C . ALA B 1 158 ? -3.055 -0.926 -1.148 1 93.94 158 ALA B C 1
ATOM 2769 O O . ALA B 1 158 ? -3.932 -0.967 -0.284 1 93.94 158 ALA B O 1
ATOM 2770 N N . SER B 1 159 ? -2.402 0.118 -1.475 1 94.12 159 SER B N 1
ATOM 2771 C CA . SER B 1 159 ? -2.562 1.351 -0.71 1 94.12 159 SER B CA 1
ATOM 2772 C C . SER B 1 159 ? -3.406 2.367 -1.471 1 94.12 159 SER B C 1
ATOM 2774 O O . SER B 1 159 ? -3.172 2.613 -2.656 1 94.12 159 SER B O 1
ATOM 2776 N N . LEU B 1 160 ? -4.34 2.963 -0.749 1 94.12 160 LEU B N 1
ATOM 2777 C CA . LEU B 1 160 ? -5.082 4.137 -1.196 1 94.12 160 LEU B CA 1
ATOM 2778 C C . LEU B 1 160 ? -4.438 5.418 -0.671 1 94.12 160 LEU B C 1
ATOM 2780 O O . LEU B 1 160 ? -3.92 5.441 0.447 1 94.12 160 LEU B O 1
ATOM 2784 N N . PHE B 1 161 ? -4.582 6.473 -1.511 1 95.75 161 PHE B N 1
ATOM 2785 C CA . PHE B 1 161 ? -3.889 7.695 -1.129 1 95.75 161 PHE B CA 1
ATOM 2786 C C . PHE B 1 161 ? -4.836 8.891 -1.16 1 95.75 161 PHE B C 1
ATOM 2788 O O . PHE B 1 161 ? -5.672 9 -2.061 1 95.75 161 PHE B O 1
ATOM 2795 N N . SER B 1 162 ? -4.73 9.727 -0.241 1 96.06 162 SER B N 1
ATOM 2796 C CA . SER B 1 162 ? -5.297 11.078 -0.2 1 96.06 162 SER B CA 1
ATOM 2797 C C . SER B 1 162 ? -4.309 12.07 0.397 1 96.06 162 SER B C 1
ATOM 2799 O O . SER B 1 162 ? -3.621 11.766 1.374 1 96.06 162 SER B O 1
ATOM 2801 N N . CYS B 1 163 ? -4.258 13.234 -0.218 1 97.69 163 CYS B N 1
ATOM 2802 C CA . CYS B 1 163 ? -3.277 14.211 0.243 1 97.69 163 CYS B CA 1
ATOM 2803 C C . CYS B 1 163 ? -3.928 15.57 0.472 1 97.69 163 CYS B C 1
ATOM 2805 O O . CYS B 1 163 ? -5.016 15.844 -0.039 1 97.69 163 CYS B O 1
ATOM 2807 N N . VAL B 1 164 ? -3.258 16.359 1.188 1 97.75 164 VAL B N 1
ATOM 2808 C CA . VAL B 1 164 ? -3.541 17.781 1.327 1 97.75 164 VAL B CA 1
ATOM 2809 C C . VAL B 1 164 ? -2.232 18.578 1.335 1 97.75 164 VAL B C 1
ATOM 2811 O O . VAL B 1 164 ? -1.266 18.172 1.988 1 97.75 164 VAL B O 1
ATOM 2814 N N . ASP B 1 165 ? -2.234 19.609 0.578 1 97.75 165 ASP B N 1
ATOM 2815 C CA . ASP B 1 165 ? -1.073 20.5 0.553 1 97.75 165 ASP B CA 1
ATOM 2816 C C . ASP B 1 165 ? -1.206 21.609 1.593 1 97.75 165 ASP B C 1
ATOM 2818 O O . ASP B 1 165 ? -2.221 22.312 1.636 1 97.75 165 ASP B O 1
ATOM 2822 N N . ILE B 1 166 ? -0.121 21.781 2.361 1 97.88 166 ILE B N 1
ATOM 2823 C CA . ILE B 1 166 ? -0.241 22.703 3.49 1 97.88 166 ILE B CA 1
ATOM 2824 C C . ILE B 1 166 ? 0.895 23.719 3.449 1 97.88 166 ILE B C 1
ATOM 2826 O O . ILE B 1 166 ? 1.894 23.516 2.754 1 97.88 166 ILE B O 1
ATOM 2830 N N . THR B 1 167 ? 0.686 24.797 4.027 1 97.81 167 THR B N 1
ATOM 2831 C CA . THR B 1 167 ? 1.707 25.734 4.484 1 97.81 167 THR B CA 1
ATOM 2832 C C . THR B 1 167 ? 1.732 25.797 6.008 1 97.81 167 THR B C 1
ATOM 2834 O O . THR B 1 167 ? 0.699 26.016 6.645 1 97.81 167 THR B O 1
ATOM 2837 N N . PHE B 1 168 ? 2.885 25.609 6.582 1 98.56 168 PHE B N 1
ATOM 2838 C CA . PHE B 1 168 ? 2.994 25.656 8.039 1 98.56 168 PHE B CA 1
ATOM 2839 C C . PHE B 1 168 ? 2.836 27.078 8.555 1 98.56 168 PHE B C 1
ATOM 2841 O O . PHE B 1 168 ? 3.373 28.016 7.973 1 98.56 168 PHE B O 1
ATOM 2848 N N . VAL B 1 169 ? 2.133 27.219 9.609 1 98.75 169 VAL B N 1
ATOM 2849 C CA . VAL B 1 169 ? 2.055 28.453 10.375 1 98.75 169 VAL B CA 1
ATOM 2850 C C . VAL B 1 169 ? 2.26 28.156 11.859 1 98.75 169 VAL B C 1
ATOM 2852 O O . VAL B 1 169 ? 2.217 27 12.281 1 98.75 169 VAL B O 1
ATOM 2855 N N . ASP B 1 170 ? 2.5 29.172 12.617 1 98.12 170 ASP B N 1
ATOM 2856 C CA . ASP B 1 170 ? 2.686 28.984 14.055 1 98.12 170 ASP B CA 1
ATOM 2857 C C . ASP B 1 170 ? 1.39 28.531 14.719 1 98.12 170 ASP B C 1
ATOM 2859 O O . ASP B 1 170 ? 0.298 28.906 14.289 1 98.12 170 ASP B O 1
ATOM 2863 N N . PRO B 1 171 ? 1.545 27.719 15.789 1 96.19 171 PRO B N 1
ATOM 2864 C CA . PRO B 1 171 ? 0.335 27.391 16.547 1 96.19 171 PRO B CA 1
ATOM 2865 C C . PRO B 1 171 ? -0.456 28.625 16.969 1 96.19 171 PRO B C 1
ATOM 2867 O O . PRO B 1 171 ? 0.135 29.625 17.359 1 96.19 171 PRO B O 1
ATOM 2870 N N . GLY B 1 172 ? -1.715 28.594 16.797 1 95.75 172 GLY B N 1
ATOM 2871 C CA . GLY B 1 172 ? -2.562 29.703 17.219 1 95.75 172 GLY B CA 1
ATOM 2872 C C . GLY B 1 172 ? -2.742 30.75 16.141 1 95.75 172 GLY B C 1
ATOM 2873 O O . GLY B 1 172 ? -3.449 31.75 16.344 1 95.75 172 GLY B O 1
ATOM 2874 N N . ASP B 1 173 ? -2.018 30.562 15.07 1 98.12 173 ASP B N 1
ATOM 2875 C CA . ASP B 1 173 ? -2.188 31.5 13.953 1 98.12 173 ASP B CA 1
ATOM 2876 C C . ASP B 1 173 ? -3.658 31.625 13.562 1 98.12 173 ASP B C 1
ATOM 2878 O O . ASP B 1 173 ? -4.371 30.609 13.477 1 98.12 173 ASP B O 1
ATOM 2882 N N . LYS B 1 174 ? -4.152 32.812 13.234 1 97.69 174 LYS B N 1
ATOM 2883 C CA . LYS B 1 174 ? -5.559 33.125 12.969 1 97.69 174 LYS B CA 1
ATOM 2884 C C . LYS B 1 174 ? -6.008 32.5 11.648 1 97.69 174 LYS B C 1
ATOM 2886 O O . LYS B 1 174 ? -7.207 32.375 11.398 1 97.69 174 LYS B O 1
ATOM 2891 N N . ARG B 1 175 ? -5.043 32.125 10.805 1 97.44 175 ARG B N 1
ATOM 2892 C CA . ARG B 1 175 ? -5.371 31.578 9.492 1 97.44 175 ARG B CA 1
ATOM 2893 C C . ARG B 1 175 ? -5.699 30.094 9.594 1 97.44 175 ARG B C 1
ATOM 2895 O O . ARG B 1 175 ? -6.195 29.484 8.641 1 97.44 175 ARG B O 1
ATOM 2902 N N . LEU B 1 176 ? -5.52 29.484 10.734 1 97.69 176 LEU B N 1
ATOM 2903 C CA . LEU B 1 176 ? -5.875 28.094 10.938 1 97.69 176 LEU B CA 1
ATOM 2904 C C . LEU B 1 176 ? -7.387 27.906 10.922 1 97.69 176 LEU B C 1
ATOM 2906 O O . LEU B 1 176 ? -8.109 28.609 11.633 1 97.69 176 LEU B O 1
ATOM 2910 N N . ALA B 1 177 ? -7.789 26.953 10.102 1 95.69 177 ALA B N 1
ATOM 2911 C CA . ALA B 1 177 ? -9.219 26.641 10.086 1 95.69 177 ALA B CA 1
ATOM 2912 C C . ALA B 1 177 ? -9.656 26.016 11.406 1 95.69 177 ALA B C 1
ATOM 2914 O O . ALA B 1 177 ? -8.93 25.219 12 1 95.69 177 ALA B O 1
ATOM 2915 N N . PRO B 1 178 ? -10.797 26.375 11.859 1 95.56 178 PRO B N 1
ATOM 2916 C CA . PRO B 1 178 ? -11.273 25.812 13.125 1 95.56 178 PRO B CA 1
ATOM 2917 C C . PRO B 1 178 ? -11.523 24.312 13.031 1 95.56 178 PRO B C 1
ATOM 2919 O O . PRO B 1 178 ? -11.906 23.797 11.977 1 95.56 178 PRO B O 1
ATOM 2922 N N . VAL B 1 179 ? -11.289 23.688 14.109 1 94.94 179 VAL B N 1
ATOM 2923 C CA . VAL B 1 179 ? -11.617 22.281 14.297 1 94.94 179 VAL B CA 1
ATOM 2924 C C . VAL B 1 179 ? -12.695 22.125 15.375 1 94.94 179 VAL B C 1
ATOM 2926 O O . VAL B 1 179 ? -12.609 22.766 16.422 1 94.94 179 VAL B O 1
ATOM 2929 N N . ASN B 1 180 ? -13.703 21.406 15.039 1 94.56 180 ASN B N 1
ATOM 2930 C CA . ASN B 1 180 ? -14.789 21.172 15.992 1 94.56 180 ASN B CA 1
ATOM 2931 C C . ASN B 1 180 ? -15.43 19.797 15.766 1 94.56 180 ASN B C 1
ATOM 2933 O O . ASN B 1 180 ? -14.938 19 14.977 1 94.56 180 ASN B O 1
ATOM 2937 N N . SER B 1 181 ? -16.531 19.562 16.391 1 93.25 181 SER B N 1
ATOM 2938 C CA . SER B 1 181 ? -17.125 18.234 16.422 1 93.25 181 SER B CA 1
ATOM 2939 C C . SER B 1 181 ? -17.812 17.906 15.094 1 93.25 181 SER B C 1
ATOM 2941 O O . SER B 1 181 ? -18.219 16.766 14.844 1 93.25 181 SER B O 1
ATOM 2943 N N . THR B 1 182 ? -17.844 18.859 14.188 1 92.44 182 THR B N 1
ATOM 2944 C CA . THR B 1 182 ? -18.5 18.594 12.914 1 92.44 182 THR B CA 1
ATOM 2945 C C . THR B 1 182 ? -17.484 18.125 11.875 1 92.44 182 THR B C 1
ATOM 2947 O O . THR B 1 182 ? -17.859 17.5 10.875 1 92.44 182 THR B O 1
ATOM 2950 N N . ASN B 1 183 ? -16.25 18.453 12.125 1 94 183 ASN B N 1
ATOM 2951 C CA . ASN B 1 183 ? -15.281 18.094 11.102 1 94 183 ASN B CA 1
ATOM 2952 C C . ASN B 1 183 ? -14.18 17.188 11.648 1 94 183 ASN B C 1
ATOM 2954 O O . ASN B 1 183 ? -13.32 16.719 10.906 1 94 183 ASN B O 1
ATOM 2958 N N . CYS B 1 184 ? -14.25 16.906 12.898 1 95.12 184 CYS B N 1
ATOM 2959 C CA . CYS B 1 184 ? -13.281 15.992 13.492 1 95.12 184 CYS B CA 1
ATOM 2960 C C . CYS B 1 184 ? -13.883 15.25 14.68 1 95.12 184 CYS B C 1
ATOM 2962 O O . CYS B 1 184 ? -13.984 15.805 15.781 1 95.12 184 CYS B O 1
ATOM 2964 N N . PHE B 1 185 ? -14.234 14.031 14.461 1 92.56 185 PHE B N 1
ATOM 2965 C CA . PHE B 1 185 ? -14.797 13.156 15.484 1 92.56 185 PHE B CA 1
ATOM 2966 C C . PHE B 1 185 ? -14.641 11.695 15.094 1 92.56 185 PHE B C 1
ATOM 2968 O O . PHE B 1 185 ? -14.438 11.375 13.922 1 92.56 185 PHE B O 1
ATOM 2975 N N . ASN B 1 186 ? -14.664 10.82 16.062 1 89.75 186 ASN B N 1
ATOM 2976 C CA . ASN B 1 186 ? -14.586 9.383 15.836 1 89.75 186 ASN B CA 1
ATOM 2977 C C . ASN B 1 186 ? -15.977 8.742 15.828 1 89.75 186 ASN B C 1
ATOM 2979 O O . ASN B 1 186 ? -16.75 8.914 16.781 1 89.75 186 ASN B O 1
ATOM 2983 N N . SER B 1 187 ? -16.188 8.102 14.727 1 87.38 187 SER B N 1
ATOM 2984 C CA . SER B 1 187 ? -17.438 7.344 14.688 1 87.38 187 SER B CA 1
ATOM 2985 C C . SER B 1 187 ? -17.391 6.156 15.641 1 87.38 187 SER B C 1
ATOM 2987 O O . SER B 1 187 ? -16.359 5.492 15.766 1 87.38 187 SER B O 1
ATOM 2989 N N . SER B 1 188 ? -18.516 5.801 16.219 1 84.62 188 SER B N 1
ATOM 2990 C CA . SER B 1 188 ? -18.578 4.758 17.234 1 84.62 188 SER B CA 1
ATOM 2991 C C . SER B 1 188 ? -18.453 3.371 16.609 1 84.62 188 SER B C 1
ATOM 2993 O O . SER B 1 188 ? -18.141 2.398 17.297 1 84.62 188 SER B O 1
ATOM 2995 N N . ASP B 1 189 ? -18.688 3.234 15.328 1 84.06 189 ASP B N 1
ATOM 2996 C CA . ASP B 1 189 ? -18.703 1.93 14.68 1 84.06 189 ASP B CA 1
ATOM 2997 C C . ASP B 1 189 ? -17.312 1.537 14.203 1 84.06 189 ASP B C 1
ATOM 2999 O O . ASP B 1 189 ? -17.141 0.518 13.531 1 84.06 189 ASP B O 1
ATOM 3003 N N . ILE B 1 190 ? -16.391 2.332 14.531 1 87.25 190 ILE B N 1
ATOM 3004 C CA . ILE B 1 190 ? -15.023 2.021 14.117 1 87.25 190 ILE B CA 1
ATOM 3005 C C . ILE B 1 190 ? -14.156 1.78 15.344 1 87.25 190 ILE B C 1
ATOM 3007 O O . ILE B 1 190 ? -14.102 2.615 16.25 1 87.25 190 ILE B O 1
ATOM 3011 N N . GLY B 1 191 ? -13.562 0.61 15.398 1 89.88 191 GLY B N 1
ATOM 3012 C CA . GLY B 1 191 ? -12.555 0.299 16.406 1 89.88 191 GLY B CA 1
ATOM 3013 C C . GLY B 1 191 ? -11.141 0.418 15.875 1 89.88 191 GLY B C 1
ATOM 3014 O O . GLY B 1 191 ? -10.93 0.665 14.688 1 89.88 191 GLY B O 1
ATOM 3015 N N . PHE B 1 192 ? -10.219 0.263 16.859 1 92.25 192 PHE B N 1
ATOM 3016 C CA . PHE B 1 192 ? -8.812 0.423 16.5 1 92.25 192 PHE B CA 1
ATOM 3017 C C . PHE B 1 192 ? -7.984 -0.734 17.047 1 92.25 192 PHE B C 1
ATOM 3019 O O . PHE B 1 192 ? -8.344 -1.344 18.047 1 92.25 192 PHE B O 1
ATOM 3026 N N . ALA B 1 193 ? -6.902 -1.004 16.312 1 94.25 193 ALA B N 1
ATOM 3027 C CA . ALA B 1 193 ? -5.969 -2.043 16.734 1 94.25 193 ALA B CA 1
ATOM 3028 C C . ALA B 1 193 ? -4.523 -1.623 16.484 1 94.25 193 ALA B C 1
ATOM 3030 O O . ALA B 1 193 ? -4.246 -0.907 15.516 1 94.25 193 ALA B O 1
ATOM 3031 N N . ASP B 1 194 ? -3.656 -2.113 17.359 1 95 194 ASP B N 1
ATOM 3032 C CA . ASP B 1 194 ? -2.221 -1.966 17.141 1 95 194 ASP B CA 1
ATOM 3033 C C . ASP B 1 194 ? -1.689 -3.066 16.234 1 95 194 ASP B C 1
ATOM 3035 O O . ASP B 1 194 ? -2.205 -4.188 16.234 1 95 194 ASP B O 1
ATOM 3039 N N . ILE B 1 195 ? -0.721 -2.715 15.508 1 93.06 195 ILE B N 1
ATOM 3040 C CA . ILE B 1 195 ? -0.037 -3.682 14.648 1 93.06 195 ILE B CA 1
ATOM 3041 C C . ILE B 1 195 ? 1.304 -4.062 15.273 1 93.06 195 ILE B C 1
ATOM 3043 O O . ILE B 1 195 ? 2.104 -3.189 15.625 1 93.06 195 ILE B O 1
ATOM 3047 N N . GLU B 1 196 ? 1.501 -5.277 15.445 1 92.75 196 GLU B N 1
ATOM 3048 C CA . GLU B 1 196 ? 2.758 -5.777 15.992 1 92.75 196 GLU B CA 1
ATOM 3049 C C . GLU B 1 196 ? 3.367 -6.848 15.094 1 92.75 196 GLU B C 1
ATOM 3051 O O . GLU B 1 196 ? 2.656 -7.5 14.328 1 92.75 196 GLU B O 1
ATOM 3056 N N . THR B 1 197 ? 4.656 -6.883 15.133 1 90.19 197 THR B N 1
ATOM 3057 C CA . THR B 1 197 ? 5.359 -7.953 14.43 1 90.19 197 THR B CA 1
ATOM 3058 C C . THR B 1 197 ? 6.051 -8.883 15.414 1 90.19 197 THR B C 1
ATOM 3060 O O . THR B 1 197 ? 6.59 -8.438 16.438 1 90.19 197 THR B O 1
ATOM 3063 N N . ILE B 1 198 ? 5.953 -10.172 15.125 1 90.75 198 ILE B N 1
ATOM 3064 C CA . ILE B 1 198 ? 6.633 -11.195 15.914 1 90.75 198 ILE B CA 1
ATOM 3065 C C . ILE B 1 198 ? 7.691 -11.883 15.055 1 90.75 198 ILE B C 1
ATOM 3067 O O . ILE B 1 198 ? 7.363 -12.633 14.133 1 90.75 198 ILE B O 1
ATOM 3071 N N . THR B 1 199 ? 8.914 -11.734 15.445 1 89 199 THR B N 1
ATOM 3072 C CA . THR B 1 199 ? 10.008 -12.297 14.664 1 89 199 THR B CA 1
ATOM 3073 C C . THR B 1 199 ? 9.977 -13.82 14.711 1 89 199 THR B C 1
ATOM 3075 O O . THR B 1 199 ? 9.906 -14.414 15.789 1 89 199 THR B O 1
ATOM 3078 N N . ILE B 1 200 ? 10 -14.469 13.602 1 88.62 200 ILE B N 1
ATOM 3079 C CA . ILE B 1 200 ? 10.008 -15.922 13.477 1 88.62 200 ILE B CA 1
ATOM 3080 C C . ILE B 1 200 ? 11.43 -16.406 13.227 1 88.62 200 ILE B C 1
ATOM 3082 O O . ILE B 1 200 ? 11.828 -17.453 13.742 1 88.62 200 ILE B O 1
ATOM 3086 N N . SER B 1 201 ? 12.109 -15.664 12.367 1 85.69 201 SER B N 1
ATOM 3087 C CA . SER B 1 201 ? 13.5 -15.977 12.062 1 85.69 201 SER B CA 1
ATOM 3088 C C . SER B 1 201 ? 14.312 -14.711 11.797 1 85.69 201 SER B C 1
ATOM 3090 O O . SER B 1 201 ? 13.766 -13.711 11.312 1 85.69 201 SER B O 1
ATOM 3092 N N . LYS B 1 202 ? 15.578 -14.766 12.188 1 80.88 202 LYS B N 1
ATOM 3093 C CA . LYS B 1 202 ? 16.484 -13.641 11.945 1 80.88 202 LYS B CA 1
ATOM 3094 C C . LYS B 1 202 ? 17.453 -13.953 10.805 1 80.88 202 LYS B C 1
ATOM 3096 O O . LYS B 1 202 ? 17.859 -15.102 10.633 1 80.88 202 LYS B O 1
ATOM 3101 N N . GLY B 1 203 ? 17.641 -12.953 10 1 74.62 203 GLY B N 1
ATOM 3102 C CA . GLY B 1 203 ? 18.734 -13.109 9.055 1 74.62 203 GLY B CA 1
ATOM 3103 C C . GLY B 1 203 ? 20.078 -13.234 9.719 1 74.62 203 GLY B C 1
ATOM 3104 O O . GLY B 1 203 ? 20.25 -12.875 10.891 1 74.62 203 GLY B O 1
ATOM 3105 N N . VAL B 1 204 ? 20.891 -14.039 9.141 1 68.38 204 VAL B N 1
ATOM 3106 C CA . VAL B 1 204 ? 22.266 -14.133 9.602 1 68.38 204 VAL B CA 1
ATOM 3107 C C . VAL B 1 204 ? 23.078 -12.969 9.016 1 68.38 204 VAL B C 1
ATOM 3109 O O . VAL B 1 204 ? 23.266 -12.891 7.801 1 68.38 204 VAL B O 1
ATOM 3112 N N . PHE B 1 205 ? 23.344 -12.023 9.977 1 62.38 205 PHE B N 1
ATOM 3113 C CA . PHE B 1 205 ? 24.031 -10.828 9.492 1 62.38 205 PHE B CA 1
ATOM 3114 C C . PHE B 1 205 ? 25.531 -10.906 9.82 1 62.38 205 PHE B C 1
ATOM 3116 O O . PHE B 1 205 ? 25.922 -11.453 10.852 1 62.38 205 PHE B O 1
ATOM 3123 N N . ILE B 1 206 ? 26.297 -10.695 8.773 1 50.41 206 ILE B N 1
ATOM 3124 C CA . ILE B 1 206 ? 27.734 -10.797 8.945 1 50.41 206 ILE B CA 1
ATOM 3125 C C . ILE B 1 206 ? 28.156 -10.094 10.234 1 50.41 206 ILE B C 1
ATOM 3127 O O . ILE B 1 206 ? 29 -10.594 10.969 1 50.41 206 ILE B O 1
ATOM 3131 N N . ASP B 1 207 ? 27.516 -8.992 10.344 1 47.72 207 ASP B N 1
ATOM 3132 C CA . ASP B 1 207 ? 27.969 -8.281 11.539 1 47.72 207 ASP B CA 1
ATOM 3133 C C . ASP B 1 207 ? 27.562 -9.031 12.805 1 47.72 207 ASP B C 1
ATOM 3135 O O . ASP B 1 207 ? 28 -8.688 13.906 1 47.72 207 ASP B O 1
ATOM 3139 N N . ASP B 1 208 ? 26.688 -9.867 12.664 1 45.84 208 ASP B N 1
ATOM 3140 C CA . ASP B 1 208 ? 26.281 -10.648 13.82 1 45.84 208 ASP B CA 1
ATOM 3141 C C . ASP B 1 208 ? 27.25 -11.812 14.055 1 45.84 208 ASP B C 1
ATOM 3143 O O . ASP B 1 208 ? 27.125 -12.547 15.031 1 45.84 208 ASP B O 1
ATOM 3147 N N . LEU B 1 209 ? 27.953 -12.07 13.086 1 35.94 209 LEU B N 1
ATOM 3148 C CA . LEU B 1 209 ? 28.984 -13.086 13.289 1 35.94 209 LEU B CA 1
ATOM 3149 C C . LEU B 1 209 ? 30.234 -12.477 13.891 1 35.94 209 LEU B C 1
ATOM 3151 O O . LEU B 1 209 ? 30.578 -11.328 13.594 1 35.94 209 LEU B O 1
#

Foldseek 3Di:
DPPPPPPPPPPPPPPPLPQDFAKFKLPVGFPDDQQDDDPVHPPGQQLDPDASPDDDDPDAAEAALFGFKIKMKGGQGFFALKKKKWKFKFFFQPDPPGAGPDRPHTQGDIKMKGADHRGGDTWMAMPGDRGDPPSVVVPGDAQGKMKMWMWMAGPVGGIGITIGIYGHDHPPPPRHDDDDPVRGDGDPRMGIGGDDDDDPDDDDDPVVD/DDPPPPPPPPPPPPPPLPQQFAKFKLPVGFPDDQQDDDPVHPPGQQLDPDASPDDDDPDAAEAALFGFKIKMKRGQGQADCKKKKWKFKFFFQPDPPGAGPDRPHTQGDIKMKHADHSGGDTWMAMPGDRGDPPSVVVPGDAQGKMKMWMWMQGPVGGIGITIGIYGHDHPPPPRHDDDDPVRGDGDPRMGIGGDDDDDPDDDDDPVVD

Nearest PDB structures (foldseek):
  1qpx-assembly1_B  TM=5.191E-01  e=7.884E-03  Escherichia coli
  8bty-assembly1_A  TM=5.051E-01  e=6.581E-02  Streptococcus agalactiae
  7bj3-assembly1_A  TM=5.215E-01  e=8.181E-02  Streptococcus pyogenes
  7yzx-assembly1_A  TM=4.675E-01  e=6.232E-02  Streptococcus pyogenes
  3eif-assembly1_A  TM=4.727E-01  e=1.488E-01  Streptococcus pyogenes